Protein AF-0000000069419643 (afdb_homodimer)

Structure (mmCIF, N/CA/C/O backbone):
data_AF-0000000069419643-model_v1
#
loop_
_entity.id
_entity.type
_entity.pdbx_description
1 polymer 'Ribose-phosphate pyrophosphokinase 4 isoform X4'
#
loop_
_atom_site.group_PDB
_atom_site.id
_atom_site.type_symbol
_atom_site.label_atom_id
_atom_site.label_alt_id
_atom_site.label_comp_id
_atom_site.label_asym_id
_atom_site.label_entity_id
_atom_site.label_seq_id
_atom_site.pdbx_PDB_ins_code
_atom_site.Cartn_x
_atom_site.Cartn_y
_atom_site.Cartn_z
_atom_site.occupancy
_atom_site.B_iso_or_equiv
_atom_site.auth_seq_id
_atom_site.auth_comp_id
_atom_site.auth_asym_id
_atom_site.auth_atom_id
_atom_site.pdbx_PDB_model_num
ATOM 1 N N . MET A 1 1 ? -43.875 -31.609 22.688 1 23.45 1 MET A N 1
ATOM 2 C CA . MET A 1 1 ? -42.969 -30.453 22.672 1 23.45 1 MET A CA 1
ATOM 3 C C . MET A 1 1 ? -41.812 -30.688 21.703 1 23.45 1 MET A C 1
ATOM 5 O O . MET A 1 1 ? -40.875 -31.391 22.031 1 23.45 1 MET A O 1
ATOM 9 N N . ASN A 1 2 ? -42 -30.906 20.406 1 25.72 2 ASN A N 1
ATOM 10 C CA . ASN A 1 2 ? -41.219 -31.438 19.312 1 25.72 2 ASN A CA 1
ATOM 11 C C . ASN A 1 2 ? -40.062 -30.516 18.953 1 25.72 2 ASN A C 1
ATOM 13 O O . ASN A 1 2 ? -40.25 -29.359 18.609 1 25.72 2 ASN A O 1
ATOM 17 N N . ASP A 1 3 ? -38.812 -30.625 19.641 1 27.44 3 ASP A N 1
ATOM 18 C CA . ASP A 1 3 ? -37.531 -29.953 19.703 1 27.44 3 ASP A CA 1
ATOM 19 C C . ASP A 1 3 ? -36.906 -29.844 18.312 1 27.44 3 ASP A C 1
ATOM 21 O O . ASP A 1 3 ? -36.406 -30.844 17.781 1 27.44 3 ASP A O 1
ATOM 25 N N . ASN A 1 4 ? -37.594 -29.297 17.328 1 28.19 4 ASN A N 1
ATOM 26 C CA . ASN A 1 4 ? -37.094 -29.016 15.984 1 28.19 4 ASN A CA 1
ATOM 27 C C . ASN A 1 4 ? -35.719 -28.328 16.047 1 28.19 4 ASN A C 1
ATOM 29 O O . ASN A 1 4 ? -35.625 -27.156 16.438 1 28.19 4 ASN A O 1
ATOM 33 N N . SER A 1 5 ? -34.625 -29.016 16.406 1 30.36 5 SER A N 1
ATOM 34 C CA . SER A 1 5 ? -33.219 -28.719 16.453 1 30.36 5 SER A CA 1
ATOM 35 C C . SER A 1 5 ? -32.75 -28 15.18 1 30.36 5 SER A C 1
ATOM 37 O O . SER A 1 5 ? -32.844 -28.547 14.086 1 30.36 5 SER A O 1
ATOM 39 N N . GLN A 1 6 ? -33.125 -26.719 14.984 1 29.05 6 GLN A N 1
ATOM 40 C CA . GLN A 1 6 ? -32.656 -25.766 13.977 1 29.05 6 GLN A CA 1
ATOM 41 C C . GLN A 1 6 ? -31.172 -25.953 13.703 1 29.05 6 GLN A C 1
ATOM 43 O O . GLN A 1 6 ? -30.359 -25.797 14.609 1 29.05 6 GLN A O 1
ATOM 48 N N . ASN A 1 7 ? -30.766 -26.938 12.922 1 29.5 7 ASN A N 1
ATOM 49 C CA . ASN A 1 7 ? -29.453 -27.172 12.312 1 29.5 7 ASN A CA 1
ATOM 50 C C . ASN A 1 7 ? -28.797 -25.859 11.883 1 29.5 7 ASN A C 1
ATOM 52 O O . ASN A 1 7 ? -29.25 -25.219 10.922 1 29.5 7 ASN A O 1
ATOM 56 N N . ASP A 1 8 ? -28.406 -24.938 12.773 1 34.09 8 ASP A N 1
ATOM 57 C CA . ASP A 1 8 ? -27.578 -23.734 12.656 1 34.09 8 ASP A CA 1
ATOM 58 C C . ASP A 1 8 ? -26.5 -23.922 11.602 1 34.09 8 ASP A C 1
ATOM 60 O O . ASP A 1 8 ? -25.5 -24.609 11.836 1 34.09 8 ASP A O 1
ATOM 64 N N . SER A 1 9 ? -26.734 -24.141 10.344 1 34.78 9 SER A N 1
ATOM 65 C CA . SER A 1 9 ? -25.922 -24.328 9.148 1 34.78 9 SER A CA 1
ATOM 66 C C . SER A 1 9 ? -24.734 -23.375 9.133 1 34.78 9 SER A C 1
ATOM 68 O O . SER A 1 9 ? -24.906 -22.172 9.344 1 34.78 9 SER A O 1
ATOM 70 N N . GLN A 1 10 ? -23.594 -23.734 9.602 1 41.19 10 GLN A N 1
ATOM 71 C CA . GLN A 1 10 ? -22.234 -23.219 9.609 1 41.19 10 GLN A CA 1
ATOM 72 C C . GLN A 1 10 ? -21.875 -22.594 8.258 1 41.19 10 GLN A C 1
ATOM 74 O O . GLN A 1 10 ? -21.672 -23.312 7.273 1 41.19 10 GLN A O 1
ATOM 79 N N . GLY A 1 11 ? -22.484 -21.484 7.832 1 43.03 11 GLY A N 1
ATOM 80 C CA . GLY A 1 11 ? -22.359 -20.812 6.543 1 43.03 11 GLY A CA 1
ATOM 81 C C . GLY A 1 11 ? -20.984 -20.203 6.324 1 43.03 11 GLY A C 1
ATOM 82 O O . GLY A 1 11 ? -20.25 -19.953 7.281 1 43.03 11 GLY A O 1
ATOM 83 N N . THR A 1 12 ? -20.25 -20.688 5.348 1 44.03 12 THR A N 1
ATOM 84 C CA . THR A 1 12 ? -19.031 -20.078 4.816 1 44.03 12 THR A CA 1
ATOM 85 C C . THR A 1 12 ? -19.375 -18.875 3.953 1 44.03 12 THR A C 1
ATOM 87 O O . THR A 1 12 ? -20.281 -18.922 3.117 1 44.03 12 THR A O 1
ATOM 90 N N . SER A 1 13 ? -19.094 -17.656 4.387 1 41.81 13 SER A N 1
ATOM 91 C CA . SER A 1 13 ? -19.266 -16.453 3.574 1 41.81 13 SER A CA 1
ATOM 92 C C . SER A 1 13 ? -18 -16.141 2.77 1 41.81 13 SER A C 1
ATOM 94 O O . SER A 1 13 ? -16.891 -16.172 3.307 1 41.81 13 SER A O 1
ATOM 96 N N . LEU A 1 14 ? -18.125 -16.328 1.467 1 42.12 14 LEU A N 1
ATOM 97 C CA . LEU A 1 14 ? -17.062 -15.922 0.562 1 42.12 14 LEU A CA 1
ATOM 98 C C . LEU A 1 14 ? -17.219 -14.445 0.186 1 42.12 14 LEU A C 1
ATOM 100 O O . LEU A 1 14 ? -18.281 -14.016 -0.239 1 42.12 14 LEU A O 1
ATOM 104 N N . CYS A 1 15 ? -16.469 -13.586 0.865 1 45.09 15 CYS A N 1
ATOM 105 C CA . CYS A 1 15 ? -16.391 -12.188 0.454 1 45.09 15 CYS A CA 1
ATOM 106 C C . CYS A 1 15 ? -15.18 -11.961 -0.453 1 45.09 15 CYS A C 1
ATOM 108 O O . CYS A 1 15 ? -14.094 -12.469 -0.191 1 45.09 15 CYS A O 1
ATOM 110 N N . GLY A 1 16 ? -15.32 -11.852 -1.874 1 45.03 16 GLY A N 1
ATOM 111 C CA . GLY A 1 16 ? -14.109 -11.742 -2.67 1 45.03 16 GLY A CA 1
ATOM 112 C C . GLY A 1 16 ? -14.266 -10.844 -3.881 1 45.03 16 GLY A C 1
ATOM 113 O O . GLY A 1 16 ? -15.391 -10.492 -4.258 1 45.03 16 GLY A O 1
ATOM 114 N N . ILE A 1 17 ? -13.227 -10.133 -4.191 1 42.53 17 ILE A N 1
ATOM 115 C CA . ILE A 1 17 ? -13.109 -9.172 -5.281 1 42.53 17 ILE A CA 1
ATOM 116 C C . ILE A 1 17 ? -13.453 -9.852 -6.605 1 42.53 17 ILE A C 1
ATOM 118 O O . ILE A 1 17 ? -14.133 -9.266 -7.449 1 42.53 17 ILE A O 1
ATOM 122 N N . THR A 1 18 ? -12.477 -10.875 -7.039 1 43.09 18 THR A N 1
ATOM 123 C CA . THR A 1 18 ? -12.57 -11.031 -8.484 1 43.09 18 THR A CA 1
ATOM 124 C C . THR A 1 18 ? -13.719 -11.961 -8.852 1 43.09 18 THR A C 1
ATOM 126 O O . THR A 1 18 ? -13.859 -13.039 -8.273 1 43.09 18 THR A O 1
ATOM 129 N N . SER A 1 19 ? -14.68 -11.398 -9.328 1 41.44 19 SER A N 1
ATOM 130 C CA . SER A 1 19 ? -15.945 -11.922 -9.828 1 41.44 19 SER A CA 1
ATOM 131 C C . SER A 1 19 ? -15.75 -13.242 -10.57 1 41.44 19 SER A C 1
ATOM 133 O O . SER A 1 19 ? -16.578 -14.148 -10.461 1 41.44 19 SER A O 1
ATOM 135 N N . SER A 1 20 ? -14.68 -13.227 -11.195 1 44.88 20 SER A N 1
ATOM 136 C CA . SER A 1 20 ? -14.688 -14.312 -12.164 1 44.88 20 SER A CA 1
ATOM 137 C C . SER A 1 20 ? -14.508 -15.664 -11.484 1 44.88 20 SER A C 1
ATOM 139 O O . SER A 1 20 ? -15.195 -16.625 -11.812 1 44.88 20 SER A O 1
ATOM 141 N N . LEU A 1 21 ? -13.602 -15.641 -10.625 1 47.38 21 LEU A N 1
ATOM 142 C CA . LEU A 1 21 ? -13.344 -16.922 -9.969 1 47.38 21 LEU A CA 1
ATOM 143 C C . LEU A 1 21 ? -14.5 -17.297 -9.055 1 47.38 21 LEU A C 1
ATOM 145 O O . LEU A 1 21 ? -14.852 -18.484 -8.953 1 47.38 21 LEU A O 1
ATOM 149 N N . ALA A 1 22 ? -15.117 -16.297 -8.438 1 48.72 22 ALA A N 1
ATOM 150 C CA . ALA A 1 22 ? -16.172 -16.562 -7.457 1 48.72 22 ALA A CA 1
ATOM 151 C C . ALA A 1 22 ? -17.406 -17.141 -8.125 1 48.72 22 ALA A C 1
ATOM 153 O O . ALA A 1 22 ? -18.094 -18 -7.562 1 48.72 22 ALA A O 1
ATOM 154 N N . ALA A 1 23 ? -17.688 -16.688 -9.258 1 44.88 23 ALA A N 1
ATOM 155 C CA . ALA A 1 23 ? -18.938 -17.062 -9.922 1 44.88 23 ALA A CA 1
ATOM 156 C C . ALA A 1 23 ? -18.953 -18.547 -10.266 1 44.88 23 ALA A C 1
ATOM 158 O O . ALA A 1 23 ? -20 -19.188 -10.227 1 44.88 23 ALA A O 1
ATOM 159 N N . LYS A 1 24 ? -17.953 -19.125 -10.578 1 43.66 24 LYS A N 1
ATOM 160 C CA . LYS A 1 24 ? -17.953 -20.484 -11.078 1 43.66 24 LYS A CA 1
ATOM 161 C C . LYS A 1 24 ? -18.062 -21.5 -9.938 1 43.66 24 LYS A C 1
ATOM 163 O O . LYS A 1 24 ? -18.594 -22.594 -10.117 1 43.66 24 LYS A O 1
ATOM 168 N N . ARG A 1 25 ? -17.672 -21.141 -8.719 1 46.34 25 ARG A N 1
ATOM 169 C CA . ARG A 1 25 ? -17.219 -22.109 -7.727 1 46.34 25 ARG A CA 1
ATOM 170 C C . ARG A 1 25 ? -18.375 -22.641 -6.906 1 46.34 25 ARG A C 1
ATOM 172 O O . ARG A 1 25 ? -18.219 -23.562 -6.098 1 46.34 25 ARG A O 1
ATOM 179 N N . SER A 1 26 ? -19.578 -22.094 -6.977 1 44.44 26 SER A N 1
ATOM 180 C CA . SER A 1 26 ? -20.562 -22.5 -5.977 1 44.44 26 SER A CA 1
ATOM 181 C C . SER A 1 26 ? -20.938 -23.969 -6.137 1 44.44 26 SER A C 1
ATOM 183 O O . SER A 1 26 ? -21.469 -24.578 -5.215 1 44.44 26 SER A O 1
ATOM 185 N N . ARG A 1 27 ? -20.5 -24.562 -7.105 1 41.66 27 ARG A N 1
ATOM 186 C CA . ARG A 1 27 ? -21.172 -25.844 -7.293 1 41.66 27 ARG A CA 1
ATOM 187 C C . ARG A 1 27 ? -20.469 -26.938 -6.504 1 41.66 27 ARG A C 1
ATOM 189 O O . ARG A 1 27 ? -21.109 -27.891 -6.059 1 41.66 27 ARG A O 1
ATOM 196 N N . ARG A 1 28 ? -19.172 -26.969 -6.414 1 44.03 28 ARG A N 1
ATOM 197 C CA . ARG A 1 28 ? -18.531 -28.156 -5.871 1 44.03 28 ARG A CA 1
ATOM 198 C C . ARG A 1 28 ? -18.453 -28.094 -4.352 1 44.03 28 ARG A C 1
ATOM 200 O O . ARG A 1 28 ? -18.031 -29.062 -3.703 1 44.03 28 ARG A O 1
ATOM 207 N N . ILE A 1 29 ? -18.562 -26.938 -3.779 1 48.28 29 ILE A N 1
ATOM 208 C CA . ILE A 1 29 ? -18.438 -26.859 -2.326 1 48.28 29 ILE A CA 1
ATOM 209 C C . ILE A 1 29 ? -19.766 -27.281 -1.684 1 48.28 29 ILE A C 1
ATOM 211 O O . ILE A 1 29 ? -20.812 -26.688 -1.954 1 48.28 29 ILE A O 1
ATOM 215 N N . LYS A 1 30 ? -19.828 -28.594 -1.301 1 48.09 30 LYS A N 1
ATOM 216 C CA . LYS A 1 30 ? -21.031 -29.094 -0.642 1 48.09 30 LYS A CA 1
ATOM 217 C C . LYS A 1 30 ? -21.578 -28.078 0.352 1 48.09 30 LYS A C 1
ATOM 219 O O . LYS A 1 30 ? -22.703 -28.188 0.823 1 48.09 30 LYS A O 1
ATOM 224 N N . ARG A 1 31 ? -20.594 -27.391 0.965 1 49.78 31 ARG A N 1
ATOM 225 C CA . ARG A 1 31 ? -21.094 -26.422 1.939 1 49.78 31 ARG A CA 1
ATOM 226 C C . ARG A 1 31 ? -21.5 -25.109 1.261 1 49.78 31 ARG A C 1
ATOM 228 O O . ARG A 1 31 ? -20.938 -24.75 0.226 1 49.78 31 ARG A O 1
ATOM 235 N N . GLN A 1 32 ? -22.594 -24.703 1.688 1 47.84 32 GLN A N 1
ATOM 236 C CA . GLN A 1 32 ? -23.188 -23.516 1.094 1 47.84 32 GLN A CA 1
ATOM 237 C C . GLN A 1 32 ? -22.219 -22.328 1.178 1 47.84 32 GLN A C 1
ATOM 239 O O . GLN A 1 32 ? -21.859 -21.891 2.271 1 47.84 32 GLN A O 1
ATOM 244 N N . VAL A 1 33 ? -21.328 -22.359 0.209 1 52.75 33 VAL A N 1
ATOM 245 C CA . VAL A 1 33 ? -20.547 -21.141 0.077 1 52.75 33 VAL A CA 1
ATOM 246 C C . VAL A 1 33 ? -21.391 -20.031 -0.548 1 52.75 33 VAL A C 1
ATOM 248 O O . VAL A 1 33 ? -22 -20.234 -1.601 1 52.75 33 VAL A O 1
ATOM 251 N N . GLN A 1 34 ? -21.734 -19.109 0.396 1 52.03 34 GLN A N 1
ATOM 252 C CA . GLN A 1 34 ? -22.484 -17.984 -0.125 1 52.03 34 GLN A CA 1
ATOM 253 C C . GLN A 1 34 ? -21.562 -16.844 -0.534 1 52.03 34 GLN A C 1
ATOM 255 O O . GLN A 1 34 ? -20.781 -16.344 0.282 1 52.03 34 GLN A O 1
ATOM 260 N N . LEU A 1 35 ? -21.5 -16.656 -1.838 1 58.16 35 LEU A N 1
ATOM 261 C CA . LEU A 1 35 ? -20.812 -15.477 -2.326 1 58.16 35 LEU A CA 1
ATOM 262 C C . LEU A 1 35 ? -21.625 -14.219 -2.023 1 58.16 35 LEU A C 1
ATOM 264 O O . LEU A 1 35 ? -22.812 -14.148 -2.334 1 58.16 35 LEU A O 1
ATOM 268 N N . ARG A 1 36 ? -21.078 -13.438 -1.271 1 58.69 36 ARG A N 1
ATOM 269 C CA . ARG A 1 36 ? -21.781 -12.188 -0.979 1 58.69 36 ARG A CA 1
ATOM 270 C C . ARG A 1 36 ? -21 -10.992 -1.516 1 58.69 36 ARG A C 1
ATOM 272 O O . ARG A 1 36 ? -19.797 -10.867 -1.285 1 58.69 36 ARG A O 1
ATOM 279 N N . LYS A 1 37 ? -21.688 -10.414 -2.455 1 64.19 37 LYS A N 1
ATOM 280 C CA . LYS A 1 37 ? -21.141 -9.125 -2.871 1 64.19 37 LYS A CA 1
ATOM 281 C C . LYS A 1 37 ? -21.469 -8.039 -1.847 1 64.19 37 LYS A C 1
ATOM 283 O O . LYS A 1 37 ? -22.438 -7.305 -1.996 1 64.19 37 LYS A O 1
ATOM 288 N N . THR A 1 38 ? -20.641 -8.039 -0.834 1 78 38 THR A N 1
ATOM 289 C CA . THR A 1 38 ? -21.016 -7.195 0.292 1 78 38 THR A CA 1
ATOM 290 C C . THR A 1 38 ? -20.047 -6.027 0.434 1 78 38 THR A C 1
ATOM 292 O O . THR A 1 38 ? -20.297 -5.094 1.202 1 78 38 THR A O 1
ATOM 295 N N . ILE A 1 39 ? -19.016 -6.082 -0.43 1 86 39 ILE A N 1
ATOM 296 C CA . ILE A 1 39 ? -18.047 -5.02 -0.227 1 86 39 ILE A CA 1
ATOM 297 C C . ILE A 1 39 ? -18.188 -3.965 -1.319 1 86 39 ILE A C 1
ATOM 299 O O . ILE A 1 39 ? -18.188 -4.289 -2.51 1 86 39 ILE A O 1
ATOM 303 N N . ASN A 1 40 ? -18.422 -2.832 -0.979 1 89.25 40 ASN A N 1
ATOM 304 C CA . ASN A 1 40 ? -18.375 -1.688 -1.882 1 89.25 40 ASN A CA 1
ATOM 305 C C . ASN A 1 40 ? -17 -1.037 -1.902 1 89.25 40 ASN A C 1
ATOM 307 O O . ASN A 1 40 ? -16.562 -0.471 -0.9 1 89.25 40 ASN A O 1
ATOM 311 N N . TRP A 1 41 ? -16.391 -1.217 -3.09 1 89.06 41 TRP A N 1
ATOM 312 C CA . TRP A 1 41 ? -15.039 -0.695 -3.254 1 89.06 41 TRP A CA 1
ATOM 313 C C . TRP A 1 41 ? -15.062 0.712 -3.84 1 89.06 41 TRP A C 1
ATOM 315 O O . TRP A 1 41 ? -15.164 0.882 -5.059 1 89.06 41 TRP A O 1
ATOM 325 N N . GLY A 1 42 ? -15.188 1.71 -3.012 1 90.56 42 GLY A N 1
ATOM 326 C CA . GLY A 1 42 ? -15.156 3.082 -3.494 1 90.56 42 GLY A CA 1
ATOM 327 C C . GLY A 1 42 ? -13.859 3.797 -3.186 1 90.56 42 GLY A C 1
ATOM 328 O O . GLY A 1 42 ? -12.945 3.211 -2.604 1 90.56 42 GLY A O 1
ATOM 329 N N . SER A 1 43 ? -13.719 4.949 -3.734 1 91.56 43 SER A N 1
ATOM 330 C CA . SER A 1 43 ? -12.578 5.82 -3.469 1 91.56 43 SER A CA 1
ATOM 331 C C . SER A 1 43 ? -13.031 7.262 -3.234 1 91.56 43 SER A C 1
ATOM 333 O O . SER A 1 43 ? -14.023 7.707 -3.812 1 91.56 43 SER A O 1
ATOM 335 N N . PHE A 1 44 ? -12.32 7.918 -2.393 1 92.38 44 PHE A N 1
ATOM 336 C CA . PHE A 1 44 ? -12.531 9.352 -2.248 1 92.38 44 PHE A CA 1
ATOM 337 C C . PHE A 1 44 ? -11.914 10.109 -3.418 1 92.38 44 PHE A C 1
ATOM 339 O O . PHE A 1 44 ? -11.18 9.531 -4.223 1 92.38 44 PHE A O 1
ATOM 346 N N . ASP A 1 45 ? -12.195 11.375 -3.496 1 89.94 45 ASP A N 1
ATOM 347 C CA . ASP A 1 45 ? -11.688 12.195 -4.586 1 89.94 45 ASP A CA 1
ATOM 348 C C . ASP A 1 45 ? -10.164 12.289 -4.535 1 89.94 45 ASP A C 1
ATOM 350 O O . ASP A 1 45 ? -9.516 12.477 -5.566 1 89.94 45 ASP A O 1
ATOM 354 N N . ASP A 1 46 ? -9.633 12.117 -3.414 1 89.5 46 ASP A N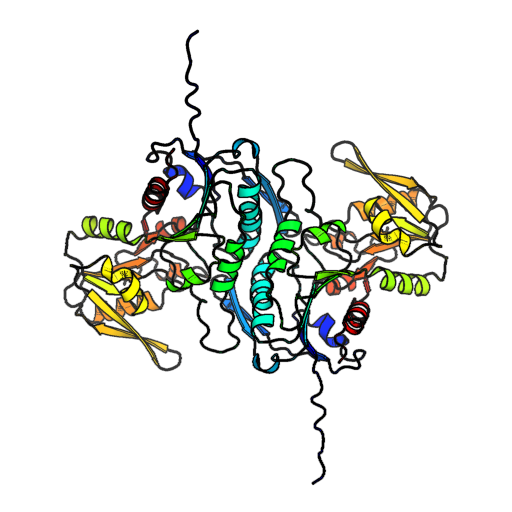 1
ATOM 355 C CA . ASP A 1 46 ? -8.188 12.219 -3.27 1 89.5 46 ASP A CA 1
ATOM 356 C C . ASP A 1 46 ? -7.5 10.914 -3.646 1 89.5 46 ASP A C 1
ATOM 358 O O . ASP A 1 46 ? -6.27 10.812 -3.59 1 89.5 46 ASP A O 1
ATOM 362 N N . GLY A 1 47 ? -8.281 9.906 -3.932 1 89.94 47 GLY A N 1
ATOM 363 C CA . GLY A 1 47 ? -7.719 8.656 -4.422 1 89.94 47 GLY A CA 1
ATOM 364 C C . GLY A 1 47 ? -7.629 7.582 -3.354 1 89.94 47 GLY A C 1
ATOM 365 O O . GLY A 1 47 ? -7.371 6.414 -3.658 1 89.94 47 GLY A O 1
ATOM 366 N N . PHE A 1 48 ? -7.82 7.906 -2.137 1 93.38 48 PHE A N 1
ATOM 367 C CA . PHE A 1 48 ? -7.75 6.926 -1.061 1 93.38 48 PHE A CA 1
ATOM 368 C C . PHE A 1 48 ? -9.047 6.133 -0.962 1 93.38 48 PHE A C 1
ATOM 370 O O . PHE A 1 48 ? -10.094 6.59 -1.424 1 93.38 48 PHE A O 1
ATOM 377 N N . PRO A 1 49 ? -9.039 5.004 -0.38 1 92.75 49 PRO A N 1
ATOM 378 C CA . PRO A 1 49 ? -10.188 4.094 -0.413 1 92.75 49 PRO A CA 1
ATOM 379 C C . PRO A 1 49 ? -11.344 4.574 0.459 1 92.75 49 PRO A C 1
ATOM 381 O O . PRO A 1 49 ? -11.117 5.125 1.54 1 92.75 49 PRO A O 1
ATOM 384 N N . ASN A 1 50 ? -12.492 4.496 -0.068 1 94.25 50 ASN A N 1
ATOM 385 C CA . ASN A 1 50 ? -13.773 4.605 0.623 1 94.25 50 ASN A CA 1
ATOM 386 C C . ASN A 1 50 ? -14.562 3.307 0.544 1 94.25 50 ASN A C 1
ATOM 388 O O . ASN A 1 50 ? -15.391 3.133 -0.353 1 94.25 50 ASN A O 1
ATOM 392 N N . ILE A 1 51 ? -14.32 2.463 1.565 1 93.25 51 ILE A N 1
ATOM 393 C CA . ILE A 1 51 ? -14.812 1.09 1.48 1 93.25 51 ILE A CA 1
ATOM 394 C C . ILE A 1 51 ? -15.93 0.877 2.492 1 93.25 51 ILE A C 1
ATOM 396 O O . ILE A 1 51 ? -15.883 1.409 3.604 1 93.25 51 ILE A O 1
ATOM 400 N N . PHE A 1 52 ? -16.938 0.147 2.068 1 92.75 52 PHE A N 1
ATOM 401 C CA . PHE A 1 52 ? -18.047 -0.215 2.953 1 92.75 52 PHE A CA 1
ATOM 402 C C . PHE A 1 52 ? -18.391 -1.69 2.803 1 92.75 52 PHE A C 1
ATOM 404 O O . PHE A 1 52 ? -18.516 -2.195 1.685 1 92.75 52 PHE A O 1
ATOM 411 N N . ILE A 1 53 ? -18.438 -2.355 3.883 1 89.5 53 ILE A N 1
ATOM 412 C CA . ILE A 1 53 ? -18.875 -3.748 3.896 1 89.5 53 ILE A CA 1
ATOM 413 C C . ILE A 1 53 ? -20.297 -3.838 4.426 1 89.5 53 ILE A C 1
ATOM 415 O O . ILE A 1 53 ? -20.562 -3.537 5.594 1 89.5 53 ILE A O 1
ATOM 419 N N . SER A 1 54 ? -21.125 -4.285 3.568 1 87.75 54 SER A N 1
ATOM 420 C CA . SER A 1 54 ? -22.516 -4.438 3.986 1 87.75 54 SER A CA 1
ATOM 421 C C . SER A 1 54 ? -22.703 -5.703 4.816 1 87.75 54 SER A C 1
ATOM 423 O O . SER A 1 54 ? -21.953 -6.668 4.672 1 87.75 54 SER A O 1
ATOM 425 N N . ASP A 1 55 ? -23.625 -5.762 5.715 1 82.31 55 ASP A N 1
ATOM 426 C CA . ASP A 1 55 ? -24.094 -6.922 6.473 1 82.31 55 ASP A CA 1
ATOM 427 C C . ASP A 1 55 ? -22.953 -7.566 7.246 1 82.31 55 ASP A C 1
ATOM 429 O O . ASP A 1 55 ? -22.781 -8.789 7.219 1 82.31 55 ASP A O 1
ATOM 433 N N . VAL A 1 56 ? -22.203 -6.77 7.902 1 86.69 56 VAL A N 1
ATOM 434 C CA . VAL A 1 56 ? -21.047 -7.262 8.633 1 86.69 56 VAL A CA 1
ATOM 435 C C . VAL A 1 56 ? -21.484 -8.164 9.781 1 86.69 56 VAL A C 1
ATOM 437 O O . VAL A 1 56 ? -20.75 -9.047 10.211 1 86.69 56 VAL A O 1
ATOM 440 N N . LYS A 1 57 ? -22.672 -8.008 10.281 1 86 57 LYS A N 1
ATOM 441 C CA . LYS A 1 57 ? -23.203 -8.82 11.375 1 86 57 LYS A CA 1
ATOM 442 C C . LYS A 1 57 ? -23.328 -10.281 10.961 1 86 57 LYS A C 1
ATOM 444 O O . LYS A 1 57 ? -23.25 -11.18 11.805 1 86 57 LYS A O 1
ATOM 449 N N . TYR A 1 58 ? -23.422 -10.492 9.703 1 84.19 58 TYR A N 1
ATOM 450 C CA . TYR A 1 58 ? -23.578 -11.844 9.195 1 84.19 58 TYR A CA 1
ATOM 451 C C . TYR A 1 58 ? -22.281 -12.625 9.281 1 84.19 58 TYR A C 1
ATOM 453 O O . TYR A 1 58 ? -22.266 -13.852 9.211 1 84.19 58 TYR A O 1
ATOM 461 N N . MET A 1 59 ? -21.219 -11.961 9.516 1 83.94 59 MET A N 1
ATOM 462 C CA . MET A 1 59 ? -19.906 -12.609 9.562 1 83.94 59 MET A CA 1
ATOM 463 C C . MET A 1 59 ? -19.656 -13.227 10.93 1 83.94 59 MET A C 1
ATOM 465 O O . MET A 1 59 ? -18.781 -14.094 11.078 1 83.94 59 MET A O 1
ATOM 469 N N . ALA A 1 60 ? -20.406 -12.766 11.883 1 88 60 ALA A N 1
ATOM 470 C CA . ALA A 1 60 ? -20.172 -13.242 13.242 1 88 60 ALA A CA 1
ATOM 471 C C . ALA A 1 60 ? -20.422 -14.742 13.352 1 88 60 ALA A C 1
ATOM 473 O O . ALA A 1 60 ? -21.453 -15.242 12.93 1 88 60 ALA A O 1
ATOM 474 N N . GLY A 1 61 ? -19.375 -15.414 13.836 1 87 61 GLY A N 1
ATOM 475 C CA . GLY A 1 61 ? -19.5 -16.844 14.062 1 87 61 GLY A CA 1
ATOM 476 C C . GLY A 1 61 ? -19.375 -17.672 12.797 1 87 61 GLY A C 1
ATOM 477 O O . GLY A 1 61 ? -19.609 -18.875 12.805 1 87 61 GLY A O 1
ATOM 478 N N . LYS A 1 62 ? -18.984 -17.031 11.727 1 84.44 62 LYS A N 1
ATOM 479 C CA . LYS A 1 62 ? -18.859 -17.75 10.461 1 84.44 62 LYS A CA 1
ATOM 480 C C . LYS A 1 62 ? -17.391 -17.891 10.047 1 84.44 62 LYS A C 1
ATOM 482 O O . LYS A 1 62 ? -16.531 -17.172 10.555 1 84.44 62 LYS A O 1
ATOM 487 N N . ASP A 1 63 ? -17.234 -18.906 9.203 1 84.31 63 ASP A N 1
ATOM 488 C CA . ASP A 1 63 ? -15.953 -18.969 8.508 1 84.31 63 ASP A CA 1
ATOM 489 C C . ASP A 1 63 ? -15.93 -18.031 7.305 1 84.31 63 ASP A C 1
ATOM 491 O O . ASP A 1 63 ? -16.766 -18.141 6.406 1 84.31 63 ASP A O 1
ATOM 495 N N . VAL A 1 64 ? -15.047 -17.109 7.305 1 87 64 VAL A N 1
ATOM 496 C CA . VAL A 1 64 ? -15 -16.078 6.273 1 87 64 VAL A CA 1
ATOM 497 C C . VAL A 1 64 ? -13.844 -16.359 5.32 1 87 64 VAL A C 1
ATOM 499 O O . VAL A 1 64 ? -12.719 -16.625 5.758 1 87 64 VAL A O 1
ATOM 502 N N . ILE A 1 65 ? -14.148 -16.359 4.031 1 86.81 65 ILE A N 1
ATOM 503 C CA . ILE A 1 65 ? -13.148 -16.516 2.98 1 86.81 65 ILE A CA 1
ATOM 504 C C . ILE A 1 65 ? -13.086 -15.242 2.131 1 86.81 65 ILE A C 1
ATOM 506 O O . ILE A 1 65 ? -14.125 -14.727 1.707 1 86.81 65 ILE A O 1
ATOM 510 N N . PHE A 1 66 ? -11.883 -14.734 1.99 1 88.88 66 PHE A N 1
ATOM 511 C CA . PHE A 1 66 ? -11.695 -13.562 1.143 1 88.88 66 PHE A CA 1
ATOM 512 C C . PHE A 1 66 ? -10.75 -13.883 -0.01 1 88.88 66 PHE A C 1
ATOM 514 O O . PHE A 1 66 ? -9.617 -14.312 0.211 1 88.88 66 PHE A O 1
ATOM 521 N N . LEU A 1 67 ? -11.258 -13.812 -1.218 1 88.56 67 LEU A N 1
ATOM 522 C CA . LEU A 1 67 ? -10.43 -13.93 -2.408 1 88.56 67 LEU A CA 1
ATOM 523 C C . LEU A 1 67 ? -9.875 -12.57 -2.826 1 88.56 67 LEU A C 1
ATOM 525 O O . LEU A 1 67 ? -10.625 -11.719 -3.318 1 88.56 67 LEU A O 1
ATOM 529 N N . GLY A 1 68 ? -8.57 -12.414 -2.582 1 89.75 68 GLY A N 1
ATOM 530 C CA . GLY A 1 68 ? -7.965 -11.125 -2.859 1 89.75 68 GLY A CA 1
ATOM 531 C C . GLY A 1 68 ? -7.074 -11.133 -4.086 1 89.75 68 GLY A C 1
ATOM 532 O O . GLY A 1 68 ? -6.816 -12.188 -4.664 1 89.75 68 GLY A O 1
ATOM 533 N N . SER A 1 69 ? -6.707 -9.922 -4.559 1 89.81 69 SER A N 1
ATOM 534 C CA . SER A 1 69 ? -5.781 -9.688 -5.66 1 89.81 69 SER A CA 1
ATOM 535 C C . SER A 1 69 ? -4.902 -8.469 -5.398 1 89.81 69 SER A C 1
ATOM 537 O O . SER A 1 69 ? -5.402 -7.352 -5.266 1 89.81 69 SER A O 1
ATOM 539 N N . PHE A 1 70 ? -3.623 -8.688 -5.285 1 91.44 70 PHE A N 1
ATOM 540 C CA . PHE A 1 70 ? -2.65 -7.621 -5.094 1 91.44 70 PHE A CA 1
ATOM 541 C C . PHE A 1 70 ? -1.897 -7.336 -6.387 1 91.44 70 PHE A C 1
ATOM 543 O O . PHE A 1 70 ? -0.67 -7.223 -6.383 1 91.44 70 PHE A O 1
ATOM 550 N N . HIS A 1 71 ? -2.574 -7.219 -7.457 1 84.44 71 HIS A N 1
ATOM 551 C CA . HIS A 1 71 ? -1.933 -7.172 -8.766 1 84.44 71 HIS A CA 1
ATOM 552 C C . HIS A 1 71 ? -1.34 -5.793 -9.039 1 84.44 71 HIS A C 1
ATOM 554 O O . HIS A 1 71 ? -0.6 -5.613 -10.008 1 84.44 71 HIS A O 1
ATOM 560 N N . SER A 1 72 ? -1.6 -4.785 -8.18 1 86.56 72 SER A N 1
ATOM 561 C CA . SER A 1 72 ? -0.968 -3.473 -8.242 1 86.56 72 SER A CA 1
ATOM 562 C C . SER A 1 72 ? -0.744 -2.898 -6.852 1 86.56 72 SER A C 1
ATOM 564 O O . SER A 1 72 ? -1.477 -3.225 -5.914 1 86.56 72 SER A O 1
ATOM 566 N N . PRO A 1 73 ? 0.23 -2.023 -6.738 1 89.06 73 PRO A N 1
ATOM 567 C CA . PRO A 1 73 ? 0.546 -1.497 -5.406 1 89.06 73 PRO A CA 1
ATOM 568 C C . PRO A 1 73 ? -0.61 -0.711 -4.793 1 89.06 73 PRO A C 1
ATOM 570 O O . PRO A 1 73 ? -0.818 -0.76 -3.578 1 89.06 73 PRO A O 1
ATOM 573 N N . GLU A 1 74 ? -1.352 0.004 -5.598 1 86.56 74 GLU A N 1
ATOM 574 C CA . GLU A 1 74 ? -2.422 0.863 -5.102 1 86.56 74 GLU A CA 1
ATOM 575 C C . GLU A 1 74 ? -3.527 0.042 -4.445 1 86.56 74 GLU A C 1
ATOM 577 O O . GLU A 1 74 ? -4.211 0.523 -3.539 1 86.56 74 GLU A O 1
ATOM 582 N N . ILE A 1 75 ? -3.604 -1.232 -4.863 1 89.38 75 ILE A N 1
ATOM 583 C CA . ILE A 1 75 ? -4.695 -2.082 -4.398 1 89.38 75 ILE A CA 1
ATOM 584 C C . ILE A 1 75 ? -4.34 -2.68 -3.039 1 89.38 75 ILE A C 1
ATOM 586 O O . ILE A 1 75 ? -5.227 -3.045 -2.264 1 89.38 75 ILE A O 1
ATOM 590 N N . ILE A 1 76 ? -3.104 -2.707 -2.777 1 93.5 76 ILE A N 1
ATOM 591 C CA . ILE A 1 76 ? -2.625 -3.385 -1.578 1 93.5 76 ILE A CA 1
ATOM 592 C C . ILE A 1 76 ? -3.176 -2.686 -0.336 1 93.5 76 ILE A C 1
ATOM 594 O O . ILE A 1 76 ? -3.74 -3.334 0.548 1 93.5 76 ILE A O 1
ATOM 598 N N . PHE A 1 77 ? -3.061 -1.359 -0.354 1 93.94 77 PHE A N 1
ATOM 599 C CA . PHE A 1 77 ? -3.551 -0.612 0.799 1 93.94 77 PHE A CA 1
ATOM 600 C C . PHE A 1 77 ? -5.055 -0.802 0.967 1 93.94 77 PHE A C 1
ATOM 602 O O . PHE A 1 77 ? -5.539 -1.001 2.084 1 93.94 77 PHE A O 1
ATOM 609 N N . GLU A 1 78 ? -5.703 -0.783 -0.122 1 93.62 78 GLU A N 1
ATOM 610 C CA . GLU A 1 78 ? -7.156 -0.924 -0.143 1 93.62 78 GLU A CA 1
ATOM 611 C C . GLU A 1 78 ? -7.586 -2.273 0.425 1 93.62 78 GLU A C 1
ATOM 613 O O . GLU A 1 78 ? -8.422 -2.332 1.333 1 93.62 78 GLU A O 1
ATOM 618 N N . GLN A 1 79 ? -7.035 -3.285 0.003 1 93.62 79 GLN A N 1
ATOM 619 C CA . GLN A 1 79 ? -7.477 -4.613 0.413 1 93.62 79 GLN A CA 1
ATOM 620 C C . GLN A 1 79 ? -6.977 -4.953 1.813 1 93.62 79 GLN A C 1
ATOM 622 O O . GLN A 1 79 ? -7.656 -5.648 2.572 1 93.62 79 GLN A O 1
ATOM 627 N N . LEU A 1 80 ? -5.805 -4.457 2.207 1 95.88 80 LEU A N 1
ATOM 628 C CA . LEU A 1 80 ? -5.336 -4.648 3.576 1 95.88 80 LEU A CA 1
ATOM 629 C C . LEU A 1 80 ? -6.316 -4.039 4.574 1 95.88 80 LEU A C 1
ATOM 631 O O . LEU A 1 80 ? -6.523 -4.586 5.66 1 95.88 80 LEU A O 1
ATOM 635 N N . SER A 1 81 ? -6.867 -2.898 4.172 1 95 81 SER A N 1
ATOM 636 C CA . SER A 1 81 ? -7.812 -2.221 5.051 1 95 81 SER A CA 1
ATOM 637 C C . SER A 1 81 ? -9.008 -3.115 5.375 1 95 81 SER A C 1
ATOM 639 O O . SER A 1 81 ? -9.516 -3.098 6.496 1 95 81 SER A O 1
ATOM 641 N N . VAL A 1 82 ? -9.383 -3.898 4.434 1 93.12 82 VAL A N 1
ATOM 642 C CA . VAL A 1 82 ? -10.516 -4.797 4.625 1 93.12 82 VAL A CA 1
ATOM 643 C C . VAL A 1 82 ? -10.062 -6.047 5.371 1 93.12 82 VAL A C 1
ATOM 645 O O . VAL A 1 82 ? -10.742 -6.512 6.289 1 93.12 82 VAL A O 1
ATOM 648 N N . LEU A 1 83 ? -8.914 -6.535 5.027 1 94.81 83 LEU A N 1
ATOM 649 C CA . LEU A 1 83 ? -8.375 -7.754 5.613 1 94.81 83 LEU A CA 1
ATOM 650 C C . LEU A 1 83 ? -8.211 -7.605 7.121 1 94.81 83 LEU A C 1
ATOM 652 O O . LEU A 1 83 ? -8.469 -8.547 7.875 1 94.81 83 LEU A O 1
ATOM 656 N N . TYR A 1 84 ? -7.797 -6.445 7.527 1 95.06 84 TYR A N 1
ATOM 657 C CA . TYR A 1 84 ? -7.547 -6.203 8.945 1 95.06 84 TYR A CA 1
ATOM 658 C C . TYR A 1 84 ? -8.852 -6.148 9.727 1 95.06 84 TYR A C 1
ATOM 660 O O . TYR A 1 84 ? -8.852 -6.262 10.953 1 95.06 84 TYR A O 1
ATOM 668 N N . MET A 1 85 ? -9.961 -6.008 9.047 1 92.69 85 MET A N 1
ATOM 669 C CA . MET A 1 85 ? -11.227 -5.77 9.742 1 92.69 85 MET A CA 1
ATOM 670 C C . MET A 1 85 ? -12.023 -7.062 9.891 1 92.69 85 MET A C 1
ATOM 672 O O . MET A 1 85 ? -12.805 -7.211 10.828 1 92.69 85 MET A O 1
ATOM 676 N N . PHE A 1 86 ? -11.812 -8.047 9.078 1 89.81 86 PHE A N 1
ATOM 677 C CA . PHE A 1 86 ? -12.648 -9.242 9.031 1 89.81 86 PHE A CA 1
ATOM 678 C C . PHE A 1 86 ? -12.625 -9.961 10.375 1 89.81 86 PHE A C 1
ATOM 680 O O . PHE A 1 86 ? -13.68 -10.25 10.945 1 89.81 86 PHE A O 1
ATOM 687 N N . PRO A 1 87 ? -11.484 -10.211 10.906 1 92.06 87 PRO A N 1
ATOM 688 C CA . PRO A 1 87 ? -11.477 -10.891 12.211 1 92.06 87 PRO A CA 1
ATOM 689 C C . PRO A 1 87 ? -12.172 -10.078 13.305 1 92.06 87 PRO A C 1
ATOM 691 O O . PRO A 1 87 ? -12.727 -10.656 14.242 1 92.06 87 PRO A O 1
ATOM 694 N N . ARG A 1 88 ? -12.18 -8.781 13.156 1 91.25 88 ARG A N 1
ATOM 695 C CA . ARG A 1 88 ? -12.75 -7.891 14.164 1 91.25 88 ARG A CA 1
ATOM 696 C C . ARG A 1 88 ? -14.273 -7.957 14.156 1 91.25 88 ARG A C 1
ATOM 698 O O . ARG A 1 88 ? -14.922 -7.547 15.117 1 91.25 88 ARG A O 1
ATOM 705 N N . TYR A 1 89 ? -14.852 -8.422 13.094 1 90.81 89 TYR A N 1
ATOM 706 C CA . TYR A 1 89 ? -16.297 -8.602 13.008 1 90.81 89 TYR A CA 1
ATOM 707 C C . TYR A 1 89 ? -16.719 -9.953 13.57 1 90.81 89 TYR A C 1
ATOM 709 O O . TYR A 1 89 ? -17.797 -10.461 13.242 1 90.81 89 TYR A O 1
ATOM 717 N N . ARG A 1 90 ? -15.828 -10.586 14.344 1 90.75 90 ARG A N 1
ATOM 718 C CA . ARG A 1 90 ? -16.062 -11.797 15.125 1 90.75 90 ARG A CA 1
ATOM 719 C C . ARG A 1 90 ? -16.203 -13.016 14.227 1 90.75 90 ARG A C 1
ATOM 721 O O . ARG A 1 90 ? -17.031 -13.891 14.484 1 90.75 90 ARG A O 1
ATOM 728 N N . ALA A 1 91 ? -15.492 -12.969 13.156 1 88.69 91 ALA A N 1
ATOM 729 C CA . ALA A 1 91 ? -15.414 -14.18 12.344 1 88.69 91 ALA A CA 1
ATOM 730 C C . ALA A 1 91 ? -14.859 -15.352 13.148 1 88.69 91 ALA A C 1
ATOM 732 O O . ALA A 1 91 ? -13.938 -15.18 13.953 1 88.69 91 ALA A O 1
ATOM 733 N N . ARG A 1 92 ? -15.43 -16.5 12.977 1 89.81 92 ARG A N 1
ATOM 734 C CA . ARG A 1 92 ? -14.938 -17.703 13.648 1 89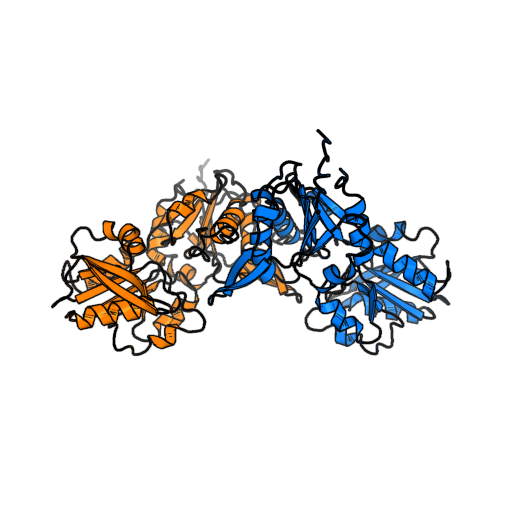.81 92 ARG A CA 1
ATOM 735 C C . ARG A 1 92 ? -13.547 -18.078 13.156 1 89.81 92 ARG A C 1
ATOM 737 O O . ARG A 1 92 ? -12.656 -18.375 13.953 1 89.81 92 ARG A O 1
ATOM 744 N N . SER A 1 93 ? -13.422 -18.078 11.898 1 89.44 93 SER A N 1
ATOM 745 C CA . SER A 1 93 ? -12.133 -18.281 11.242 1 89.44 93 SER A CA 1
ATOM 746 C C . SER A 1 93 ? -11.992 -17.406 10.008 1 89.44 93 SER A C 1
ATOM 748 O O . SER A 1 93 ? -12.984 -16.875 9.492 1 89.44 93 SER A O 1
ATOM 750 N N . PHE A 1 94 ? -10.766 -17.156 9.617 1 91.75 94 PHE A N 1
ATOM 751 C CA . PHE A 1 94 ? -10.531 -16.297 8.469 1 91.75 94 PHE A CA 1
ATOM 752 C C . PHE A 1 94 ? -9.547 -16.922 7.5 1 91.75 94 PHE A C 1
ATOM 754 O O . PHE A 1 94 ? -8.445 -17.328 7.895 1 91.75 94 PHE A O 1
ATOM 761 N N . HIS A 1 95 ? -9.977 -17.031 6.223 1 89.81 95 HIS A N 1
ATOM 762 C CA . HIS A 1 95 ? -9.172 -17.578 5.141 1 89.81 95 HIS A CA 1
ATOM 763 C C . HIS A 1 95 ? -8.969 -16.562 4.023 1 89.81 95 HIS A C 1
ATOM 765 O O . HIS A 1 95 ? -9.93 -16.141 3.377 1 89.81 95 HIS A O 1
ATOM 771 N N . PHE A 1 96 ? -7.75 -16.188 3.887 1 93.12 96 PHE A N 1
ATOM 772 C CA . PHE A 1 96 ? -7.391 -15.258 2.828 1 93.12 96 PHE A CA 1
ATOM 773 C C . PHE A 1 96 ? -6.758 -15.984 1.65 1 93.12 96 PHE A C 1
ATOM 775 O O . PHE A 1 96 ? -5.664 -16.547 1.772 1 93.12 96 PHE A O 1
ATOM 782 N N . LEU A 1 97 ? -7.449 -16.016 0.515 1 92.38 97 LEU A N 1
ATOM 783 C CA . LEU A 1 97 ? -6.938 -16.594 -0.719 1 92.38 97 LEU A CA 1
ATOM 784 C C . LEU A 1 97 ? -6.293 -15.531 -1.599 1 92.38 97 LEU A C 1
ATOM 786 O O . LEU A 1 97 ? -6.98 -14.648 -2.119 1 92.38 97 LEU A O 1
ATOM 790 N N . LEU A 1 98 ? -5.008 -15.594 -1.718 1 94.25 98 LEU A N 1
ATOM 791 C CA . LEU A 1 98 ? -4.227 -14.711 -2.58 1 94.25 98 LEU A CA 1
ATOM 792 C C . LEU A 1 98 ? -3.518 -15.508 -3.67 1 94.25 98 LEU A C 1
ATOM 794 O O . LEU A 1 98 ? -2.344 -15.859 -3.525 1 94.25 98 LEU A O 1
ATOM 798 N N . PRO A 1 99 ? -4.148 -15.719 -4.785 1 94.06 99 PRO A N 1
ATOM 799 C CA . PRO A 1 99 ? -3.584 -16.594 -5.812 1 94.06 99 PRO A CA 1
ATOM 800 C C . PRO A 1 99 ? -2.189 -16.156 -6.262 1 94.06 99 PRO A C 1
ATOM 802 O O . PRO A 1 99 ? -1.315 -17 -6.477 1 94.06 99 PRO A O 1
ATOM 805 N N . TYR A 1 100 ? -2 -14.906 -6.371 1 95.5 100 TYR A N 1
ATOM 806 C CA . TYR A 1 100 ? -0.726 -14.367 -6.832 1 95.5 100 TYR A CA 1
ATOM 807 C C . TYR A 1 100 ? -0.108 -13.453 -5.781 1 95.5 100 TYR A C 1
ATOM 809 O O . TYR A 1 100 ? -0.711 -12.453 -5.395 1 95.5 100 TYR A O 1
ATOM 817 N N . PHE A 1 101 ? 1.038 -13.82 -5.238 1 96.75 101 PHE A N 1
ATOM 818 C CA . PHE A 1 101 ? 1.842 -13.008 -4.332 1 96.75 101 PHE A CA 1
ATOM 819 C C . PHE A 1 101 ? 2.809 -12.125 -5.113 1 96.75 101 PHE A C 1
ATOM 821 O O . PHE A 1 101 ? 3.91 -12.555 -5.461 1 96.75 101 PHE A O 1
ATOM 828 N N . PRO A 1 102 ? 2.383 -10.844 -5.246 1 92.94 102 PRO A N 1
ATOM 829 C CA . PRO A 1 102 ? 3.256 -9.984 -6.051 1 92.94 102 PRO A CA 1
ATOM 830 C C . PRO A 1 102 ? 4.582 -9.68 -5.363 1 92.94 102 PRO A C 1
ATOM 832 O O . PRO A 1 102 ? 4.727 -9.906 -4.16 1 92.94 102 PRO A O 1
ATOM 835 N N . THR A 1 103 ? 5.629 -9.312 -6.004 1 91.19 103 THR A N 1
ATOM 836 C CA . THR A 1 103 ? 6.957 -8.922 -5.543 1 91.19 103 THR A CA 1
ATOM 837 C C . THR A 1 103 ? 7.727 -10.125 -5.02 1 91.19 103 THR A C 1
ATOM 839 O O . THR A 1 103 ? 8.742 -9.977 -4.332 1 91.19 103 THR A O 1
ATOM 842 N N . GLY A 1 104 ? 7.195 -11.289 -5.223 1 92.25 104 GLY A N 1
ATOM 843 C CA . GLY A 1 104 ? 7.883 -12.492 -4.797 1 92.25 104 GLY A CA 1
ATOM 844 C C . GLY A 1 104 ? 9.258 -12.648 -5.414 1 92.25 104 GLY A C 1
ATOM 845 O O . GLY A 1 104 ? 10.117 -13.344 -4.867 1 92.25 104 GLY A O 1
ATOM 846 N N . THR A 1 105 ? 9.445 -11.961 -6.496 1 90.44 105 THR A N 1
ATOM 847 C CA . THR A 1 105 ? 10.719 -12.039 -7.203 1 90.44 105 THR A CA 1
ATOM 848 C C . THR A 1 105 ? 11.773 -11.172 -6.523 1 90.44 105 THR A C 1
ATOM 850 O O . THR A 1 105 ? 12.969 -11.344 -6.754 1 90.44 105 THR A O 1
ATOM 853 N N . MET A 1 106 ? 11.328 -10.211 -5.727 1 92.56 106 MET A N 1
ATOM 854 C CA . MET A 1 106 ? 12.25 -9.367 -4.969 1 92.56 106 MET A CA 1
ATOM 855 C C . MET A 1 106 ? 12.367 -9.852 -3.527 1 92.56 106 MET A C 1
ATOM 857 O O . MET A 1 106 ? 11.992 -9.133 -2.598 1 92.56 106 MET A O 1
ATOM 861 N N . GLU A 1 107 ? 12.875 -11.047 -3.395 1 88.12 107 GLU A N 1
ATOM 862 C CA . GLU A 1 107 ? 12.875 -11.711 -2.094 1 88.12 107 GLU A CA 1
ATOM 863 C C . GLU A 1 107 ? 14.289 -11.812 -1.531 1 88.12 107 GLU A C 1
ATOM 865 O O . GLU A 1 107 ? 14.477 -12.086 -0.342 1 88.12 107 GLU A O 1
ATOM 870 N N . ARG A 1 108 ? 15.289 -11.586 -2.334 1 84.5 108 ARG A N 1
ATOM 871 C CA . ARG A 1 108 ? 16.656 -11.742 -1.853 1 84.5 108 ARG A CA 1
ATOM 872 C C . ARG A 1 108 ? 17.422 -10.43 -1.935 1 84.5 108 ARG A C 1
ATOM 874 O O . ARG A 1 108 ? 17.094 -9.562 -2.754 1 84.5 108 ARG A O 1
ATOM 881 N N . VAL A 1 109 ? 18.359 -10.359 -1.015 1 87.19 109 VAL A N 1
ATOM 882 C CA . VAL A 1 109 ? 19.297 -9.25 -0.993 1 87.19 109 VAL A CA 1
ATOM 883 C C . VAL A 1 109 ? 20.688 -9.742 -1.412 1 87.19 109 VAL A C 1
ATOM 885 O O . VAL A 1 109 ? 21.328 -10.484 -0.678 1 87.19 109 VAL A O 1
ATOM 888 N N . GLU A 1 110 ? 21.016 -9.422 -2.574 1 86.38 110 GLU A N 1
ATOM 889 C CA . GLU A 1 110 ? 22.344 -9.789 -3.051 1 86.38 110 GLU A CA 1
ATOM 890 C C . GLU A 1 110 ? 23.375 -8.727 -2.695 1 86.38 110 GLU A C 1
ATOM 892 O O . GLU A 1 110 ? 24.531 -9.047 -2.393 1 86.38 110 GLU A O 1
ATOM 897 N N . ASN A 1 111 ? 22.922 -7.512 -2.797 1 90.06 111 ASN A N 1
ATOM 898 C CA . ASN A 1 111 ? 23.719 -6.352 -2.4 1 90.06 111 ASN A CA 1
ATOM 899 C C . ASN A 1 111 ? 23.047 -5.582 -1.262 1 90.06 111 ASN A C 1
ATOM 901 O O . ASN A 1 111 ? 21.859 -5.254 -1.337 1 90.06 111 ASN A O 1
ATOM 905 N N . GLU A 1 112 ? 23.922 -5.395 -0.347 1 90.56 112 GLU A N 1
ATOM 906 C CA . GLU A 1 112 ? 23.375 -4.629 0.77 1 90.56 112 GLU A CA 1
ATOM 907 C C . GLU A 1 112 ? 22.797 -3.297 0.297 1 90.56 112 GLU A C 1
ATOM 909 O O . GLU A 1 112 ? 23.438 -2.576 -0.471 1 90.56 112 GLU A O 1
ATOM 914 N N . GLY A 1 113 ? 21.578 -3.031 0.693 1 91.69 113 GLY A N 1
ATOM 915 C CA . GLY A 1 113 ? 20.875 -1.836 0.244 1 91.69 113 GLY A CA 1
ATOM 916 C C . GLY A 1 113 ? 19.656 -2.141 -0.595 1 91.69 113 GLY A C 1
ATOM 917 O O . GLY A 1 113 ? 18.797 -1.279 -0.777 1 91.69 113 GLY A O 1
ATOM 918 N N . GLU A 1 114 ? 19.719 -3.348 -1.122 1 93.56 114 GLU A N 1
ATOM 919 C CA . GLU A 1 114 ? 18.516 -3.773 -1.835 1 93.56 114 GLU A CA 1
ATOM 920 C C . GLU A 1 114 ? 17.359 -3.977 -0.876 1 93.56 114 GLU A C 1
ATOM 922 O O . GLU A 1 114 ? 17.531 -4.473 0.237 1 93.56 114 GLU A O 1
ATOM 927 N N . ILE A 1 115 ? 16.203 -3.598 -1.285 1 94.25 115 ILE A N 1
ATOM 928 C CA . ILE A 1 115 ? 15.023 -3.697 -0.436 1 94.25 115 ILE A CA 1
ATOM 929 C C . ILE A 1 115 ? 14.18 -4.891 -0.87 1 94.25 115 ILE A C 1
ATOM 931 O O . ILE A 1 115 ? 13.625 -4.898 -1.971 1 94.25 115 ILE A O 1
ATOM 935 N N . PRO A 1 116 ? 14.109 -5.91 -0.069 1 95.31 116 PRO A N 1
ATOM 936 C CA . PRO A 1 116 ? 13.273 -7.066 -0.407 1 95.31 116 PRO A CA 1
ATOM 937 C C . PRO A 1 116 ? 11.789 -6.812 -0.163 1 95.31 116 PRO A C 1
ATOM 939 O O . PRO A 1 116 ? 11.273 -7.125 0.915 1 95.31 116 PRO A O 1
ATOM 942 N N . THR A 1 117 ? 11.07 -6.422 -1.132 1 96.06 117 THR A N 1
ATOM 943 C CA . THR A 1 117 ? 9.672 -6.02 -0.996 1 96.06 117 THR A CA 1
ATOM 944 C C . THR A 1 117 ? 8.789 -7.23 -0.719 1 96.06 117 THR A C 1
ATOM 946 O O . THR A 1 117 ? 7.656 -7.086 -0.248 1 96.06 117 THR A O 1
ATOM 949 N N . ALA A 1 118 ? 9.258 -8.453 -1.029 1 96.94 118 ALA A N 1
ATOM 950 C CA . ALA A 1 118 ? 8.531 -9.664 -0.634 1 96.94 118 ALA A CA 1
ATOM 951 C C . ALA A 1 118 ? 8.367 -9.727 0.881 1 96.94 118 ALA A C 1
ATOM 953 O O . ALA A 1 118 ? 7.293 -10.07 1.381 1 96.94 118 ALA A O 1
ATOM 954 N N . LYS A 1 119 ? 9.422 -9.414 1.591 1 96.5 119 LYS A N 1
ATOM 955 C CA . LYS A 1 119 ? 9.367 -9.391 3.051 1 96.5 119 LYS A CA 1
ATOM 956 C C . LYS A 1 119 ? 8.406 -8.32 3.549 1 96.5 119 LYS A C 1
ATOM 958 O O . LYS A 1 119 ? 7.66 -8.539 4.508 1 96.5 119 LYS A O 1
ATOM 963 N N . THR A 1 120 ? 8.438 -7.199 2.896 1 96.12 120 THR A N 1
ATOM 964 C CA . THR A 1 120 ? 7.52 -6.125 3.264 1 96.12 120 THR A CA 1
ATOM 965 C C . THR A 1 120 ? 6.07 -6.594 3.16 1 96.12 120 THR A C 1
ATOM 967 O O . THR A 1 120 ? 5.297 -6.445 4.105 1 96.12 120 THR A O 1
ATOM 970 N N . LEU A 1 121 ? 5.742 -7.105 2.021 1 97.19 121 LEU A N 1
ATOM 971 C CA . LEU A 1 121 ? 4.367 -7.531 1.796 1 97.19 121 LEU A CA 1
ATOM 972 C C . LEU A 1 121 ? 3.961 -8.609 2.795 1 97.19 121 LEU A C 1
ATOM 974 O O . LEU A 1 121 ? 2.859 -8.57 3.348 1 97.19 121 LEU A O 1
ATOM 978 N N . ALA A 1 122 ? 4.844 -9.586 3.01 1 97.44 122 ALA A N 1
ATOM 979 C CA . ALA A 1 122 ? 4.578 -10.633 3.994 1 97.44 122 ALA A CA 1
ATOM 980 C C . ALA A 1 122 ? 4.34 -10.031 5.379 1 97.44 122 ALA A C 1
ATOM 982 O O . ALA A 1 122 ? 3.439 -10.469 6.102 1 97.44 122 ALA A O 1
ATOM 983 N N . SER A 1 123 ? 5.105 -9.039 5.73 1 96.19 123 SER A N 1
ATOM 984 C CA . SER A 1 123 ? 4.969 -8.367 7.02 1 96.19 123 SER A CA 1
ATOM 985 C C . SER A 1 123 ? 3.617 -7.668 7.133 1 96.19 123 SER A C 1
ATOM 987 O O . SER A 1 123 ? 2.965 -7.734 8.18 1 96.19 123 SER A O 1
ATOM 989 N N . LEU A 1 124 ? 3.256 -7.066 6.098 1 96.75 124 LEU A N 1
ATOM 990 C CA . LEU A 1 124 ? 1.973 -6.375 6.082 1 96.75 124 LEU A CA 1
ATOM 991 C C . LEU A 1 124 ? 0.821 -7.355 6.266 1 96.75 124 LEU A C 1
ATOM 993 O O . LEU A 1 124 ? -0.106 -7.094 7.035 1 96.75 124 LEU A O 1
ATOM 997 N N . MET A 1 125 ? 0.883 -8.461 5.586 1 97.19 125 MET A N 1
ATOM 998 C CA . MET A 1 125 ? -0.171 -9.461 5.676 1 97.19 125 MET A CA 1
ATOM 999 C C . MET A 1 125 ? -0.17 -10.133 7.047 1 97.19 125 MET A C 1
ATOM 1001 O O . MET A 1 125 ? -1.211 -10.602 7.516 1 97.19 125 MET A O 1
ATOM 1005 N N . SER A 1 126 ? 0.939 -10.141 7.684 1 96.62 126 SER A N 1
ATOM 1006 C CA . SER A 1 126 ? 1.088 -10.789 8.984 1 96.62 126 SER A CA 1
ATOM 1007 C C . SER A 1 126 ? 0.369 -10 10.07 1 96.62 126 SER A C 1
ATOM 1009 O O . SER A 1 126 ? 0.203 -10.484 11.195 1 96.62 126 SER A O 1
ATOM 1011 N N . HIS A 1 127 ? -0.142 -8.867 9.742 1 94.88 127 HIS A N 1
ATOM 1012 C CA . HIS A 1 127 ? -0.8 -8.023 10.734 1 94.88 127 HIS A CA 1
ATOM 1013 C C . HIS A 1 127 ? -2.293 -8.328 10.812 1 94.88 127 HIS A C 1
ATOM 1015 O O . HIS A 1 127 ? -3.008 -7.738 11.625 1 94.88 127 HIS A O 1
ATOM 1021 N N . ILE A 1 128 ? -2.732 -9.203 10.023 1 96.06 128 ILE A N 1
ATOM 1022 C CA . ILE A 1 128 ? -4.121 -9.633 10.141 1 96.06 128 ILE A CA 1
ATOM 1023 C C . ILE A 1 128 ? -4.383 -10.172 11.547 1 96.06 128 ILE A C 1
ATOM 1025 O O . ILE A 1 128 ? -3.676 -11.062 12.016 1 96.06 128 ILE A O 1
ATOM 1029 N N . PRO A 1 129 ? -5.391 -9.648 12.219 1 94.94 129 PRO A N 1
ATOM 1030 C CA . PRO A 1 129 ? -5.641 -10.062 13.602 1 94.94 129 PRO A CA 1
ATOM 1031 C C . PRO A 1 129 ? -6.105 -11.508 13.711 1 94.94 129 PRO A C 1
ATOM 1033 O O . PRO A 1 129 ? -6.586 -12.078 12.727 1 94.94 129 PRO A O 1
ATOM 1036 N N . PHE A 1 130 ? -6.039 -12.023 14.891 1 95.31 130 PHE A N 1
ATOM 1037 C CA . PHE A 1 130 ? -6.512 -13.367 15.195 1 95.31 130 PHE A CA 1
ATOM 1038 C C . PHE A 1 130 ? -8.031 -13.422 15.195 1 95.31 130 PHE A C 1
ATOM 1040 O O . PHE A 1 130 ? -8.695 -12.445 15.555 1 95.31 130 PHE A O 1
ATOM 1047 N N . THR A 1 131 ? -8.492 -14.57 14.781 1 93.19 131 THR A N 1
ATOM 1048 C CA . THR A 1 131 ? -9.891 -14.898 15.016 1 93.19 131 THR A CA 1
ATOM 1049 C C . THR A 1 131 ? -10.039 -15.805 16.234 1 93.19 131 THR A C 1
ATOM 1051 O O . THR A 1 131 ? -9.047 -16.125 16.891 1 93.19 131 THR A O 1
ATOM 1054 N N . THR A 1 132 ? -11.289 -16.141 16.531 1 90.06 132 THR A N 1
ATOM 1055 C CA . THR A 1 132 ? -11.539 -17.031 17.656 1 90.06 132 THR A CA 1
ATOM 1056 C C . THR A 1 132 ? -10.844 -18.375 17.453 1 90.06 132 THR A C 1
ATOM 1058 O O . THR A 1 132 ? -10.414 -19 18.422 1 90.06 132 THR A O 1
ATOM 1061 N N . LYS A 1 133 ? -10.672 -18.781 16.25 1 91.06 133 LYS A N 1
ATOM 1062 C CA . LYS A 1 133 ? -10.047 -20.062 15.953 1 91.06 133 LYS A CA 1
ATOM 1063 C C . LYS A 1 133 ? -8.547 -19.906 15.719 1 91.06 133 LYS A C 1
ATOM 1065 O O . LYS A 1 133 ? -7.863 -20.875 15.375 1 91.06 133 LYS A O 1
ATOM 1070 N N . GLY A 1 134 ? -8.094 -18.672 15.828 1 93.38 134 GLY A N 1
ATOM 1071 C CA . GLY A 1 134 ? -6.652 -18.5 15.727 1 93.38 134 GLY A CA 1
ATOM 1072 C C . GLY A 1 134 ? -6.234 -17.672 14.523 1 93.38 134 GLY A C 1
ATOM 1073 O O . GLY A 1 134 ? -6.98 -16.797 14.07 1 93.38 134 GLY A O 1
ATOM 1074 N N . PRO A 1 135 ? -4.996 -17.953 14.031 1 95.25 135 PRO A N 1
ATOM 1075 C CA . PRO A 1 135 ? -4.434 -17.141 12.961 1 95.25 135 PRO A CA 1
ATOM 1076 C C . PRO A 1 135 ? -5.168 -17.312 11.633 1 95.25 135 PRO A C 1
ATOM 1078 O O . PRO A 1 135 ? -5.68 -18.406 11.352 1 95.25 135 PRO A O 1
ATOM 1081 N N . ALA A 1 136 ? -5.148 -16.266 10.875 1 94.5 136 ALA A N 1
ATOM 1082 C CA . ALA A 1 136 ? -5.652 -16.375 9.508 1 94.5 136 ALA A CA 1
ATOM 1083 C C . ALA A 1 136 ? -4.793 -17.312 8.672 1 94.5 136 ALA A C 1
ATOM 1085 O O . ALA A 1 136 ? -3.57 -17.344 8.82 1 94.5 136 ALA A O 1
ATOM 1086 N N . GLN A 1 137 ? -5.418 -18.047 7.902 1 93 137 GLN A N 1
ATOM 1087 C CA . GLN A 1 137 ? -4.727 -18.875 6.918 1 93 137 GLN A CA 1
ATOM 1088 C C . GLN A 1 137 ? -4.641 -18.172 5.566 1 93 137 GLN A C 1
ATOM 1090 O O . GLN A 1 137 ? -5.66 -17.734 5.027 1 93 137 GLN A O 1
ATOM 1095 N N . ILE A 1 138 ? -3.463 -18.047 5.047 1 95.31 138 ILE A N 1
ATOM 1096 C CA . ILE A 1 138 ? -3.25 -17.344 3.785 1 95.31 138 ILE A CA 1
ATOM 1097 C C . ILE A 1 138 ? -2.783 -18.328 2.721 1 95.31 138 ILE A C 1
ATOM 1099 O O . ILE A 1 138 ? -1.689 -18.891 2.822 1 95.31 138 ILE A O 1
ATOM 1103 N N . THR A 1 139 ? -3.582 -18.531 1.681 1 94.19 139 THR A N 1
ATOM 1104 C CA . THR A 1 139 ? -3.242 -19.469 0.615 1 94.19 139 THR A CA 1
ATOM 1105 C C . THR A 1 139 ? -2.648 -18.734 -0.583 1 94.19 139 THR A C 1
ATOM 1107 O O . THR A 1 139 ? -3.258 -17.797 -1.106 1 94.19 139 THR A O 1
ATOM 1110 N N . ILE A 1 140 ? -1.517 -19.141 -0.985 1 96.12 140 ILE A N 1
ATOM 1111 C CA . ILE A 1 140 ? -0.807 -18.562 -2.121 1 96.12 140 ILE A CA 1
ATOM 1112 C C . ILE A 1 140 ? -0.409 -19.672 -3.1 1 96.12 140 ILE A C 1
ATOM 1114 O O . ILE A 1 140 ? 0.02 -20.75 -2.686 1 96.12 140 ILE A O 1
ATOM 1118 N N . PHE A 1 141 ? -0.557 -19.391 -4.398 1 96.19 141 PHE A N 1
ATOM 1119 C CA . PHE A 1 141 ? -0.202 -20.391 -5.395 1 96.19 141 PHE A CA 1
ATOM 1120 C C . PHE A 1 141 ? 1.165 -20.094 -6 1 96.19 141 PHE A C 1
ATOM 1122 O O . PHE A 1 141 ? 1.435 -18.969 -6.414 1 96.19 141 PHE A O 1
ATOM 1129 N N . ASP A 1 142 ? 1.996 -21.094 -6.051 1 96.62 142 ASP A N 1
ATOM 1130 C CA . ASP A 1 142 ? 3.279 -21.109 -6.746 1 96.62 142 ASP A CA 1
ATOM 1131 C C . ASP A 1 142 ? 4.066 -19.828 -6.453 1 96.62 142 ASP A C 1
ATOM 1133 O O . ASP A 1 142 ? 4.496 -19.125 -7.379 1 96.62 142 ASP A O 1
ATOM 1137 N N . ILE A 1 143 ? 4.223 -19.594 -5.148 1 95.62 143 ILE A N 1
ATOM 1138 C CA . ILE A 1 143 ? 5.078 -18.484 -4.738 1 95.62 143 ILE A CA 1
ATOM 1139 C C . ILE A 1 143 ? 6.473 -18.656 -5.336 1 95.62 143 ILE A C 1
ATOM 1141 O O . ILE A 1 143 ? 6.957 -19.781 -5.477 1 95.62 143 ILE A O 1
ATOM 1145 N N . HIS A 1 144 ? 7.16 -17.641 -5.707 1 93.56 144 HIS A N 1
ATOM 1146 C CA . HIS A 1 144 ? 8.406 -17.672 -6.465 1 93.56 144 HIS A CA 1
ATOM 1147 C C . HIS A 1 144 ? 9.492 -18.438 -5.703 1 93.56 144 HIS A C 1
ATOM 1149 O O . HIS A 1 144 ? 10.281 -19.172 -6.301 1 93.56 144 HIS A O 1
ATOM 1155 N N . ALA A 1 145 ? 9.555 -18.219 -4.418 1 91.69 145 ALA A N 1
ATOM 1156 C CA . ALA A 1 145 ? 10.516 -18.906 -3.561 1 91.69 145 ALA A CA 1
ATOM 1157 C C . ALA A 1 145 ? 9.844 -19.422 -2.285 1 91.69 145 ALA A C 1
ATOM 1159 O O . ALA A 1 145 ? 9.266 -18.641 -1.525 1 91.69 145 ALA A O 1
ATOM 1160 N N . LEU A 1 146 ? 10.047 -20.703 -2.006 1 90.06 146 LEU A N 1
ATOM 1161 C CA . LEU A 1 146 ? 9.367 -21.344 -0.881 1 90.06 146 LEU A CA 1
ATOM 1162 C C . LEU A 1 146 ? 9.859 -20.766 0.443 1 90.06 146 LEU A C 1
ATOM 1164 O O . LEU A 1 146 ? 9.117 -20.75 1.431 1 90.06 146 LEU A O 1
ATOM 1168 N N . GLN A 1 147 ? 11.062 -20.266 0.47 1 92 147 GLN A N 1
ATOM 1169 C CA . GLN A 1 147 ? 11.648 -19.719 1.689 1 92 147 GLN A CA 1
ATOM 1170 C C . GLN A 1 147 ? 10.883 -18.484 2.174 1 92 147 GLN A C 1
ATOM 1172 O O . GLN A 1 147 ? 11 -18.094 3.334 1 92 147 GLN A O 1
ATOM 1177 N N . GLU A 1 148 ? 10.07 -17.938 1.277 1 94.56 148 GLU A N 1
ATOM 1178 C CA . GLU A 1 148 ? 9.289 -16.766 1.645 1 94.56 148 GLU A CA 1
ATOM 1179 C C . GLU A 1 148 ? 8.273 -17.094 2.734 1 94.56 148 GLU A C 1
ATOM 1181 O O . GLU A 1 148 ? 7.73 -16.188 3.375 1 94.56 148 GLU A O 1
ATOM 1186 N N . ARG A 1 149 ? 8.047 -18.406 2.92 1 94.06 149 ARG A N 1
ATOM 1187 C CA . ARG A 1 149 ? 7.168 -18.844 4 1 94.06 149 ARG A CA 1
ATOM 1188 C C . ARG A 1 149 ? 7.641 -18.297 5.344 1 94.06 149 ARG A C 1
ATOM 1190 O O . ARG A 1 149 ? 6.828 -18.016 6.23 1 94.06 149 ARG A O 1
ATOM 1197 N N . PHE A 1 150 ? 8.875 -18.047 5.523 1 94.31 150 PHE A N 1
ATOM 1198 C CA . PHE A 1 150 ? 9.461 -17.625 6.793 1 94.31 150 PHE A CA 1
ATOM 1199 C C . PHE A 1 150 ? 9.461 -16.109 6.914 1 94.31 150 PHE A C 1
ATOM 1201 O O . PHE A 1 150 ? 9.867 -15.555 7.945 1 94.31 150 PHE A O 1
ATOM 1208 N N . TYR A 1 151 ? 9.07 -15.453 5.812 1 95.38 151 TYR A N 1
ATOM 1209 C CA . TYR A 1 151 ? 8.953 -14 5.867 1 95.38 151 TYR A CA 1
ATOM 1210 C C . TYR A 1 151 ? 7.719 -13.578 6.652 1 95.38 151 TYR A C 1
ATOM 1212 O O . TYR A 1 151 ? 7.641 -12.453 7.145 1 95.38 151 TYR A O 1
ATOM 1220 N N . PHE A 1 152 ? 6.762 -14.492 6.703 1 96.62 152 PHE A N 1
ATOM 1221 C CA . PHE A 1 152 ? 5.543 -14.227 7.465 1 96.62 152 PHE A CA 1
ATOM 1222 C C . PHE A 1 152 ? 5.781 -14.422 8.953 1 96.62 152 PHE A C 1
ATOM 1224 O O . PHE A 1 152 ? 6.586 -15.266 9.359 1 96.62 152 PHE A O 1
ATOM 1231 N N . SER A 1 153 ? 5.113 -13.562 9.742 1 94.5 153 SER A N 1
ATOM 1232 C CA . SER A 1 153 ? 5.156 -13.797 11.18 1 94.5 153 SER A CA 1
ATOM 1233 C C . SER A 1 153 ? 4.223 -14.93 11.586 1 94.5 153 SER A C 1
ATOM 1235 O O . SER A 1 153 ? 3.42 -15.398 10.781 1 94.5 153 SER A O 1
ATOM 1237 N N . ASP A 1 154 ? 4.332 -15.359 12.812 1 92 154 ASP A N 1
ATOM 1238 C CA . ASP A 1 154 ? 3.545 -16.484 13.305 1 92 154 ASP A CA 1
ATOM 1239 C C . ASP A 1 154 ? 2.109 -16.062 13.602 1 92 154 ASP A C 1
ATOM 1241 O O . ASP A 1 154 ? 1.292 -16.875 14.031 1 92 154 ASP A O 1
ATOM 1245 N N . THR A 1 155 ? 1.784 -14.891 13.336 1 93.62 155 THR A N 1
ATOM 1246 C CA . THR A 1 155 ? 0.431 -14.398 13.555 1 93.62 155 THR A CA 1
ATOM 1247 C C . THR A 1 155 ? -0.5 -14.844 12.438 1 93.62 155 THR A C 1
ATOM 1249 O O . THR A 1 155 ? -1.723 -14.734 12.555 1 93.62 155 THR A O 1
ATOM 1252 N N . VAL A 1 156 ? 0.081 -15.359 11.359 1 96.19 156 VAL A N 1
ATOM 1253 C CA . VAL A 1 156 ? -0.675 -15.945 10.258 1 96.19 156 VAL A CA 1
ATOM 1254 C C . VAL A 1 156 ? -0.037 -17.266 9.836 1 96.19 156 VAL A C 1
ATOM 1256 O O . VAL A 1 156 ? 1.09 -17.578 10.242 1 96.19 156 VAL A O 1
ATOM 1259 N N . ILE A 1 157 ? -0.776 -18.016 9.086 1 94.44 157 ILE A N 1
ATOM 1260 C CA . ILE A 1 157 ? -0.261 -19.281 8.586 1 94.44 157 ILE A CA 1
ATOM 1261 C C . ILE A 1 157 ? -0.293 -19.297 7.059 1 94.44 157 ILE A C 1
ATOM 1263 O O . ILE A 1 157 ? -1.356 -19.453 6.457 1 94.44 157 ILE A O 1
ATOM 1267 N N . PRO A 1 158 ? 0.804 -19.125 6.473 1 95.56 158 PRO A N 1
ATOM 1268 C CA . PRO A 1 158 ? 0.833 -19.25 5.016 1 95.56 158 PRO A CA 1
ATOM 1269 C C . PRO A 1 158 ? 0.713 -20.688 4.535 1 95.56 158 PRO A C 1
ATOM 1271 O O . PRO A 1 158 ? 1.405 -21.578 5.051 1 95.56 158 PRO A O 1
ATOM 1274 N N . ARG A 1 159 ? -0.126 -20.922 3.621 1 93.69 159 ARG A N 1
ATOM 1275 C CA . ARG A 1 159 ? -0.292 -22.188 2.92 1 93.69 159 ARG A CA 1
ATOM 1276 C C . ARG A 1 159 ? 0.123 -22.062 1.458 1 93.69 159 ARG A C 1
ATOM 1278 O O . ARG A 1 159 ? -0.613 -21.516 0.643 1 93.69 159 ARG A O 1
ATOM 1285 N N . LEU A 1 160 ? 1.219 -22.641 1.229 1 95.06 160 LEU A N 1
ATOM 1286 C CA . LEU A 1 160 ? 1.755 -22.531 -0.124 1 95.06 160 LEU A CA 1
ATOM 1287 C C . LEU A 1 160 ? 1.324 -23.719 -0.975 1 95.06 160 LEU A C 1
ATOM 1289 O O . LEU A 1 160 ? 1.692 -24.859 -0.686 1 95.06 160 LEU A O 1
ATOM 1293 N N . GLU A 1 161 ? 0.531 -23.406 -2.031 1 93.88 161 GLU A N 1
ATOM 1294 C CA . GLU A 1 161 ? -0.032 -24.406 -2.924 1 93.88 161 GLU A CA 1
ATOM 1295 C C . GLU A 1 161 ? 0.552 -24.297 -4.328 1 93.88 161 GLU A C 1
ATOM 1297 O O . GLU A 1 161 ? 1.27 -23.344 -4.629 1 93.88 161 GLU A O 1
ATOM 1302 N N . SER A 1 162 ? 0.317 -25.312 -5.117 1 95.38 162 SER A N 1
ATOM 1303 C CA . SER A 1 162 ? 0.768 -25.281 -6.508 1 95.38 162 SER A CA 1
ATOM 1304 C C . SER A 1 162 ? -0.381 -25.578 -7.469 1 95.38 162 SER A C 1
ATOM 1306 O O . SER A 1 162 ? -1.228 -26.422 -7.191 1 95.38 162 SER A O 1
ATOM 1308 N N . ALA A 1 163 ? -0.356 -24.906 -8.578 1 94.94 163 ALA A N 1
ATOM 1309 C CA . ALA A 1 163 ? -1.361 -25.141 -9.609 1 94.94 163 ALA A CA 1
ATOM 1310 C C . ALA A 1 163 ? -0.883 -26.172 -10.625 1 94.94 163 ALA A C 1
ATOM 1312 O O . ALA A 1 163 ? -1.591 -26.469 -11.586 1 94.94 163 ALA A O 1
ATOM 1313 N N . ILE A 1 164 ? 0.237 -26.766 -10.422 1 95.25 164 ILE A N 1
ATOM 1314 C CA . ILE A 1 164 ? 0.861 -27.703 -11.359 1 95.25 164 ILE A CA 1
ATOM 1315 C C . ILE A 1 164 ? -0.065 -28.891 -11.594 1 95.25 164 ILE A C 1
ATOM 1317 O O . ILE A 1 164 ? -0.184 -29.375 -12.727 1 95.25 164 ILE A O 1
ATOM 1321 N N . PRO A 1 165 ? -0.759 -29.391 -10.594 1 92.62 165 PRO A N 1
ATOM 1322 C CA . PRO A 1 165 ? -1.671 -30.516 -10.844 1 92.62 165 PRO A CA 1
ATOM 1323 C C . PRO A 1 165 ? -2.709 -30.203 -11.922 1 92.62 165 PRO A C 1
ATOM 1325 O O . PRO A 1 165 ? -3.137 -31.094 -12.656 1 92.62 165 PRO A O 1
ATOM 1328 N N . LEU A 1 166 ? -3.115 -28.938 -12.055 1 91.56 166 LEU A N 1
ATOM 1329 C CA . LEU A 1 166 ? -4.074 -28.531 -13.07 1 91.56 166 LEU A CA 1
ATOM 1330 C C . LEU A 1 166 ? -3.496 -28.719 -14.469 1 91.56 166 LEU A C 1
ATOM 1332 O O . LEU A 1 166 ? -4.148 -29.281 -15.352 1 91.56 166 LEU A O 1
ATOM 1336 N N . VAL A 1 167 ? -2.246 -28.266 -14.633 1 92.75 167 VAL A N 1
ATOM 1337 C CA . VAL A 1 167 ? -1.646 -28.344 -15.961 1 92.75 167 VAL A CA 1
ATOM 1338 C C . VAL A 1 167 ? -1.285 -29.797 -16.266 1 92.75 167 VAL A C 1
ATOM 1340 O O . VAL A 1 167 ? -1.384 -30.234 -17.422 1 92.75 167 VAL A O 1
ATOM 1343 N N . LYS A 1 168 ? -0.899 -30.5 -15.328 1 92.88 168 LYS A N 1
ATOM 1344 C CA . LYS A 1 168 ? -0.582 -31.906 -15.531 1 92.88 168 LYS A CA 1
ATOM 1345 C C . LYS A 1 168 ? -1.769 -32.656 -16.125 1 92.88 168 LYS A C 1
ATOM 1347 O O . LYS A 1 168 ? -1.606 -33.438 -17.078 1 92.88 168 LYS A O 1
ATOM 1352 N N . LEU A 1 169 ? -2.924 -32.375 -15.57 1 91.25 169 LEU A N 1
ATOM 1353 C CA . LEU A 1 169 ? -4.141 -33 -16.094 1 91.25 169 LEU A CA 1
ATOM 1354 C C . LEU A 1 169 ? -4.379 -32.594 -17.547 1 91.25 169 LEU A C 1
ATOM 1356 O O . LEU A 1 169 ? -4.754 -33.406 -18.375 1 91.25 169 LEU A O 1
ATOM 1360 N N . GLU A 1 170 ? -4.164 -31.359 -17.797 1 92.81 170 GLU A N 1
ATOM 1361 C CA . GLU A 1 170 ? -4.348 -30.844 -19.141 1 92.81 170 GLU A CA 1
ATOM 1362 C C . GLU A 1 170 ? -3.355 -31.469 -20.109 1 92.81 170 GLU A C 1
ATOM 1364 O O . GLU A 1 170 ? -3.709 -31.766 -21.25 1 92.81 170 GLU A O 1
ATOM 1369 N N . LEU A 1 171 ? -2.137 -31.656 -19.75 1 93 171 LEU A N 1
ATOM 1370 C CA . LEU A 1 171 ? -1.098 -32.25 -20.578 1 93 171 LEU A CA 1
ATOM 1371 C C . LEU A 1 171 ? -1.426 -33.688 -20.922 1 93 171 LEU A C 1
ATOM 1373 O O . LEU A 1 171 ? -1.215 -34.125 -22.047 1 93 171 LEU A O 1
ATOM 1377 N N . GLU A 1 172 ? -1.934 -34.344 -19.969 1 91.38 172 GLU A N 1
ATOM 1378 C CA . GLU A 1 172 ? -2.338 -35.75 -20.203 1 91.38 172 GLU A CA 1
ATOM 1379 C C . GLU A 1 172 ? -3.482 -35.812 -21.203 1 91.38 172 GLU A C 1
ATOM 1381 O O . GLU A 1 172 ? -3.529 -36.75 -22.031 1 91.38 172 GLU A O 1
ATOM 1386 N N . ASN A 1 173 ? -4.316 -34.875 -21.125 1 91.12 173 ASN A N 1
ATOM 1387 C CA . ASN A 1 173 ? -5.453 -34.812 -22.031 1 91.12 173 ASN A CA 1
ATOM 1388 C C . ASN A 1 173 ? -5.02 -34.469 -23.453 1 91.12 173 ASN A C 1
ATOM 1390 O O . ASN A 1 173 ? -5.543 -35.031 -24.422 1 91.12 173 ASN A O 1
ATOM 1394 N N . VAL A 1 174 ? -4.09 -33.594 -23.578 1 91 174 VAL A N 1
ATOM 1395 C CA . VAL A 1 174 ? -3.707 -33.031 -24.875 1 91 174 VAL A CA 1
ATOM 1396 C C . VAL A 1 174 ? -2.672 -33.938 -25.531 1 91 174 VAL A C 1
ATOM 1398 O O . VAL A 1 174 ? -2.75 -34.219 -26.734 1 91 174 VAL A O 1
ATOM 1401 N N . PHE A 1 175 ? -1.684 -34.469 -24.797 1 90.81 175 PHE A N 1
ATOM 1402 C CA . PHE A 1 175 ? -0.548 -35.156 -25.375 1 90.81 175 PHE A CA 1
ATOM 1403 C C . PHE A 1 175 ? -0.627 -36.656 -25.078 1 90.81 175 PHE A C 1
ATOM 1405 O O . PHE A 1 175 ? 0.017 -37.469 -25.766 1 90.81 175 PHE A O 1
ATOM 1412 N N . GLY A 1 176 ? -1.408 -37.031 -24.141 1 87.38 176 GLY A N 1
ATOM 1413 C CA . GLY A 1 176 ? -1.392 -38.406 -23.672 1 87.38 176 GLY A CA 1
ATOM 1414 C C . GLY A 1 176 ? -0.361 -38.625 -22.578 1 87.38 176 GLY A C 1
ATOM 1415 O O . GLY A 1 176 ? 0.597 -37.875 -22.453 1 87.38 176 GLY A O 1
ATOM 1416 N N . SER A 1 177 ? -0.556 -39.656 -21.859 1 81.62 177 SER A N 1
ATOM 1417 C CA . SER A 1 177 ? 0.33 -40 -20.734 1 81.62 177 SER A CA 1
ATOM 1418 C C . SER A 1 177 ? 1.742 -40.281 -21.219 1 81.62 177 SER A C 1
ATOM 1420 O O . SER A 1 177 ? 1.927 -41.094 -22.141 1 81.62 177 SER A O 1
ATOM 1422 N N . ASN A 1 178 ? 2.703 -39.594 -20.828 1 77.69 178 ASN A N 1
ATOM 1423 C CA . ASN A 1 178 ? 4.125 -39.844 -21.031 1 77.69 178 ASN A CA 1
ATOM 1424 C C . ASN A 1 178 ? 4.547 -39.5 -22.453 1 77.69 178 ASN A C 1
ATOM 1426 O O . ASN A 1 178 ? 5.535 -40.031 -22.969 1 77.69 178 ASN A O 1
ATOM 1430 N N . ASN A 1 179 ? 3.779 -38.75 -23.188 1 89 179 ASN A N 1
ATOM 1431 C CA . ASN A 1 179 ? 4.113 -38.406 -24.578 1 89 179 ASN A CA 1
ATOM 1432 C C . ASN A 1 179 ? 4.609 -36.969 -24.688 1 89 179 ASN A C 1
ATOM 1434 O O . ASN A 1 179 ? 4.453 -36.312 -25.719 1 89 179 ASN A O 1
ATOM 1438 N N . TYR A 1 180 ? 5.004 -36.469 -23.562 1 93.38 180 TYR A N 1
ATOM 1439 C CA . TYR A 1 180 ? 5.586 -35.125 -23.562 1 93.38 180 TYR A CA 1
ATOM 1440 C C . TYR A 1 180 ? 6.816 -35.062 -22.656 1 93.38 180 TYR A C 1
ATOM 1442 O O . TYR A 1 180 ? 7.008 -35.938 -21.812 1 93.38 180 TYR A O 1
ATOM 1450 N N . THR A 1 181 ? 7.707 -34.156 -22.953 1 96.38 181 THR A N 1
ATOM 1451 C CA . THR A 1 181 ? 8.906 -33.875 -22.172 1 96.38 181 THR A CA 1
ATOM 1452 C C . THR A 1 181 ? 8.797 -32.531 -21.469 1 96.38 181 THR A C 1
ATOM 1454 O O . THR A 1 181 ? 8.336 -31.547 -22.062 1 96.38 181 THR A O 1
ATOM 1457 N N . VAL A 1 182 ? 9.148 -32.531 -20.172 1 96.94 182 VAL A N 1
ATOM 1458 C CA . VAL A 1 182 ? 9.039 -31.297 -19.406 1 96.94 182 VAL A CA 1
ATOM 1459 C C . VAL A 1 182 ? 10.391 -30.594 -19.359 1 96.94 182 VAL A C 1
ATOM 1461 O O . VAL A 1 182 ? 11.422 -31.219 -19.125 1 96.94 182 VAL A O 1
ATOM 1464 N N . ALA A 1 183 ? 10.352 -29.344 -19.688 1 97.62 183 ALA A N 1
ATOM 1465 C CA . ALA A 1 183 ? 11.562 -28.531 -19.609 1 97.62 183 ALA A CA 1
ATOM 1466 C C . ALA A 1 183 ? 11.422 -27.422 -18.562 1 97.62 183 ALA A C 1
ATOM 1468 O O . ALA A 1 183 ? 10.344 -26.844 -18.406 1 97.62 183 ALA A O 1
ATOM 1469 N N . PHE A 1 184 ? 12.484 -27.141 -17.859 1 96.56 184 PHE A N 1
ATOM 1470 C CA . PHE A 1 184 ? 12.562 -26.047 -16.891 1 96.56 184 PHE A CA 1
ATOM 1471 C C . PHE A 1 184 ? 13.547 -24.984 -17.344 1 96.56 184 PHE A C 1
ATOM 1473 O O . PHE A 1 184 ? 14.672 -25.312 -17.734 1 96.56 184 PHE A O 1
ATOM 1480 N N . PRO A 1 185 ? 13.078 -23.75 -17.328 1 94.31 185 PRO A N 1
ATOM 1481 C CA . PRO A 1 185 ? 13.938 -22.672 -17.844 1 94.31 185 PRO A CA 1
ATOM 1482 C C . PRO A 1 185 ? 15.148 -22.406 -16.969 1 94.31 185 PRO A C 1
ATOM 1484 O O . PRO A 1 185 ? 16.141 -21.828 -17.422 1 94.31 185 PRO A O 1
ATOM 1487 N N . ASP A 1 186 ? 15.055 -22.719 -15.633 1 89.25 186 ASP A N 1
ATOM 1488 C CA . ASP A 1 186 ? 16.172 -22.516 -14.711 1 89.25 186 ASP A CA 1
ATOM 1489 C C . ASP A 1 186 ? 16.109 -23.531 -13.562 1 89.25 186 ASP A C 1
ATOM 1491 O O . ASP A 1 186 ? 15.18 -24.328 -13.484 1 89.25 186 ASP A O 1
ATOM 1495 N N . ASP A 1 187 ? 17.109 -23.469 -12.75 1 88.88 187 ASP A N 1
ATOM 1496 C CA . ASP A 1 187 ? 17.219 -24.406 -11.641 1 88.88 187 ASP A CA 1
ATOM 1497 C C . ASP A 1 187 ? 16.109 -24.188 -10.617 1 88.88 187 ASP A C 1
ATOM 1499 O O . ASP A 1 187 ? 15.641 -25.141 -9.984 1 88.88 187 ASP A O 1
ATOM 1503 N N . GLY A 1 188 ? 15.711 -23 -10.461 1 88.81 188 GLY A N 1
ATOM 1504 C CA . GLY A 1 188 ? 14.648 -22.688 -9.516 1 88.81 188 GLY A CA 1
ATOM 1505 C C . GLY A 1 188 ? 13.336 -23.359 -9.852 1 88.81 188 GLY A C 1
ATOM 1506 O O . GLY A 1 188 ? 12.711 -23.984 -8.984 1 88.81 188 GLY A O 1
ATOM 1507 N N . ALA A 1 189 ? 13.016 -23.234 -11.047 1 92.94 189 ALA A N 1
ATOM 1508 C CA . ALA A 1 189 ? 11.789 -23.875 -11.516 1 92.94 189 ALA A CA 1
ATOM 1509 C C . ALA A 1 189 ? 11.875 -25.391 -11.375 1 92.94 189 ALA A C 1
ATOM 1511 O O . ALA A 1 189 ? 10.914 -26.031 -10.961 1 92.94 189 ALA A O 1
ATOM 1512 N N . CYS A 1 190 ? 13.008 -25.906 -11.75 1 93 190 CYS A N 1
ATOM 1513 C CA . CYS A 1 190 ? 13.203 -27.344 -11.633 1 93 190 CYS A CA 1
ATOM 1514 C C . CYS A 1 190 ? 13.023 -27.812 -10.195 1 93 190 CYS A C 1
ATOM 1516 O O . CYS A 1 190 ? 12.266 -28.75 -9.93 1 93 190 CYS A O 1
ATOM 1518 N N . LYS A 1 191 ? 13.648 -27.141 -9.289 1 90.12 191 LYS A N 1
ATOM 1519 C CA . LYS A 1 191 ? 13.586 -27.5 -7.875 1 90.12 191 LYS A CA 1
ATOM 1520 C C . LYS A 1 191 ? 12.156 -27.438 -7.352 1 90.12 191 LYS A C 1
ATOM 1522 O O . LYS A 1 191 ? 11.75 -28.25 -6.523 1 90.12 191 LYS A O 1
ATOM 1527 N N . ARG A 1 192 ? 11.414 -26.562 -7.867 1 91.81 192 ARG A N 1
ATOM 1528 C CA . ARG A 1 192 ? 10.07 -26.328 -7.363 1 91.81 192 ARG A CA 1
ATOM 1529 C C . ARG A 1 192 ? 9.078 -27.328 -7.949 1 91.81 192 ARG A C 1
ATOM 1531 O O . ARG A 1 192 ? 8.148 -27.766 -7.262 1 91.81 192 ARG A O 1
ATOM 1538 N N . PHE A 1 193 ? 9.266 -27.703 -9.203 1 95.5 193 PHE A N 1
ATOM 1539 C CA . PHE A 1 193 ? 8.141 -28.328 -9.883 1 95.5 193 PHE A CA 1
ATOM 1540 C C . PHE A 1 193 ? 8.484 -29.75 -10.328 1 95.5 193 PHE A C 1
ATOM 1542 O O . PHE A 1 193 ? 7.602 -30.531 -10.68 1 95.5 193 PHE A O 1
ATOM 1549 N N . GLN A 1 194 ? 9.758 -30.156 -10.328 1 93.75 194 GLN A N 1
ATOM 1550 C CA . GLN A 1 194 ? 10.172 -31.453 -10.852 1 93.75 194 GLN A CA 1
ATOM 1551 C C . GLN A 1 194 ? 9.445 -32.594 -10.141 1 93.75 194 GLN A C 1
ATOM 1553 O O . GLN A 1 194 ? 9.125 -33.625 -10.758 1 93.75 194 GLN A O 1
ATOM 1558 N N . ARG A 1 195 ? 9.156 -32.438 -8.875 1 93.81 195 ARG A N 1
ATOM 1559 C CA . ARG A 1 195 ? 8.531 -33.469 -8.062 1 93.81 195 ARG A CA 1
ATOM 1560 C C . ARG A 1 195 ? 7.156 -33.844 -8.617 1 93.81 195 ARG A C 1
ATOM 1562 O O . ARG A 1 195 ? 6.656 -34.938 -8.375 1 93.81 195 ARG A O 1
ATOM 1569 N N . TYR A 1 196 ? 6.508 -32.969 -9.336 1 93.88 196 TYR A N 1
ATOM 1570 C CA . TYR A 1 196 ? 5.172 -33.219 -9.875 1 93.88 196 TYR A CA 1
ATOM 1571 C C . TYR A 1 196 ? 5.234 -34.062 -11.133 1 93.88 196 TYR A C 1
ATOM 1573 O O . TYR A 1 196 ? 4.211 -34.562 -11.609 1 93.88 196 TYR A O 1
ATOM 1581 N N . PHE A 1 197 ? 6.457 -34.219 -11.648 1 92.94 197 PHE A N 1
ATOM 1582 C CA . PHE A 1 197 ? 6.648 -34.969 -12.883 1 92.94 197 PHE A CA 1
ATOM 1583 C C . PHE A 1 197 ? 7.691 -36.062 -12.695 1 92.94 197 PHE A C 1
ATOM 1585 O O . PHE A 1 197 ? 8.672 -36.125 -13.438 1 92.94 197 PHE A O 1
ATOM 1592 N N . PRO A 1 198 ? 7.496 -36.969 -11.875 1 89.06 198 PRO A N 1
ATOM 1593 C CA . PRO A 1 198 ? 8.516 -37.969 -11.555 1 89.06 198 PRO A CA 1
ATOM 1594 C C . PRO A 1 198 ? 8.82 -38.906 -12.727 1 89.06 198 PRO A C 1
ATOM 1596 O O . PRO A 1 198 ? 9.938 -39.406 -12.844 1 89.06 198 PRO A O 1
ATOM 1599 N N . ASN A 1 199 ? 7.887 -39.125 -13.641 1 87.25 199 ASN A N 1
ATOM 1600 C CA . ASN A 1 199 ? 8.055 -40.125 -14.703 1 87.25 199 ASN A CA 1
ATOM 1601 C C . ASN A 1 199 ? 8.289 -39.469 -16.062 1 87.25 199 ASN A C 1
ATOM 1603 O O . ASN A 1 199 ? 8.453 -40.125 -17.062 1 87.25 199 ASN A O 1
ATOM 1607 N N . ALA A 1 200 ? 8.289 -38.188 -16.062 1 87.56 200 ALA A N 1
ATOM 1608 C CA . ALA A 1 200 ? 8.461 -37.5 -17.344 1 87.56 200 ALA A CA 1
ATOM 1609 C C . ALA A 1 200 ? 9.938 -37.25 -17.625 1 87.56 200 ALA A C 1
ATOM 1611 O O . ALA A 1 200 ? 10.734 -37.031 -16.719 1 87.56 200 ALA A O 1
ATOM 1612 N N . ASP A 1 201 ? 10.242 -37.406 -18.922 1 92.38 201 ASP A N 1
ATOM 1613 C CA . ASP A 1 201 ? 11.562 -36.938 -19.344 1 92.38 201 ASP A CA 1
ATOM 1614 C C . ASP A 1 201 ? 11.703 -35.438 -19.078 1 92.38 201 ASP A C 1
ATOM 1616 O O . ASP A 1 201 ? 10.773 -34.656 -19.328 1 92.38 201 ASP A O 1
ATOM 1620 N N . THR A 1 202 ? 12.852 -35.094 -18.516 1 94.62 202 THR A N 1
ATOM 1621 C CA . THR A 1 202 ? 13.016 -33.688 -18.125 1 94.62 202 THR A CA 1
ATOM 1622 C C . THR A 1 202 ? 14.227 -33.094 -18.812 1 94.62 202 THR A C 1
ATOM 1624 O O . THR A 1 202 ? 15.211 -33.781 -19.078 1 94.62 202 THR A O 1
ATOM 1627 N N . ILE A 1 203 ? 14.07 -31.844 -19.172 1 96.62 203 ILE A N 1
ATOM 1628 C CA . ILE A 1 203 ? 15.148 -31.016 -19.703 1 96.62 203 ILE A CA 1
ATOM 1629 C C . ILE A 1 203 ? 15.375 -29.812 -18.781 1 96.62 203 ILE A C 1
ATOM 1631 O O . ILE A 1 203 ? 14.422 -29.141 -18.375 1 96.62 203 ILE A O 1
ATOM 1635 N N . ILE A 1 204 ? 16.594 -29.609 -18.422 1 95.56 204 ILE A N 1
ATOM 1636 C CA . ILE A 1 204 ? 16.938 -28.484 -17.562 1 95.56 204 ILE A CA 1
ATOM 1637 C C . ILE A 1 204 ? 17.766 -27.469 -18.344 1 95.56 204 ILE A C 1
ATOM 1639 O O . ILE A 1 204 ? 18.812 -27.812 -18.906 1 95.56 204 ILE A O 1
ATOM 1643 N N . CYS A 1 205 ? 17.219 -26.266 -18.406 1 94.69 205 CYS A N 1
ATOM 1644 C CA . CYS A 1 205 ? 17.953 -25.172 -19.047 1 94.69 205 CYS A CA 1
ATOM 1645 C C . CYS A 1 205 ? 18.594 -24.25 -18.016 1 94.69 205 CYS A C 1
ATOM 1647 O O . CYS A 1 205 ? 18.328 -24.375 -16.812 1 94.69 205 CYS A O 1
ATOM 1649 N N . ASN A 1 206 ? 19.531 -23.469 -18.406 1 88.81 206 ASN A N 1
ATOM 1650 C CA . ASN A 1 206 ? 20.156 -22.484 -17.531 1 88.81 206 ASN A CA 1
ATOM 1651 C C . ASN A 1 206 ? 20.453 -21.172 -18.266 1 88.81 206 ASN A C 1
ATOM 1653 O O . ASN A 1 206 ? 20.562 -21.156 -19.484 1 88.81 206 ASN A O 1
ATOM 1657 N N . LYS A 1 207 ? 20.266 -20.078 -17.391 1 78.12 207 LYS A N 1
ATOM 1658 C CA . LYS A 1 207 ? 20.531 -18.734 -17.922 1 78.12 207 LYS A CA 1
ATOM 1659 C C . LYS A 1 207 ? 21.938 -18.266 -17.562 1 78.12 207 LYS A C 1
ATOM 1661 O O . LYS A 1 207 ? 22.344 -18.344 -16.406 1 78.12 207 LYS A O 1
ATOM 1666 N N . THR A 1 208 ? 22.734 -18.109 -18.484 1 76 208 THR A N 1
ATOM 1667 C CA . THR A 1 208 ? 24.047 -17.531 -18.234 1 76 208 THR A CA 1
ATOM 1668 C C . THR A 1 208 ? 24.125 -16.109 -18.781 1 76 208 THR A C 1
ATOM 1670 O O . THR A 1 208 ? 23.359 -15.734 -19.672 1 76 208 THR A O 1
ATOM 1673 N N . ARG A 1 209 ? 24.797 -15.148 -18.016 1 63.88 209 ARG A N 1
ATOM 1674 C CA . ARG A 1 209 ? 24.953 -13.766 -18.453 1 63.88 209 ARG A CA 1
ATOM 1675 C C . ARG A 1 209 ? 26.266 -13.578 -19.188 1 63.88 209 ARG A C 1
ATOM 1677 O O . ARG A 1 209 ? 27.312 -14.016 -18.719 1 63.88 209 ARG A O 1
ATOM 1684 N N . ASN A 1 210 ? 26.125 -13.445 -20.344 1 67.12 210 ASN A N 1
ATOM 1685 C CA . ASN A 1 210 ? 27.281 -13 -21.125 1 67.12 210 ASN A CA 1
ATOM 1686 C C . ASN A 1 210 ? 27.219 -11.5 -21.406 1 67.12 210 ASN A C 1
ATOM 1688 O O . ASN A 1 210 ? 26.625 -11.086 -22.406 1 67.12 210 ASN A O 1
ATOM 1692 N N . GLY A 1 211 ? 27.797 -10.664 -20.672 1 59.22 211 GLY A N 1
ATOM 1693 C CA . GLY A 1 211 ? 27.641 -9.219 -20.719 1 59.22 211 GLY A CA 1
ATOM 1694 C C . GLY A 1 211 ? 26.234 -8.75 -20.375 1 59.22 211 GLY A C 1
ATOM 1695 O O . GLY A 1 211 ? 25.734 -9.062 -19.297 1 59.22 211 GLY A O 1
ATOM 1696 N N . SER A 1 212 ? 25.609 -7.969 -21.344 1 63.81 212 SER A N 1
ATOM 1697 C CA . SER A 1 212 ? 24.266 -7.43 -21.141 1 63.81 212 SER A CA 1
ATOM 1698 C C . SER A 1 212 ? 23.203 -8.391 -21.656 1 63.81 212 SER A C 1
ATOM 1700 O O . SER A 1 212 ? 22.016 -8.211 -21.375 1 63.81 212 SER A O 1
ATOM 1702 N N . LYS A 1 213 ? 23.938 -9.531 -22.375 1 63.09 213 LYS A N 1
ATOM 1703 C CA . LYS A 1 213 ? 22.984 -10.43 -23.016 1 63.09 213 LYS A CA 1
ATOM 1704 C C . LYS A 1 213 ? 22.719 -11.664 -22.156 1 63.09 213 LYS A C 1
ATOM 1706 O O . LYS A 1 213 ? 23.656 -12.25 -21.594 1 63.09 213 LYS A O 1
ATOM 1711 N N . ARG A 1 214 ? 21.562 -12.078 -21.969 1 66.06 214 ARG A N 1
ATOM 1712 C CA . ARG A 1 214 ? 21.156 -13.305 -21.297 1 66.06 214 ARG A CA 1
ATOM 1713 C C . ARG A 1 214 ? 21.031 -14.453 -22.297 1 66.06 214 ARG A C 1
ATOM 1715 O O . ARG A 1 214 ? 20.281 -14.367 -23.266 1 66.06 214 ARG A O 1
ATOM 1722 N N . ILE A 1 215 ? 22 -15.461 -22.094 1 77.81 215 ILE A N 1
ATOM 1723 C CA . ILE A 1 215 ? 21.984 -16.594 -23 1 77.81 215 ILE A CA 1
ATOM 1724 C C . ILE A 1 215 ? 21.438 -17.828 -22.281 1 77.81 215 ILE A C 1
ATOM 1726 O O . ILE A 1 215 ? 21.844 -18.125 -21.156 1 77.81 215 ILE A O 1
ATOM 1730 N N . VAL A 1 216 ? 20.406 -18.484 -22.922 1 84.06 216 VAL A N 1
ATOM 1731 C CA . VAL A 1 216 ? 19.828 -19.703 -22.375 1 84.06 216 VAL A CA 1
ATOM 1732 C C . VAL A 1 216 ? 20.516 -20.922 -23.031 1 84.06 216 VAL A C 1
ATOM 1734 O O . VAL A 1 216 ? 20.766 -20.922 -24.234 1 84.06 216 VAL A O 1
ATOM 1737 N N . GLN A 1 217 ? 21 -21.844 -22.172 1 89.94 217 GLN A N 1
ATOM 1738 C CA . GLN A 1 217 ? 21.609 -23.078 -22.656 1 89.94 217 GLN A CA 1
ATOM 1739 C C . GLN A 1 217 ? 20.938 -24.297 -22.031 1 89.94 217 GLN A C 1
ATOM 1741 O O . GLN A 1 217 ? 20.344 -24.203 -20.953 1 89.94 217 GLN A O 1
ATOM 1746 N N . ILE A 1 218 ? 21.047 -25.391 -22.797 1 93.5 218 ILE A N 1
ATOM 1747 C CA . ILE A 1 218 ? 20.547 -26.656 -22.234 1 93.5 218 ILE A CA 1
ATOM 1748 C C . ILE A 1 218 ? 21.609 -27.25 -21.312 1 93.5 218 ILE A C 1
ATOM 1750 O O . ILE A 1 218 ? 22.719 -27.562 -21.75 1 93.5 218 ILE A O 1
ATOM 1754 N N . LYS A 1 219 ? 21.312 -27.375 -20.094 1 92.44 219 LYS A N 1
ATOM 1755 C CA . LYS A 1 219 ? 22.219 -27.922 -19.094 1 92.44 219 LYS A CA 1
ATOM 1756 C C . LYS A 1 219 ? 22.141 -29.438 -19.031 1 92.44 219 LYS A C 1
ATOM 1758 O O . LYS A 1 219 ? 23.156 -30.109 -18.891 1 92.44 219 LYS A O 1
ATOM 1763 N N . ASP A 1 220 ? 20.938 -29.922 -19.141 1 93.75 220 ASP A N 1
ATOM 1764 C CA . ASP A 1 220 ? 20.703 -31.359 -19.016 1 93.75 220 ASP A CA 1
ATOM 1765 C C . ASP A 1 220 ? 19.453 -31.781 -19.797 1 93.75 220 ASP A C 1
ATOM 1767 O O . ASP A 1 220 ? 18.469 -31.031 -19.859 1 93.75 220 ASP A O 1
ATOM 1771 N N . GLY A 1 221 ? 19.516 -32.969 -20.438 1 94.5 221 GLY A N 1
ATOM 1772 C CA . GLY A 1 221 ? 18.391 -33.5 -21.188 1 94.5 221 GLY A CA 1
ATOM 1773 C C . GLY A 1 221 ? 18.547 -33.375 -22.688 1 94.5 221 GLY A C 1
ATOM 1774 O O . GLY A 1 221 ? 19.484 -32.719 -23.156 1 94.5 221 GLY A O 1
ATOM 1775 N N . ASN A 1 222 ? 17.719 -34.031 -23.484 1 94.88 222 ASN A N 1
ATOM 1776 C CA . ASN A 1 222 ? 17.75 -34.031 -24.938 1 94.88 222 ASN A CA 1
ATOM 1777 C C . ASN A 1 222 ? 16.375 -33.781 -25.531 1 94.88 222 ASN A C 1
ATOM 1779 O O . ASN A 1 222 ? 15.477 -34.625 -25.406 1 94.88 222 ASN A O 1
ATOM 1783 N N . PRO A 1 223 ? 16.203 -32.656 -26.219 1 96.5 223 PRO A N 1
ATOM 1784 C CA . PRO A 1 223 ? 14.898 -32.312 -26.766 1 96.5 223 PRO A CA 1
ATOM 1785 C C . PRO A 1 223 ? 14.633 -32.938 -28.125 1 96.5 223 PRO A C 1
ATOM 1787 O O . PRO A 1 223 ? 13.508 -32.875 -28.625 1 96.5 223 PRO A O 1
ATOM 1790 N N . LYS A 1 224 ? 15.625 -33.594 -28.719 1 96.94 224 LYS A N 1
ATOM 1791 C CA . LYS A 1 224 ? 15.508 -34.094 -30.094 1 96.94 224 LYS A CA 1
ATOM 1792 C C . LYS A 1 224 ? 14.336 -35.031 -30.25 1 96.94 224 LYS A C 1
ATOM 1794 O O . LYS A 1 224 ? 14.25 -36.031 -29.547 1 96.94 224 LYS A O 1
ATOM 1799 N N . GLY A 1 225 ? 13.469 -34.656 -31.156 1 96.19 225 GLY A N 1
ATOM 1800 C CA . GLY A 1 225 ? 12.352 -35.531 -31.5 1 96.19 225 GLY A CA 1
ATOM 1801 C C . GLY A 1 225 ? 11.242 -35.531 -30.469 1 96.19 225 GLY A C 1
ATOM 1802 O O . GLY A 1 225 ? 10.383 -36.406 -30.469 1 96.19 225 GLY A O 1
ATOM 1803 N N . LYS A 1 226 ? 11.195 -34.594 -29.609 1 95.44 226 LYS A N 1
ATOM 1804 C CA . LYS A 1 226 ? 10.25 -34.625 -28.5 1 95.44 226 LYS A CA 1
ATOM 1805 C C . LYS A 1 226 ? 9.312 -33.406 -28.547 1 95.44 226 LYS A C 1
ATOM 1807 O O . LYS A 1 226 ? 9.664 -32.375 -29.094 1 95.44 226 LYS A O 1
ATOM 1812 N N . SER A 1 227 ? 8.102 -33.625 -28.016 1 95.88 227 SER A N 1
ATOM 1813 C CA . SER A 1 227 ? 7.227 -32.531 -27.672 1 95.88 227 SER A CA 1
ATOM 1814 C C . SER A 1 227 ? 7.527 -31.984 -26.281 1 95.88 227 SER A C 1
ATOM 1816 O O . SER A 1 227 ? 7.352 -32.688 -25.281 1 95.88 227 SER A O 1
ATOM 1818 N N . VAL A 1 228 ? 7.945 -30.719 -26.203 1 97.38 228 VAL A N 1
ATOM 1819 C CA . VAL A 1 228 ? 8.484 -30.203 -24.953 1 97.38 228 VAL A CA 1
ATOM 1820 C C . VAL A 1 228 ? 7.531 -29.156 -24.391 1 97.38 228 VAL A C 1
ATOM 1822 O O . VAL A 1 228 ? 7.012 -28.312 -25.125 1 97.38 228 VAL A O 1
ATOM 1825 N N . ILE A 1 229 ? 7.293 -29.234 -23.125 1 97.44 229 ILE A N 1
ATOM 1826 C CA . ILE A 1 229 ? 6.516 -28.234 -22.391 1 97.44 229 ILE A CA 1
ATOM 1827 C C . ILE A 1 229 ? 7.406 -27.547 -21.359 1 97.44 229 ILE A C 1
ATOM 1829 O O . ILE A 1 229 ? 7.938 -28.188 -20.453 1 97.44 229 ILE A O 1
ATOM 1833 N N . ILE A 1 230 ? 7.539 -26.25 -21.5 1 97.69 230 ILE A N 1
ATOM 1834 C CA . ILE A 1 230 ? 8.312 -25.453 -20.547 1 97.69 230 ILE A CA 1
ATOM 1835 C C . ILE A 1 230 ? 7.422 -25.062 -19.375 1 97.69 230 ILE A C 1
ATOM 1837 O O . ILE A 1 230 ? 6.344 -24.484 -19.562 1 97.69 230 ILE A O 1
ATOM 1841 N N . ILE A 1 231 ? 7.883 -25.359 -18.156 1 97.56 231 ILE A N 1
ATOM 1842 C CA . ILE A 1 231 ? 7.09 -25.078 -16.969 1 97.56 231 ILE A CA 1
ATOM 1843 C C . ILE A 1 231 ? 7.801 -24.047 -16.109 1 97.56 231 ILE A C 1
ATOM 1845 O O . ILE A 1 231 ? 8.977 -24.203 -15.766 1 97.56 231 ILE A O 1
ATOM 1849 N N . ASP A 1 232 ? 7.105 -22.984 -15.734 1 96.38 232 ASP A N 1
ATOM 1850 C CA . ASP A 1 232 ? 7.625 -21.938 -14.852 1 96.38 232 ASP A CA 1
ATOM 1851 C C . ASP A 1 232 ? 6.523 -21.391 -13.953 1 96.38 232 ASP A C 1
ATOM 1853 O O . ASP A 1 232 ? 5.34 -21.656 -14.164 1 96.38 232 ASP A O 1
ATOM 1857 N N . ASP A 1 233 ? 6.887 -20.719 -12.859 1 96.06 233 ASP A N 1
ATOM 1858 C CA . ASP A 1 233 ? 5.898 -20.156 -11.953 1 96.06 233 ASP A CA 1
ATOM 1859 C C . ASP A 1 233 ? 5.316 -18.859 -12.516 1 96.06 233 ASP A C 1
ATOM 1861 O O . ASP A 1 233 ? 4.105 -18.625 -12.445 1 96.06 233 ASP A O 1
ATOM 1865 N N . LEU A 1 234 ? 6.176 -18 -12.992 1 95.75 234 LEU A N 1
ATOM 1866 C CA . LEU A 1 234 ? 5.656 -16.719 -13.484 1 95.75 234 LEU A CA 1
ATOM 1867 C C . LEU A 1 234 ? 6.43 -16.25 -14.711 1 95.75 234 LEU A C 1
ATOM 1869 O O . LEU A 1 234 ? 7.539 -16.719 -14.969 1 95.75 234 LEU A O 1
ATOM 1873 N N . VAL A 1 235 ? 5.777 -15.414 -15.531 1 95.88 235 VAL A N 1
ATOM 1874 C CA . VAL A 1 235 ? 6.398 -14.781 -16.688 1 95.88 235 VAL A CA 1
ATOM 1875 C C . VAL A 1 235 ? 6.266 -13.258 -16.578 1 95.88 235 VAL A C 1
ATOM 1877 O O . VAL A 1 235 ? 5.199 -12.75 -16.234 1 95.88 235 VAL A O 1
ATOM 1880 N N . LEU A 1 236 ? 7.301 -12.594 -16.703 1 94 236 LEU A N 1
ATOM 1881 C CA . LEU A 1 236 ? 7.273 -11.141 -16.812 1 94 236 LEU A CA 1
ATOM 1882 C C . LEU A 1 236 ? 7.246 -10.703 -18.266 1 94 236 LEU A C 1
ATOM 1884 O O . LEU A 1 236 ? 6.238 -10.883 -18.953 1 94 236 LEU A O 1
ATOM 1888 N N . THR A 1 237 ? 8.43 -10.406 -18.844 1 91.69 237 THR A N 1
ATOM 1889 C CA . THR A 1 237 ? 8.438 -10.008 -20.234 1 91.69 237 THR A CA 1
ATOM 1890 C C . THR A 1 237 ? 8.328 -11.219 -21.156 1 91.69 237 THR A C 1
ATOM 1892 O O . THR A 1 237 ? 7.887 -11.109 -22.297 1 91.69 237 THR A O 1
ATOM 1895 N N . GLY A 1 238 ? 8.789 -12.281 -20.672 1 91.75 238 GLY A N 1
ATOM 1896 C CA . GLY A 1 238 ? 8.727 -13.523 -21.438 1 91.75 238 GLY A CA 1
ATOM 1897 C C . GLY A 1 238 ? 9.992 -13.797 -22.234 1 91.75 238 GLY A C 1
ATOM 1898 O O . GLY A 1 238 ? 10.07 -14.789 -22.953 1 91.75 238 GLY A O 1
ATOM 1899 N N . GLY A 1 239 ? 10.93 -12.969 -22.047 1 88.56 239 GLY A N 1
ATOM 1900 C CA . GLY A 1 239 ? 12.18 -13.117 -22.781 1 88.56 239 GLY A CA 1
ATOM 1901 C C . GLY A 1 239 ? 12.852 -14.461 -22.531 1 88.56 239 GLY A C 1
ATOM 1902 O O . GLY A 1 239 ? 13.266 -15.125 -23.484 1 88.56 239 GLY A O 1
ATOM 1903 N N . THR A 1 240 ? 12.922 -14.891 -21.297 1 88.94 240 THR A N 1
ATOM 1904 C CA . THR A 1 240 ? 13.547 -16.156 -20.938 1 88.94 240 THR A CA 1
ATOM 1905 C C . THR A 1 240 ? 12.805 -17.328 -21.562 1 88.94 240 THR A C 1
ATOM 1907 O O . THR A 1 240 ? 13.422 -18.234 -22.125 1 88.94 240 THR A O 1
ATOM 1910 N N . LEU A 1 241 ? 11.531 -17.297 -21.562 1 93.19 241 LEU A N 1
ATOM 1911 C CA . LEU A 1 241 ? 10.727 -18.375 -22.109 1 93.19 241 LEU A CA 1
ATOM 1912 C C . LEU A 1 241 ? 10.906 -18.484 -23.625 1 93.19 241 LEU A C 1
ATOM 1914 O O . LEU A 1 241 ? 11.039 -19.578 -24.156 1 93.19 241 LEU A O 1
ATOM 1918 N N . LYS A 1 242 ? 10.922 -17.375 -24.25 1 93.06 242 LYS A N 1
ATOM 1919 C CA . LYS A 1 242 ? 11.109 -17.359 -25.703 1 93.06 242 LYS A CA 1
ATOM 1920 C C . LYS A 1 242 ? 12.484 -17.906 -26.078 1 93.06 242 LYS A C 1
ATOM 1922 O O . LYS A 1 242 ? 12.594 -18.719 -27 1 93.06 242 LYS A O 1
ATOM 1927 N N . GLU A 1 243 ? 13.438 -17.422 -25.391 1 91.81 243 GLU A N 1
ATOM 1928 C CA . GLU A 1 243 ? 14.789 -17.891 -25.656 1 91.81 243 GLU A CA 1
ATOM 1929 C C . GLU A 1 243 ? 14.906 -19.391 -25.406 1 91.81 243 GLU A C 1
ATOM 1931 O O . GLU A 1 243 ? 15.586 -20.109 -26.156 1 91.81 243 GLU A O 1
ATOM 1936 N N . CYS A 1 244 ? 14.344 -19.812 -24.359 1 94.5 244 CYS A N 1
ATOM 1937 C CA . CYS A 1 244 ? 14.344 -21.25 -24.047 1 94.5 244 CYS A CA 1
ATOM 1938 C C . CYS A 1 244 ? 13.656 -22.047 -25.141 1 94.5 244 CYS A C 1
ATOM 1940 O O . CYS A 1 244 ? 14.172 -23.078 -25.594 1 94.5 244 CYS A O 1
ATOM 1942 N N . GLY A 1 245 ? 12.508 -21.609 -25.625 1 95.19 245 GLY A N 1
ATOM 1943 C CA . GLY A 1 245 ? 11.805 -22.25 -26.719 1 95.19 245 GLY A CA 1
ATOM 1944 C C . GLY A 1 245 ? 12.625 -22.344 -27.984 1 95.19 245 GLY A C 1
ATOM 1945 O O . GLY A 1 245 ? 12.672 -23.406 -28.625 1 95.19 245 GLY A O 1
ATOM 1946 N N . ARG A 1 246 ? 13.281 -21.297 -28.281 1 93.56 246 ARG A N 1
ATOM 1947 C CA . ARG A 1 246 ? 14.094 -21.25 -29.5 1 93.56 246 ARG A CA 1
ATOM 1948 C C . ARG A 1 246 ? 15.227 -22.266 -29.422 1 93.56 246 ARG A C 1
ATOM 1950 O O . ARG A 1 246 ? 15.469 -23 -30.391 1 93.56 246 ARG A O 1
ATOM 1957 N N . ILE A 1 247 ? 15.883 -22.25 -28.344 1 94.62 247 ILE A N 1
ATOM 1958 C CA . ILE A 1 247 ? 17.031 -23.141 -28.188 1 94.62 247 ILE A CA 1
ATOM 1959 C C . ILE A 1 247 ? 16.578 -24.594 -28.266 1 94.62 247 ILE A C 1
ATOM 1961 O O . ILE A 1 247 ? 17.266 -25.438 -28.844 1 94.62 247 ILE A O 1
ATOM 1965 N N . LEU A 1 248 ? 15.461 -24.891 -27.719 1 97.12 248 LEU A N 1
ATOM 1966 C CA . LEU A 1 248 ? 14.93 -26.25 -27.734 1 97.12 248 LEU A CA 1
ATOM 1967 C C . LEU A 1 248 ? 14.562 -26.672 -29.156 1 97.12 248 LEU A C 1
ATOM 1969 O O . LEU A 1 248 ? 14.836 -27.812 -29.562 1 97.12 248 LEU A O 1
ATOM 1973 N N . LEU A 1 249 ? 13.992 -25.766 -29.891 1 96.31 249 LEU A N 1
ATOM 1974 C CA . LEU A 1 249 ? 13.68 -26.031 -31.297 1 96.31 249 LEU A CA 1
ATOM 1975 C C . LEU A 1 249 ? 14.953 -26.25 -32.094 1 96.31 249 LEU A C 1
ATOM 1977 O O . LEU A 1 249 ? 15.023 -27.188 -32.906 1 96.31 249 LEU A O 1
ATOM 1981 N N . GLN A 1 250 ? 15.891 -25.438 -31.844 1 95.44 250 GLN A N 1
ATOM 1982 C CA . GLN A 1 250 ? 17.172 -25.531 -32.531 1 95.44 250 GLN A CA 1
ATOM 1983 C C . GLN A 1 250 ? 17.844 -26.891 -32.281 1 95.44 250 GLN A C 1
ATOM 1985 O O . GLN A 1 250 ? 18.578 -27.375 -33.125 1 95.44 250 GLN A O 1
ATOM 1990 N N . HIS A 1 251 ? 17.562 -27.422 -31.203 1 96.75 251 HIS A N 1
ATOM 1991 C CA . HIS A 1 251 ? 18.172 -28.688 -30.828 1 96.75 251 HIS A CA 1
ATOM 1992 C C . HIS A 1 251 ? 17.281 -29.859 -31.188 1 96.75 251 HIS A C 1
ATOM 1994 O O . HIS A 1 251 ? 17.469 -30.969 -30.688 1 96.75 251 HIS A O 1
ATOM 2000 N N . GLY A 1 252 ? 16.172 -29.625 -31.859 1 96.94 252 GLY A N 1
ATOM 2001 C CA . GLY A 1 252 ? 15.461 -30.719 -32.5 1 96.94 252 GLY A CA 1
ATOM 2002 C C . GLY A 1 252 ? 14.117 -31.016 -31.875 1 96.94 252 GLY A C 1
ATOM 2003 O O . GLY A 1 252 ? 13.492 -32.031 -32.188 1 96.94 252 GLY A O 1
ATOM 2004 N N . ALA A 1 253 ? 13.609 -30.234 -30.984 1 97.38 253 ALA A N 1
ATOM 2005 C CA . ALA A 1 253 ? 12.266 -30.438 -30.453 1 97.38 253 ALA A CA 1
ATOM 2006 C C . ALA A 1 253 ? 11.219 -30.359 -31.562 1 97.38 253 ALA A C 1
ATOM 2008 O O . ALA A 1 253 ? 11.312 -29.516 -32.438 1 97.38 253 ALA A O 1
ATOM 2009 N N . ILE A 1 254 ? 10.242 -31.188 -31.531 1 95.69 254 ILE A N 1
ATOM 2010 C CA . ILE A 1 254 ? 9.203 -31.25 -32.531 1 95.69 254 ILE A CA 1
ATOM 2011 C C . ILE A 1 254 ? 8.203 -30.109 -32.312 1 95.69 254 ILE A C 1
ATOM 2013 O O . ILE A 1 254 ? 7.707 -29.516 -33.281 1 95.69 254 ILE A O 1
ATOM 2017 N N . SER A 1 255 ? 7.875 -29.969 -31.062 1 95.81 255 SER A N 1
ATOM 2018 C CA . SER A 1 255 ? 6.941 -28.906 -30.688 1 95.81 255 SER A CA 1
ATOM 2019 C C . SER A 1 255 ? 7.273 -28.344 -29.312 1 95.81 255 SER A C 1
ATOM 2021 O O . SER A 1 255 ? 7.867 -29.031 -28.469 1 95.81 255 SER A O 1
ATOM 2023 N N . ILE A 1 256 ? 6.891 -27.062 -29.172 1 97.31 256 ILE A N 1
ATOM 2024 C CA . ILE A 1 256 ? 7.141 -26.375 -27.906 1 97.31 256 ILE A CA 1
ATOM 2025 C C . ILE A 1 256 ? 5.832 -25.812 -27.359 1 97.31 256 ILE A C 1
ATOM 2027 O O . ILE A 1 256 ? 5.059 -25.203 -28.109 1 97.31 256 ILE A O 1
ATOM 2031 N N . SER A 1 257 ? 5.559 -26.094 -26.141 1 97.12 257 SER A N 1
ATOM 2032 C CA . SER A 1 257 ? 4.496 -25.453 -25.375 1 97.12 257 SER A CA 1
ATOM 2033 C C . SER A 1 257 ? 5.02 -24.906 -24.047 1 97.12 257 SER A C 1
ATOM 2035 O O . SER A 1 257 ? 6.156 -25.188 -23.656 1 97.12 257 SER A O 1
ATOM 2037 N N . ALA A 1 258 ? 4.207 -24.031 -23.453 1 97.62 258 ALA A N 1
ATOM 2038 C CA . ALA A 1 258 ? 4.641 -23.438 -22.188 1 97.62 258 ALA A CA 1
ATOM 2039 C C . ALA A 1 258 ? 3.486 -23.375 -21.188 1 97.62 258 ALA A C 1
ATOM 2041 O O . ALA A 1 258 ? 2.318 -23.375 -21.578 1 97.62 258 ALA A O 1
ATOM 2042 N N . TYR A 1 259 ? 3.893 -23.438 -19.938 1 97.75 259 TYR A N 1
ATOM 2043 C CA . TYR A 1 259 ? 2.973 -23.188 -18.828 1 97.75 259 TYR A CA 1
ATOM 2044 C C . TYR A 1 259 ? 3.596 -22.25 -17.797 1 97.75 259 TYR A C 1
ATOM 2046 O O . TYR A 1 259 ? 4.75 -22.438 -17.406 1 97.75 259 TYR A O 1
ATOM 2054 N N . VAL A 1 260 ? 2.791 -21.297 -17.422 1 98.06 260 VAL A N 1
ATOM 2055 C CA . VAL A 1 260 ? 3.139 -20.469 -16.281 1 98.06 260 VAL A CA 1
ATOM 2056 C C . VAL A 1 260 ? 1.913 -20.281 -15.383 1 98.06 260 VAL A C 1
ATOM 2058 O O . VAL A 1 260 ? 0.796 -20.125 -15.883 1 98.06 260 VAL A O 1
ATOM 2061 N N . THR A 1 261 ? 2.1 -20.297 -14.102 1 97.5 261 THR A N 1
ATOM 2062 C CA . THR A 1 261 ? 0.992 -20.062 -13.18 1 97.5 261 THR A CA 1
ATOM 2063 C C . THR A 1 261 ? 0.554 -18.609 -13.219 1 97.5 261 THR A C 1
ATOM 2065 O O . THR A 1 261 ? -0.643 -18.312 -13.273 1 97.5 261 THR A O 1
ATOM 2068 N N . HIS A 1 262 ? 1.499 -17.719 -13.234 1 97.19 262 HIS A N 1
ATOM 2069 C CA . HIS A 1 262 ? 1.19 -16.297 -13.164 1 97.19 262 HIS A CA 1
ATOM 2070 C C . HIS A 1 262 ? 1.655 -15.57 -14.414 1 97.19 262 HIS A C 1
ATOM 2072 O O . HIS A 1 262 ? 2.854 -15.344 -14.602 1 97.19 262 HIS A O 1
ATOM 2078 N N . ALA A 1 263 ? 0.736 -15.195 -15.234 1 97 263 ALA A N 1
ATOM 2079 C CA . ALA A 1 263 ? 1.024 -14.43 -16.453 1 97 263 ALA A CA 1
ATOM 2080 C C . ALA A 1 263 ? 1.004 -12.93 -16.172 1 97 263 ALA A C 1
ATOM 2082 O O . ALA A 1 263 ? 0.005 -12.258 -16.438 1 97 263 ALA A O 1
ATOM 2083 N N . VAL A 1 264 ? 2.107 -12.414 -15.734 1 95.31 264 VAL A N 1
ATOM 2084 C CA . VAL A 1 264 ? 2.18 -11.016 -15.336 1 95.31 264 VAL A CA 1
ATOM 2085 C C . VAL A 1 264 ? 2.248 -10.125 -16.578 1 95.31 264 VAL A C 1
ATOM 2087 O O . VAL A 1 264 ? 1.409 -9.242 -16.766 1 95.31 264 VAL A O 1
ATOM 2090 N N . PHE A 1 265 ? 3.195 -10.344 -17.5 1 96.06 265 PHE A N 1
ATOM 2091 C CA . PHE A 1 265 ? 3.359 -9.648 -18.781 1 96.06 265 PHE A CA 1
ATOM 2092 C C . PHE A 1 265 ? 3.191 -8.148 -18.609 1 96.06 265 PHE A C 1
ATOM 2094 O O . PHE A 1 265 ? 2.234 -7.559 -19.109 1 96.06 265 PHE A O 1
ATOM 2101 N N . PRO A 1 266 ? 4.18 -7.504 -17.984 1 94.44 266 PRO A N 1
ATOM 2102 C CA . PRO A 1 266 ? 4.09 -6.051 -17.828 1 94.44 266 PRO A CA 1
ATOM 2103 C C . PRO A 1 266 ? 4.113 -5.309 -19.172 1 94.44 266 PRO A C 1
ATOM 2105 O O . PRO A 1 266 ? 4.676 -5.812 -20.141 1 94.44 266 PRO A O 1
ATOM 2108 N N . LYS A 1 267 ? 3.439 -4.172 -19.281 1 94 267 LYS A N 1
ATOM 2109 C CA . LYS A 1 267 ? 3.461 -3.289 -20.453 1 94 267 LYS A CA 1
ATOM 2110 C C . LYS A 1 267 ? 3.029 -4.027 -21.703 1 94 267 LYS A C 1
ATOM 2112 O O . LYS A 1 267 ? 3.652 -3.887 -22.766 1 94 267 LYS A O 1
ATOM 2117 N N . ASP A 1 268 ? 2.186 -4.922 -21.578 1 94.06 268 ASP A N 1
ATOM 2118 C CA . ASP A 1 268 ? 1.563 -5.672 -22.656 1 94.06 268 ASP A CA 1
ATOM 2119 C C . ASP A 1 268 ? 2.59 -6.535 -23.391 1 94.06 268 ASP A C 1
ATOM 2121 O O . ASP A 1 268 ? 2.504 -6.715 -24.609 1 94.06 268 ASP A O 1
ATOM 2125 N N . SER A 1 269 ? 3.549 -6.98 -22.688 1 95.38 269 SER A N 1
ATOM 2126 C CA . SER A 1 269 ? 4.59 -7.797 -23.312 1 95.38 269 SER A CA 1
ATOM 2127 C C . SER A 1 269 ? 4.023 -9.109 -23.844 1 95.38 269 SER A C 1
ATOM 2129 O O . SER A 1 269 ? 4.672 -9.797 -24.641 1 95.38 269 SER A O 1
ATOM 2131 N N . TRP A 1 270 ? 2.799 -9.438 -23.391 1 95.5 270 TRP A N 1
ATOM 2132 C CA . TRP A 1 270 ? 2.146 -10.648 -23.875 1 95.5 270 TRP A CA 1
ATOM 2133 C C . TRP A 1 270 ? 1.913 -10.578 -25.391 1 95.5 270 TRP A C 1
ATOM 2135 O O . TRP A 1 270 ? 1.837 -11.617 -26.047 1 95.5 270 TRP A O 1
ATOM 2145 N N . LYS A 1 271 ? 1.826 -9.406 -25.938 1 95.12 271 LYS A N 1
ATOM 2146 C CA . LYS A 1 271 ? 1.574 -9.219 -27.359 1 95.12 271 LYS A CA 1
ATOM 2147 C C . LYS A 1 271 ? 2.699 -9.82 -28.203 1 95.12 271 LYS A C 1
ATOM 2149 O O . LYS A 1 271 ? 2.482 -10.211 -29.344 1 95.12 271 LYS A O 1
ATOM 2154 N N . ASN A 1 272 ? 3.846 -9.922 -27.609 1 92.38 272 ASN A N 1
ATOM 2155 C CA . ASN A 1 272 ? 4.984 -10.508 -28.312 1 92.38 272 ASN A CA 1
ATOM 2156 C C . ASN A 1 272 ? 4.801 -12.008 -28.516 1 92.38 272 ASN A C 1
ATOM 2158 O O . ASN A 1 272 ? 5.531 -12.633 -29.281 1 92.38 272 ASN A O 1
ATOM 2162 N N . PHE A 1 273 ? 3.859 -12.578 -27.875 1 94.81 273 PHE A N 1
ATOM 2163 C CA . PHE A 1 273 ? 3.637 -14.016 -27.953 1 94.81 273 PHE A CA 1
ATOM 2164 C C . PHE A 1 273 ? 2.465 -14.344 -28.859 1 94.81 273 PHE A C 1
ATOM 2166 O O . PHE A 1 273 ? 2.24 -15.508 -29.203 1 94.81 273 PHE A O 1
ATOM 2173 N N . VAL A 1 274 ? 1.802 -13.258 -29.188 1 91 274 VAL A N 1
ATOM 2174 C CA . VAL A 1 274 ? 0.632 -13.492 -30.031 1 91 274 VAL A CA 1
ATOM 2175 C C . VAL A 1 274 ? 1.077 -13.953 -31.422 1 91 274 VAL A C 1
ATOM 2177 O O . VAL A 1 274 ? 1.985 -13.367 -32 1 91 274 VAL A O 1
ATOM 2180 N N . ASP A 1 275 ? 0.386 -15.031 -31.891 1 82.19 275 ASP A N 1
ATOM 2181 C CA . ASP A 1 275 ? 0.685 -15.664 -33.156 1 82.19 275 ASP A CA 1
ATOM 2182 C C . ASP A 1 275 ? 2.158 -16.062 -33.25 1 82.19 275 ASP A C 1
ATOM 2184 O O . ASP A 1 275 ? 2.809 -15.828 -34.281 1 82.19 275 ASP A O 1
ATOM 2188 N N . SER A 1 276 ? 2.643 -16.344 -32.062 1 77.19 276 SER A N 1
ATOM 2189 C CA . SER A 1 276 ? 4.035 -16.766 -31.953 1 77.19 276 SER A CA 1
ATOM 2190 C C . SER A 1 276 ? 4.293 -18.047 -32.75 1 77.19 276 SER A C 1
ATOM 2192 O O . SER A 1 276 ? 3.414 -18.906 -32.844 1 77.19 276 SER A O 1
ATOM 2194 N N . ASP A 1 277 ? 5.484 -18.062 -33.312 1 84.12 277 ASP A N 1
ATOM 2195 C CA . ASP A 1 277 ? 5.918 -19.234 -34.062 1 84.12 277 ASP A CA 1
ATOM 2196 C C . ASP A 1 277 ? 6.672 -20.219 -33.188 1 84.12 277 ASP A C 1
ATOM 2198 O O . ASP A 1 277 ? 7.008 -21.328 -33.625 1 84.12 277 ASP A O 1
ATOM 2202 N N . ILE A 1 278 ? 6.715 -19.859 -31.984 1 92.81 278 ILE A N 1
ATOM 2203 C CA . ILE A 1 278 ? 7.551 -20.703 -31.125 1 92.81 278 ILE A CA 1
ATOM 2204 C C . ILE A 1 278 ? 6.668 -21.641 -30.312 1 92.81 278 ILE A C 1
ATOM 2206 O O . ILE A 1 278 ? 6.941 -22.844 -30.219 1 92.81 278 ILE A O 1
ATOM 2210 N N . PHE A 1 279 ? 5.605 -21.109 -29.812 1 96.88 279 PHE A N 1
ATOM 2211 C CA . PHE A 1 279 ? 4.801 -21.891 -28.875 1 96.88 279 PHE A CA 1
ATOM 2212 C C . PHE A 1 279 ? 3.498 -22.344 -29.516 1 96.88 279 PHE A C 1
ATOM 2214 O O . PHE A 1 279 ? 2.711 -21.516 -29.984 1 96.88 279 PHE A O 1
ATOM 2221 N N . ASP A 1 280 ? 3.281 -23.656 -29.453 1 95.44 280 ASP A N 1
ATOM 2222 C CA . ASP A 1 280 ? 2.016 -24.203 -29.922 1 95.44 280 ASP A CA 1
ATOM 2223 C C . ASP A 1 280 ? 0.886 -23.906 -28.938 1 95.44 280 ASP A C 1
ATOM 2225 O O . ASP A 1 280 ? -0.237 -23.609 -29.359 1 95.44 280 ASP A O 1
ATOM 2229 N N . ASN A 1 281 ? 1.162 -24.078 -27.688 1 95.5 281 ASN A N 1
ATOM 2230 C CA . ASN A 1 281 ? 0.258 -23.797 -26.578 1 95.5 281 ASN A CA 1
ATOM 2231 C C . ASN A 1 281 ? 0.968 -23.031 -25.453 1 95.5 281 ASN A C 1
ATOM 2233 O O . ASN A 1 281 ? 2.145 -23.281 -25.188 1 95.5 281 ASN A O 1
ATOM 2237 N N . PHE A 1 282 ? 0.209 -22.109 -24.922 1 97.44 282 PHE A N 1
ATOM 2238 C CA . PHE A 1 282 ? 0.693 -21.375 -23.75 1 97.44 282 PHE A CA 1
ATOM 2239 C C . PHE A 1 282 ? -0.37 -21.344 -22.656 1 97.44 282 PHE A C 1
ATOM 2241 O O . PHE A 1 282 ? -1.261 -20.484 -22.688 1 97.44 282 PHE A O 1
ATOM 2248 N N . TRP A 1 283 ? -0.221 -22.266 -21.719 1 97.69 283 TRP A N 1
ATOM 2249 C CA . TRP A 1 283 ? -1.211 -22.359 -20.656 1 97.69 283 TRP A CA 1
ATOM 2250 C C . TRP A 1 283 ? -0.904 -21.359 -19.531 1 97.69 283 TRP A C 1
ATOM 2252 O O . TRP A 1 283 ? 0.252 -21.219 -19.125 1 97.69 283 TRP A O 1
ATOM 2262 N N . ILE A 1 284 ? -1.918 -20.656 -19.062 1 97.69 284 ILE A N 1
ATOM 2263 C CA . ILE A 1 284 ? -1.831 -19.719 -17.953 1 97.69 284 ILE A CA 1
ATOM 2264 C C . ILE A 1 284 ? -3.014 -19.922 -17.016 1 97.69 284 ILE A C 1
ATOM 2266 O O . ILE A 1 284 ? -3.982 -20.594 -17.359 1 97.69 284 ILE A O 1
ATOM 2270 N N . THR A 1 285 ? -2.9 -19.375 -15.82 1 96.31 285 THR A N 1
ATOM 2271 C CA . THR A 1 285 ? -4.031 -19.438 -14.898 1 96.31 285 THR A CA 1
ATOM 2272 C C . THR A 1 285 ? -4.672 -18.062 -14.719 1 96.31 285 THR A C 1
ATOM 2274 O O . THR A 1 285 ? -4.18 -17.078 -15.258 1 96.31 285 THR A O 1
ATOM 2277 N N . ASP A 1 286 ? -5.773 -18.094 -14.008 1 93.88 286 ASP A N 1
ATOM 2278 C CA . ASP A 1 286 ? -6.449 -16.828 -13.727 1 93.88 286 ASP A CA 1
ATOM 2279 C C . ASP A 1 286 ? -6.035 -16.266 -12.375 1 93.88 286 ASP A C 1
ATOM 2281 O O . ASP A 1 286 ? -6.848 -15.672 -11.664 1 93.88 286 ASP A O 1
ATOM 2285 N N . SER A 1 287 ? -4.824 -16.5 -12.008 1 94.12 287 SER A N 1
ATOM 2286 C CA . SER A 1 287 ? -4.297 -15.969 -10.758 1 94.12 287 SER A CA 1
ATOM 2287 C C . SER A 1 287 ? -4.23 -14.445 -10.789 1 94.12 287 SER A C 1
ATOM 2289 O O . SER A 1 287 ? -4.227 -13.797 -9.742 1 94.12 287 SER A O 1
ATOM 2291 N N . ILE A 1 288 ? -4.121 -13.953 -11.977 1 93 288 ILE A N 1
ATOM 2292 C CA . ILE A 1 288 ? -4.121 -12.508 -12.195 1 93 288 ILE A CA 1
ATOM 2293 C C . ILE A 1 288 ? -5.316 -12.125 -13.062 1 93 288 ILE A C 1
ATOM 2295 O O . ILE A 1 288 ? -5.609 -12.789 -14.062 1 93 288 ILE A O 1
ATOM 2299 N N . PRO A 1 289 ? -5.953 -11.008 -12.773 1 87.31 289 PRO A N 1
ATOM 2300 C CA . PRO A 1 289 ? -7.238 -10.68 -13.398 1 87.31 289 PRO A CA 1
ATOM 2301 C C . PRO A 1 289 ? -7.137 -10.555 -14.922 1 87.31 289 PRO A C 1
ATOM 2303 O O . PRO A 1 289 ? -8.055 -10.961 -15.641 1 87.31 289 PRO A O 1
ATOM 2306 N N . HIS A 1 290 ? -6.078 -10.07 -15.477 1 91.19 290 HIS A N 1
ATOM 2307 C CA . HIS A 1 290 ? -6.02 -9.789 -16.906 1 91.19 290 HIS A CA 1
ATOM 2308 C C . HIS A 1 290 ? -5.758 -11.062 -17.703 1 91.19 290 HIS A C 1
ATOM 2310 O O . HIS A 1 290 ? -5.77 -11.047 -18.938 1 91.19 290 HIS A O 1
ATOM 2316 N N . ALA A 1 291 ? -5.57 -12.164 -17.031 1 92.69 291 ALA A N 1
ATOM 2317 C CA . ALA A 1 291 ? -5.281 -13.43 -17.703 1 92.69 291 ALA A CA 1
ATOM 2318 C C . ALA A 1 291 ? -6.426 -13.836 -18.625 1 92.69 291 ALA A C 1
ATOM 2320 O O . ALA A 1 291 ? -6.195 -14.438 -19.688 1 92.69 291 ALA A O 1
ATOM 2321 N N . LEU A 1 292 ? -7.59 -13.484 -18.234 1 90.69 292 LEU A N 1
ATOM 2322 C CA . LEU A 1 292 ? -8.758 -13.812 -19.031 1 90.69 292 LEU A CA 1
ATOM 2323 C C . LEU A 1 292 ? -8.695 -13.148 -20.406 1 90.69 292 LEU A C 1
ATOM 2325 O O . LEU A 1 292 ? -9.062 -13.758 -21.422 1 90.69 292 LEU A O 1
ATOM 2329 N N . GLN A 1 293 ? -8.273 -11.977 -20.375 1 93.12 293 GLN A N 1
ATOM 2330 C CA . GLN A 1 293 ? -8.133 -11.25 -21.641 1 93.12 293 GLN A CA 1
ATOM 2331 C C . GLN A 1 293 ? -7.039 -11.852 -22.5 1 93.12 293 GLN A C 1
ATOM 2333 O O . GLN A 1 293 ? -7.191 -11.961 -23.719 1 93.12 293 GLN A O 1
ATOM 2338 N N . LEU A 1 294 ? -5.992 -12.273 -21.891 1 95.19 294 LEU A N 1
ATOM 2339 C CA . LEU A 1 294 ? -4.887 -12.883 -22.625 1 95.19 294 LEU A CA 1
ATOM 2340 C C . LEU A 1 294 ? -5.336 -14.164 -23.328 1 95.19 294 LEU A C 1
ATOM 2342 O O . LEU A 1 294 ? -4.938 -14.43 -24.453 1 95.19 294 LEU A O 1
ATOM 2346 N N . ALA A 1 295 ? -6.152 -14.875 -22.688 1 94.69 295 ALA A N 1
ATOM 2347 C CA . ALA A 1 295 ? -6.57 -16.188 -23.156 1 94.69 295 ALA A CA 1
ATOM 2348 C C . ALA A 1 295 ? -7.426 -16.094 -24.406 1 94.69 295 ALA A C 1
ATOM 2350 O O . ALA A 1 295 ? -7.727 -17.094 -25.062 1 94.69 295 ALA A O 1
ATOM 2351 N N . GLN A 1 296 ? -7.77 -14.898 -24.766 1 94.81 296 GLN A N 1
ATOM 2352 C CA . GLN A 1 296 ? -8.531 -14.68 -26 1 94.81 296 GLN A CA 1
ATOM 2353 C C . GLN A 1 296 ? -7.617 -14.688 -27.219 1 94.81 296 GLN A C 1
ATOM 2355 O O . GLN A 1 296 ? -8.094 -14.742 -28.359 1 94.81 296 GLN A O 1
ATOM 2360 N N . HIS A 1 297 ? -6.371 -14.711 -26.984 1 95.62 297 HIS A N 1
ATOM 2361 C CA . HIS A 1 297 ? -5.387 -14.664 -28.062 1 95.62 297 HIS A CA 1
ATOM 2362 C C . HIS A 1 297 ? -4.547 -15.938 -28.078 1 95.62 297 HIS A C 1
ATOM 2364 O O . HIS A 1 297 ? -3.961 -16.328 -27.062 1 95.62 297 HIS A O 1
ATOM 2370 N N . LYS A 1 298 ? -4.539 -16.531 -29.25 1 94.44 298 LYS A N 1
ATOM 2371 C CA . LYS A 1 298 ? -3.6 -17.641 -29.391 1 94.44 298 LYS A CA 1
ATOM 2372 C C . LYS A 1 298 ? -2.16 -17.172 -29.203 1 94.44 298 LYS A C 1
ATOM 2374 O O . LYS A 1 298 ? -1.793 -16.078 -29.641 1 94.44 298 LYS A O 1
ATOM 2379 N N . PRO A 1 299 ? -1.36 -17.953 -28.547 1 96.44 299 PRO A N 1
ATOM 2380 C CA . PRO A 1 299 ? -1.498 -19.359 -28.156 1 96.44 299 PRO A CA 1
ATOM 2381 C C . PRO A 1 299 ? -1.972 -19.531 -26.719 1 96.44 299 PRO A C 1
ATOM 2383 O O . PRO A 1 299 ? -1.987 -20.656 -26.203 1 96.44 299 PRO A O 1
ATOM 2386 N N . PHE A 1 300 ? -2.41 -18.516 -26.078 1 97.38 300 PHE A N 1
ATOM 2387 C CA . PHE A 1 300 ? -2.732 -18.562 -24.672 1 97.38 300 PHE A CA 1
ATOM 2388 C C . PHE A 1 300 ? -3.984 -19.391 -24.422 1 97.38 300 PHE A C 1
ATOM 2390 O O . PHE A 1 300 ? -4.953 -19.312 -25.188 1 97.38 300 PHE A O 1
ATOM 2397 N N . LYS A 1 301 ? -3.896 -20.25 -23.438 1 96.12 301 LYS A N 1
ATOM 2398 C CA . LYS A 1 301 ? -5.012 -21.062 -22.953 1 96.12 301 LYS A CA 1
ATOM 2399 C C . LYS A 1 301 ? -5.16 -20.938 -21.438 1 96.12 301 LYS A C 1
ATOM 2401 O O . LYS A 1 301 ? -4.164 -20.953 -20.703 1 96.12 301 LYS A O 1
ATOM 2406 N N . LEU A 1 302 ? -6.395 -20.828 -21.031 1 96 302 LEU A N 1
ATOM 2407 C CA . LEU A 1 302 ? -6.648 -20.531 -19.625 1 96 302 LEU A CA 1
ATOM 2408 C C . LEU A 1 302 ? -6.977 -21.812 -18.859 1 96 302 LEU A C 1
ATOM 2410 O O . LEU A 1 302 ? -7.797 -22.609 -19.312 1 96 302 LEU A O 1
ATOM 2414 N N . LEU A 1 303 ? -6.277 -22 -17.781 1 94.44 303 LEU A N 1
ATOM 2415 C CA . LEU A 1 303 ? -6.621 -23 -16.766 1 94.44 303 LEU A CA 1
ATOM 2416 C C . LEU A 1 303 ? -7.09 -22.328 -15.477 1 94.44 303 LEU A C 1
ATOM 2418 O O . LEU A 1 303 ? -6.289 -21.719 -14.766 1 94.44 303 LEU A O 1
ATOM 2422 N N . SER A 1 304 ? -8.32 -22.453 -15.18 1 91.19 304 SER A N 1
ATOM 2423 C CA . SER A 1 304 ? -8.891 -21.766 -14.023 1 91.19 304 SER A CA 1
ATOM 2424 C C . SER A 1 304 ? -8.391 -22.375 -12.719 1 91.19 304 SER A C 1
ATOM 2426 O O . SER A 1 304 ? -8.312 -23.594 -12.586 1 91.19 304 SER A O 1
ATOM 2428 N N . LEU A 1 305 ? -8.133 -21.547 -11.75 1 91.38 305 LEU A N 1
ATOM 2429 C CA . LEU A 1 305 ? -7.695 -22 -10.43 1 91.38 305 LEU A CA 1
ATOM 2430 C C . LEU A 1 305 ? -8.891 -22.391 -9.57 1 91.38 305 LEU A C 1
ATOM 2432 O O . LEU A 1 305 ? -8.727 -22.828 -8.43 1 91.38 305 LEU A O 1
ATOM 2436 N N . CYS A 1 306 ? -10 -22.297 -10.07 1 82.81 306 CYS A N 1
ATOM 2437 C CA . CYS A 1 306 ? -11.227 -22.516 -9.312 1 82.81 306 CYS A CA 1
ATOM 2438 C C . CYS A 1 306 ? -11.219 -23.875 -8.625 1 82.81 306 CYS A C 1
ATOM 2440 O O . CYS A 1 306 ? -11.461 -23.969 -7.418 1 82.81 306 CYS A O 1
ATOM 2442 N N . ASP A 1 307 ? -10.883 -24.859 -9.398 1 78.19 307 ASP A N 1
ATOM 2443 C CA . ASP A 1 307 ? -10.898 -26.203 -8.852 1 78.19 307 ASP A CA 1
ATOM 2444 C C . ASP A 1 307 ? -9.828 -26.375 -7.773 1 78.19 307 ASP A C 1
ATOM 2446 O O . ASP A 1 307 ? -10.078 -27 -6.742 1 78.19 307 ASP A O 1
ATOM 2450 N N . ALA A 1 308 ? -8.688 -25.875 -8.078 1 84.12 308 ALA A N 1
ATOM 2451 C CA . ALA A 1 308 ? -7.605 -25.953 -7.109 1 84.12 308 ALA A CA 1
ATOM 2452 C C . ALA A 1 308 ? -7.973 -25.234 -5.816 1 84.12 308 ALA A C 1
ATOM 2454 O O . ALA A 1 308 ? -7.688 -25.719 -4.719 1 84.12 308 ALA A O 1
ATOM 2455 N N . ILE A 1 309 ? -8.586 -24.078 -5.898 1 84.62 309 ILE A N 1
ATOM 2456 C CA . ILE A 1 309 ? -9.008 -23.297 -4.75 1 84.62 309 ILE A CA 1
ATOM 2457 C C . ILE A 1 309 ? -10.094 -24.047 -3.977 1 84.62 309 ILE A C 1
ATOM 2459 O O . ILE A 1 309 ? -10.062 -24.094 -2.746 1 84.62 309 ILE A O 1
ATOM 2463 N N . ALA A 1 310 ? -11.008 -24.609 -4.66 1 77 310 ALA A N 1
ATOM 2464 C CA . ALA A 1 310 ? -12.07 -25.391 -4.035 1 77 310 ALA A CA 1
ATOM 2465 C C . ALA A 1 310 ? -11.5 -26.547 -3.209 1 77 310 ALA A C 1
ATOM 2467 O O . ALA A 1 310 ? -11.938 -26.797 -2.086 1 77 310 ALA A O 1
ATOM 2468 N N . ASP A 1 311 ? -10.555 -27.188 -3.754 1 75.75 311 ASP A N 1
ATOM 2469 C CA . ASP A 1 311 ? -9.906 -28.297 -3.059 1 75.75 311 ASP A CA 1
ATOM 2470 C C . ASP A 1 311 ? -9.234 -27.812 -1.771 1 75.75 311 ASP A C 1
ATOM 2472 O O . ASP A 1 311 ? -9.273 -28.516 -0.751 1 75.75 311 ASP A O 1
ATOM 2476 N N . CYS A 1 312 ? -8.609 -26.688 -1.852 1 77.12 312 CYS A N 1
ATOM 2477 C CA . CYS A 1 312 ? -7.953 -26.109 -0.683 1 77.12 312 CYS A CA 1
ATOM 2478 C C . CYS A 1 312 ? -8.961 -25.797 0.415 1 77.12 312 CYS A C 1
ATOM 2480 O O . CYS A 1 312 ? -8.68 -26 1.599 1 77.12 312 CYS A O 1
ATOM 2482 N N . LEU A 1 313 ? -10.055 -25.312 0.031 1 73.81 313 LEU A N 1
ATOM 2483 C CA . LEU A 1 313 ? -11.078 -24.891 0.982 1 73.81 313 LEU A CA 1
ATOM 2484 C C . LEU A 1 313 ? -11.711 -26.109 1.663 1 73.81 313 LEU A C 1
ATOM 2486 O O . LEU A 1 313 ? -12.109 -26.031 2.826 1 73.81 313 LEU A O 1
ATOM 2490 N N . LEU A 1 314 ? -11.828 -27.219 0.909 1 63.5 314 LEU A N 1
ATOM 2491 C CA . LEU A 1 314 ? -12.383 -28.453 1.462 1 63.5 314 LEU A CA 1
ATOM 2492 C C . LEU A 1 314 ? -11.469 -29.031 2.535 1 63.5 314 LEU A C 1
ATOM 2494 O O . LEU A 1 314 ? -11.93 -29.703 3.459 1 63.5 314 LEU A O 1
ATOM 2498 N N . GLY A 1 315 ? -10.203 -28.75 2.416 1 56.69 315 GLY A N 1
ATOM 2499 C CA . GLY A 1 315 ? -9.219 -29.234 3.375 1 56.69 315 GLY A CA 1
ATOM 2500 C C . GLY A 1 315 ? -9.203 -28.438 4.664 1 56.69 315 GLY A C 1
ATOM 2501 O O . GLY A 1 315 ? -8.609 -28.859 5.656 1 56.69 315 GLY A O 1
ATOM 2502 N N . TYR A 1 316 ? -9.633 -27.25 4.586 1 57.72 316 TYR A N 1
ATOM 2503 C CA . TYR A 1 316 ? -9.695 -26.453 5.812 1 57.72 316 TYR A CA 1
ATOM 2504 C C . TYR A 1 316 ? -10.648 -27.094 6.82 1 57.72 316 TYR A C 1
ATOM 2506 O O . TYR A 1 316 ? -11.602 -27.781 6.438 1 57.72 316 TYR A O 1
ATOM 2514 N N . ASP A 1 317 ? -10.016 -27.453 8.031 1 49.5 317 ASP A N 1
ATOM 2515 C CA . ASP A 1 317 ? -10.969 -27.859 9.062 1 49.5 317 ASP A CA 1
ATOM 2516 C C . ASP A 1 317 ? -12.164 -26.922 9.102 1 49.5 317 ASP A C 1
ATOM 2518 O O . ASP A 1 317 ? -12.492 -26.359 10.156 1 49.5 317 ASP A O 1
ATOM 2522 N N . LEU A 1 318 ? -12.398 -26.328 8.109 1 48.78 318 LEU A N 1
ATOM 2523 C CA . LEU A 1 318 ? -13.672 -25.609 8.062 1 48.78 318 LEU A CA 1
ATOM 2524 C C . LEU A 1 318 ? -14.836 -26.547 8.367 1 48.78 318 LEU A C 1
ATOM 2526 O O . LEU A 1 318 ? -16 -26.141 8.305 1 48.78 318 LEU A O 1
ATOM 2530 N N . LEU A 1 319 ? -14.414 -27.828 8.562 1 37.62 319 LEU A N 1
ATOM 2531 C CA . LEU A 1 319 ? -15.414 -28.844 8.852 1 37.62 319 LEU A CA 1
ATOM 2532 C C . LEU A 1 319 ? -15.945 -28.703 10.273 1 37.62 319 LEU A C 1
ATOM 2534 O O . LEU A 1 319 ? -15.18 -28.406 11.195 1 37.62 319 LEU A O 1
ATOM 2538 N N . PRO A 1 320 ? -17.297 -28.641 10.398 1 36.16 320 PRO A N 1
ATOM 2539 C CA . PRO A 1 320 ? -17.891 -28.703 11.742 1 36.16 320 PRO A CA 1
ATOM 2540 C C . PRO A 1 320 ? -17.266 -29.781 12.617 1 36.16 320 PRO A C 1
ATOM 2542 O O . PRO A 1 320 ? -16.781 -30.797 12.102 1 36.16 320 PRO A O 1
ATOM 2545 N N . MET B 1 1 ? 52.312 10.352 23.969 1 23.41 1 MET B N 1
ATOM 2546 C CA . MET B 1 1 ? 51.125 9.484 23.891 1 23.41 1 MET B CA 1
ATOM 2547 C C . MET B 1 1 ? 49.844 10.297 23.672 1 23.41 1 MET B C 1
ATOM 2549 O O . MET B 1 1 ? 49.25 10.75 24.625 1 23.41 1 MET B O 1
ATOM 2553 N N . ASN B 1 2 ? 49.781 11.25 22.781 1 25.61 2 ASN B N 1
ATOM 2554 C CA . ASN B 1 2 ? 48.906 12.352 22.438 1 25.61 2 ASN B CA 1
ATOM 2555 C C . ASN B 1 2 ? 47.5 11.852 22.047 1 25.61 2 ASN B C 1
ATOM 2557 O O . ASN B 1 2 ? 47.375 11.055 21.109 1 25.61 2 ASN B O 1
ATOM 2561 N N . ASP B 1 3 ? 46.531 11.672 23.047 1 27.08 3 ASP B N 1
ATOM 2562 C CA . ASP B 1 3 ? 45.188 11.18 23.172 1 27.08 3 ASP B CA 1
ATOM 2563 C C . ASP B 1 3 ? 44.25 11.898 22.203 1 27.08 3 ASP B C 1
ATOM 2565 O O . ASP B 1 3 ? 43.875 13.047 22.422 1 27.08 3 ASP B O 1
ATOM 2569 N N . ASN B 1 4 ? 44.594 11.969 20.891 1 28.06 4 ASN B N 1
ATOM 2570 C CA . ASN B 1 4 ? 43.719 12.508 19.859 1 28.06 4 ASN B CA 1
ATOM 2571 C C . ASN B 1 4 ? 42.312 11.969 19.969 1 28.06 4 ASN B C 1
ATOM 2573 O O . ASN B 1 4 ? 42.062 10.789 19.703 1 28.06 4 ASN B O 1
ATOM 2577 N N . SER B 1 5 ? 41.5 12.422 20.953 1 30.19 5 SER B N 1
ATOM 2578 C CA . SER B 1 5 ? 40.094 12.211 21.25 1 30.19 5 SER B CA 1
ATOM 2579 C C . SER B 1 5 ? 39.25 12.344 19.984 1 30.19 5 SER B C 1
ATOM 2581 O O . SER B 1 5 ? 39.188 13.43 19.391 1 30.19 5 SER B O 1
ATOM 2583 N N . GLN B 1 6 ? 39.375 11.406 19.016 1 29.06 6 GLN B N 1
ATOM 2584 C CA . GLN B 1 6 ? 38.531 11.25 17.844 1 29.06 6 GLN B CA 1
ATOM 2585 C C . GLN B 1 6 ? 37.062 11.539 18.188 1 29.06 6 GLN B C 1
ATOM 2587 O O . GLN B 1 6 ? 36.469 10.836 19 1 29.06 6 GLN B O 1
ATOM 2592 N N . ASN B 1 7 ? 36.688 12.789 18.406 1 29.53 7 ASN B N 1
ATOM 2593 C CA . ASN B 1 7 ? 35.312 13.305 18.5 1 29.53 7 ASN B CA 1
ATOM 2594 C C . ASN B 1 7 ? 34.375 12.617 17.516 1 29.53 7 ASN B C 1
ATOM 2596 O O . ASN B 1 7 ? 34.469 12.836 16.312 1 29.53 7 ASN B O 1
ATOM 2600 N N . ASP B 1 8 ? 34.125 11.297 17.609 1 33.66 8 ASP B N 1
ATOM 2601 C CA . ASP B 1 8 ? 33.125 10.445 16.953 1 33.66 8 ASP B CA 1
ATOM 2602 C C . ASP B 1 8 ? 31.828 11.203 16.688 1 33.66 8 ASP B C 1
ATOM 2604 O O . ASP B 1 8 ? 31.047 11.438 17.609 1 33.66 8 ASP B O 1
ATOM 2608 N N . SER B 1 9 ? 31.766 12.266 15.938 1 34.66 9 SER B N 1
ATOM 2609 C CA . SER B 1 9 ? 30.688 13.148 15.516 1 34.66 9 SER B CA 1
ATOM 2610 C C . SER B 1 9 ? 29.422 12.352 15.18 1 34.66 9 SER B C 1
ATOM 2612 O O . SER B 1 9 ? 29.484 11.406 14.391 1 34.66 9 SER B O 1
ATOM 2614 N N . GLN B 1 10 ? 28.562 12.094 16.078 1 40.75 10 GLN B N 1
ATOM 2615 C CA . GLN B 1 10 ? 27.203 11.57 16.109 1 40.75 10 GLN B CA 1
ATOM 2616 C C . GLN B 1 10 ? 26.375 12.109 14.953 1 40.75 10 GLN B C 1
ATOM 2618 O O . GLN B 1 10 ? 26 13.281 14.945 1 40.75 10 GLN B O 1
ATOM 2623 N N . GLY B 1 11 ? 26.656 11.773 13.68 1 42.78 11 GLY B N 1
ATOM 2624 C CA . GLY B 1 11 ? 26.047 12.273 12.461 1 42.78 11 GLY B CA 1
ATOM 2625 C C . GLY B 1 11 ? 24.609 11.836 12.297 1 42.78 11 GLY B C 1
ATOM 2626 O O . GLY B 1 11 ? 24.172 10.875 12.922 1 42.78 11 GLY B O 1
ATOM 2627 N N . THR B 1 12 ? 23.688 12.781 12.266 1 44.16 12 THR B N 1
ATOM 2628 C CA . THR B 1 12 ? 22.312 12.594 11.859 1 44.16 12 THR B CA 1
ATOM 2629 C C . THR B 1 12 ? 22.188 12.461 10.344 1 44.16 12 THR B C 1
ATOM 2631 O O . THR B 1 12 ? 22.797 13.234 9.602 1 44.16 12 THR B O 1
ATOM 2634 N N . SER B 1 13 ? 21.891 11.289 9.789 1 41.34 13 SER B N 1
ATOM 2635 C CA . SER B 1 13 ? 21.641 11.109 8.359 1 41.34 13 SER B CA 1
ATOM 2636 C C . SER B 1 13 ? 20.156 11.32 8.031 1 41.34 13 SER B C 1
ATOM 2638 O O . SER B 1 13 ? 19.281 10.781 8.719 1 41.34 13 SER B O 1
ATOM 2640 N N . LEU B 1 14 ? 19.922 12.414 7.34 1 41 14 LEU B N 1
ATOM 2641 C CA . LEU B 1 14 ? 18.578 12.648 6.809 1 41 14 LEU B CA 1
ATOM 2642 C C . LEU B 1 14 ? 18.391 11.969 5.457 1 41 14 LEU B C 1
ATOM 2644 O O . LEU B 1 14 ? 19.219 12.148 4.551 1 41 14 LEU B O 1
ATOM 2648 N N . CYS B 1 15 ? 17.797 10.789 5.465 1 44.88 15 CYS B N 1
ATOM 2649 C CA . CYS B 1 15 ? 17.406 10.148 4.215 1 44.88 15 CYS B CA 1
ATOM 2650 C C . CYS B 1 15 ? 15.969 10.5 3.854 1 44.88 15 CYS B C 1
ATOM 2652 O O . CYS B 1 15 ? 15.086 10.508 4.719 1 44.88 15 CYS B O 1
ATOM 2654 N N . GLY B 1 16 ? 15.648 11.477 2.865 1 44.62 16 GLY B N 1
ATOM 2655 C CA . GLY B 1 16 ? 14.258 11.836 2.674 1 44.62 16 GLY B CA 1
ATOM 2656 C C . GLY B 1 16 ? 13.898 12.094 1.223 1 44.62 16 GLY B C 1
ATOM 2657 O O . GLY B 1 16 ? 14.781 12.281 0.384 1 44.62 16 GLY B O 1
ATOM 2658 N N . ILE B 1 17 ? 12.734 11.648 0.853 1 42.66 17 ILE B N 1
ATOM 2659 C CA . ILE B 1 17 ? 12.133 11.758 -0.469 1 42.66 17 ILE B CA 1
ATOM 2660 C C . ILE B 1 17 ? 12.102 13.227 -0.901 1 42.66 17 ILE B C 1
ATOM 2662 O O . ILE B 1 17 ? 12.398 13.547 -2.055 1 42.66 17 ILE B O 1
ATOM 2666 N N . THR B 1 18 ? 11.172 14.078 -0.13 1 43.5 18 THR B N 1
ATOM 2667 C CA . THR B 1 18 ? 10.812 15.234 -0.943 1 43.5 18 THR B CA 1
ATOM 2668 C C . THR B 1 18 ? 11.891 16.312 -0.861 1 43.5 18 THR B C 1
ATOM 2670 O O . THR B 1 18 ? 12.344 16.656 0.231 1 43.5 18 THR B O 1
ATOM 2673 N N . SER B 1 19 ? 12.539 16.438 -1.854 1 41.69 19 SER B N 1
ATOM 2674 C CA . SER B 1 19 ? 13.656 17.312 -2.18 1 41.69 19 SER B CA 1
ATOM 2675 C C . SER B 1 19 ? 13.438 18.719 -1.617 1 41.69 19 SER B C 1
ATOM 2677 O O . SER B 1 19 ? 14.375 19.359 -1.146 1 41.69 19 SER B O 1
ATOM 2679 N N . SER B 1 20 ? 12.234 19.031 -1.66 1 45.03 20 SER B N 1
ATOM 2680 C CA . SER B 1 20 ? 12.102 20.469 -1.474 1 45.03 20 SER B CA 1
ATOM 2681 C C . SER B 1 20 ? 12.336 20.859 -0.018 1 45.03 20 SER B C 1
ATOM 2683 O O . SER B 1 20 ? 13.031 21.844 0.262 1 45.03 20 SER B O 1
ATOM 2685 N N . LEU B 1 21 ? 11.734 20.109 0.792 1 47.41 21 LEU B N 1
ATOM 2686 C CA . LEU B 1 21 ? 11.875 20.469 2.201 1 47.41 21 LEU B CA 1
ATOM 2687 C C . LEU B 1 21 ? 13.297 20.203 2.688 1 47.41 21 LEU B C 1
ATOM 2689 O O . LEU B 1 21 ? 13.828 20.969 3.5 1 47.41 21 LEU B O 1
ATOM 2693 N N . ALA B 1 22 ? 13.914 19.156 2.148 1 48.72 22 ALA B N 1
ATOM 2694 C CA . ALA B 1 22 ? 15.242 18.766 2.611 1 48.72 22 ALA B CA 1
ATOM 2695 C C . ALA B 1 22 ? 16.297 19.797 2.236 1 48.72 22 ALA B C 1
ATOM 2697 O O . ALA B 1 22 ? 17.234 20.047 3 1 48.72 22 ALA B O 1
ATOM 2698 N N . ALA B 1 23 ? 16.125 20.359 1.146 1 44.94 23 ALA B N 1
ATOM 2699 C CA . ALA B 1 23 ? 17.156 21.25 0.63 1 44.94 23 ALA B CA 1
ATOM 2700 C C . ALA B 1 23 ? 17.281 22.5 1.499 1 44.94 23 ALA B C 1
ATOM 2702 O O . ALA B 1 23 ? 18.375 23.047 1.663 1 44.94 23 ALA B O 1
ATOM 2703 N N . LYS B 1 24 ? 16.328 23 2.043 1 43.56 24 LYS B N 1
ATOM 2704 C CA . LYS B 1 24 ? 16.375 24.281 2.732 1 43.56 24 LYS B CA 1
ATOM 2705 C C . LYS B 1 24 ? 17 24.141 4.117 1 43.56 24 LYS B C 1
ATOM 2707 O O . LYS B 1 24 ? 17.625 25.078 4.621 1 43.56 24 LYS B O 1
ATOM 2712 N N . ARG B 1 25 ? 16.938 22.984 4.754 1 46.16 25 ARG B N 1
ATOM 2713 C CA . ARG B 1 25 ? 16.969 22.875 6.207 1 46.16 25 ARG B CA 1
ATOM 2714 C C . ARG B 1 25 ? 18.406 22.75 6.715 1 46.16 25 ARG B C 1
ATOM 2716 O O . ARG B 1 25 ? 18.641 22.719 7.926 1 46.16 25 ARG B O 1
ATOM 2723 N N . SER B 1 26 ? 19.422 22.594 5.891 1 44.34 26 SER B N 1
ATOM 2724 C CA . SER B 1 26 ? 20.719 22.25 6.48 1 44.34 26 SER B CA 1
ATOM 2725 C C . SER B 1 26 ? 21.234 23.391 7.352 1 44.34 26 SER B C 1
ATOM 2727 O O . SER B 1 26 ? 22.141 23.188 8.172 1 44.34 26 SER B O 1
ATOM 2729 N N . ARG B 1 27 ? 20.625 24.453 7.355 1 41.22 27 ARG B N 1
ATOM 2730 C CA . ARG B 1 27 ? 21.375 25.531 7.973 1 41.22 27 ARG B CA 1
ATOM 2731 C C . ARG B 1 27 ? 21.125 25.594 9.477 1 41.22 27 ARG B C 1
ATOM 2733 O O . ARG B 1 27 ? 22.016 25.984 10.242 1 41.22 27 ARG B O 1
ATOM 2740 N N . ARG B 1 28 ? 19.938 25.391 9.961 1 43.62 28 ARG B N 1
ATOM 2741 C CA . ARG B 1 28 ? 19.688 25.703 11.359 1 43.62 28 ARG B CA 1
ATOM 2742 C C . ARG B 1 28 ? 20.078 24.547 12.266 1 43.62 28 ARG B C 1
ATOM 2744 O O . ARG B 1 28 ? 20.031 24.656 13.492 1 43.62 28 ARG B O 1
ATOM 2751 N N . ILE B 1 29 ? 20.188 23.375 11.758 1 47.91 29 ILE B N 1
ATOM 2752 C CA . ILE B 1 29 ? 20.516 22.234 12.617 1 47.91 29 ILE B CA 1
ATOM 2753 C C . ILE B 1 29 ? 22.016 22.234 12.914 1 47.91 29 ILE B C 1
ATOM 2755 O O . ILE B 1 29 ? 22.828 22.172 11.992 1 47.91 29 ILE B O 1
ATOM 2759 N N . LYS B 1 30 ? 22.391 22.859 14.094 1 47.47 30 LYS B N 1
ATOM 2760 C CA . LYS B 1 30 ? 23.797 22.891 14.477 1 47.47 30 LYS B CA 1
ATOM 2761 C C . LYS B 1 30 ? 24.469 21.547 14.195 1 47.47 30 LYS B C 1
ATOM 2763 O O . LYS B 1 30 ? 25.703 21.422 14.258 1 47.4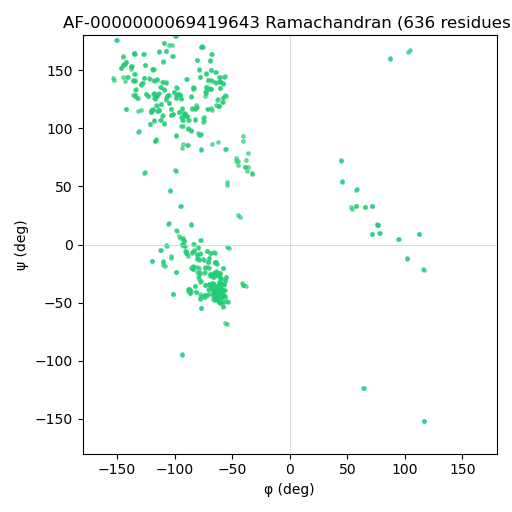7 30 LYS B O 1
ATOM 2768 N N . ARG B 1 31 ? 23.625 20.516 14.352 1 49.53 31 ARG B N 1
ATOM 2769 C CA . ARG B 1 31 ? 24.25 19.219 14.109 1 49.53 31 ARG B CA 1
ATOM 2770 C C . ARG B 1 31 ? 24.25 18.891 12.617 1 49.53 31 ARG B C 1
ATOM 2772 O O . ARG B 1 31 ? 23.375 19.344 11.875 1 49.53 31 ARG B O 1
ATOM 2779 N N . GLN B 1 32 ? 25.375 18.438 12.258 1 47.31 32 GLN B N 1
ATOM 2780 C CA . GLN B 1 32 ? 25.578 18.141 10.836 1 47.31 32 GLN B CA 1
ATOM 2781 C C . GLN B 1 32 ? 24.516 17.172 10.32 1 47.31 32 GLN B C 1
ATOM 2783 O O . GLN B 1 32 ? 24.438 16.031 10.766 1 47.31 32 GLN B O 1
ATOM 2788 N N . VAL B 1 33 ? 23.391 17.781 10.008 1 52.84 33 VAL B N 1
ATOM 2789 C CA . VAL B 1 33 ? 22.422 16.969 9.281 1 52.84 33 VAL B CA 1
ATOM 2790 C C . VAL B 1 33 ? 22.875 16.812 7.828 1 52.84 33 VAL B C 1
ATOM 2792 O O . VAL B 1 33 ? 23.156 17.797 7.145 1 52.84 33 VAL B O 1
ATOM 2795 N N . GLN B 1 34 ? 23.359 15.562 7.625 1 51.59 34 GLN B N 1
ATOM 2796 C CA . GLN B 1 34 ? 23.75 15.289 6.242 1 51.59 34 GLN B CA 1
ATOM 2797 C C . GLN B 1 34 ? 22.578 14.703 5.449 1 51.59 34 GLN B C 1
ATOM 2799 O O . GLN B 1 34 ? 22.016 13.672 5.832 1 51.59 34 GLN B O 1
ATOM 2804 N N . LEU B 1 35 ? 22.109 15.516 4.527 1 57.75 35 LEU B N 1
ATOM 2805 C CA . LEU B 1 35 ? 21.141 14.984 3.568 1 57.75 35 LEU B CA 1
ATOM 2806 C C . LEU B 1 35 ? 21.828 14.031 2.584 1 57.75 35 LEU B C 1
ATOM 2808 O O . LEU B 1 35 ? 22.844 14.383 1.98 1 57.75 35 LEU B O 1
ATOM 2812 N N . ARG B 1 36 ? 21.438 12.898 2.643 1 58.53 36 ARG B N 1
ATOM 2813 C CA . ARG B 1 36 ? 22.016 11.945 1.693 1 58.53 36 ARG B CA 1
ATOM 2814 C C . ARG B 1 36 ? 20.953 11.438 0.724 1 58.53 36 ARG B C 1
ATOM 2816 O O . ARG B 1 36 ? 19.875 11.016 1.143 1 58.53 36 ARG B O 1
ATOM 2823 N N . LYS B 1 37 ? 21.25 11.836 -0.474 1 63.75 37 LYS B N 1
ATOM 2824 C CA . LYS B 1 37 ? 20.422 11.203 -1.512 1 63.75 37 LYS B CA 1
ATOM 2825 C C . LYS B 1 37 ? 20.891 9.773 -1.782 1 63.75 37 LYS B C 1
ATOM 2827 O O . LYS B 1 37 ? 21.672 9.539 -2.699 1 63.75 37 LYS B O 1
ATOM 2832 N N . THR B 1 38 ? 20.438 8.914 -0.912 1 77.88 38 THR B N 1
ATOM 2833 C CA . THR B 1 38 ? 21.016 7.582 -0.963 1 77.88 38 THR B CA 1
ATOM 2834 C C . THR B 1 38 ? 19.984 6.562 -1.438 1 77.88 38 THR B C 1
ATOM 2836 O O . THR B 1 38 ? 20.328 5.418 -1.741 1 77.88 38 THR B O 1
ATOM 2839 N N . ILE B 1 39 ? 18.781 7.086 -1.604 1 85.94 39 ILE B N 1
ATOM 2840 C CA . ILE B 1 39 ? 17.766 6.094 -1.961 1 85.94 39 ILE B CA 1
ATOM 2841 C C . ILE B 1 39 ? 17.422 6.215 -3.445 1 85.94 39 ILE B C 1
ATOM 2843 O O . ILE B 1 39 ? 17.094 7.301 -3.926 1 85.94 39 ILE B O 1
ATOM 2847 N N . ASN B 1 40 ? 17.578 5.242 -4.137 1 89.19 40 ASN B N 1
ATOM 2848 C CA . ASN B 1 40 ? 17.109 5.137 -5.508 1 89.19 40 ASN B CA 1
ATOM 2849 C C . ASN B 1 40 ? 15.711 4.527 -5.57 1 89.19 40 ASN B C 1
ATOM 2851 O O . ASN B 1 40 ? 15.523 3.352 -5.242 1 89.19 40 ASN B O 1
ATOM 2855 N N . TRP B 1 41 ? 14.789 5.422 -5.988 1 89.19 41 TRP B N 1
ATOM 2856 C CA . TRP B 1 41 ? 13.391 5.008 -6.047 1 89.19 41 TRP B CA 1
ATOM 2857 C C . TRP B 1 41 ? 13.031 4.496 -7.438 1 89.19 41 TRP B C 1
ATOM 2859 O O . TRP B 1 41 ? 12.633 5.273 -8.305 1 89.19 41 TRP B O 1
ATOM 2869 N N . GLY B 1 42 ? 13.312 3.264 -7.723 1 90.62 42 GLY B N 1
ATOM 2870 C CA . GLY B 1 42 ? 12.945 2.697 -9.016 1 90.62 42 GLY B CA 1
ATOM 2871 C C . GLY B 1 42 ? 11.719 1.813 -8.953 1 90.62 42 GLY B C 1
ATOM 2872 O O . GLY B 1 42 ? 11.117 1.649 -7.887 1 90.62 42 GLY B O 1
ATOM 2873 N N . SER B 1 43 ? 11.25 1.424 -10.086 1 91.75 43 SER B N 1
ATOM 2874 C CA . SER B 1 43 ? 10.141 0.49 -10.219 1 91.75 43 SER B CA 1
ATOM 2875 C C . SER B 1 43 ? 10.438 -0.578 -11.266 1 91.75 43 SER B C 1
ATOM 2877 O O . SER B 1 43 ? 11.133 -0.316 -12.25 1 91.75 43 SER B O 1
ATOM 2879 N N . PHE B 1 44 ? 9.93 -1.731 -11.016 1 92.44 44 PHE B N 1
ATOM 2880 C CA . PHE B 1 44 ? 9.961 -2.766 -12.047 1 92.44 44 PHE B CA 1
ATOM 2881 C C . PHE B 1 44 ? 8.922 -2.498 -13.125 1 92.44 44 PHE B C 1
ATOM 2883 O O . PHE B 1 44 ? 8.062 -1.624 -12.961 1 92.44 44 PHE B O 1
ATOM 2890 N N . ASP B 1 45 ? 8.992 -3.227 -14.188 1 90.19 45 ASP B N 1
ATOM 2891 C CA . ASP B 1 45 ? 8.062 -3.049 -15.297 1 90.19 45 ASP B CA 1
ATOM 2892 C C . ASP B 1 45 ? 6.629 -3.357 -14.867 1 90.19 45 ASP B C 1
ATOM 2894 O O . ASP B 1 45 ? 5.676 -2.814 -15.43 1 90.19 45 ASP B O 1
ATOM 2898 N N . ASP B 1 46 ? 6.496 -4.141 -13.898 1 89.75 46 ASP B N 1
ATOM 2899 C CA . ASP B 1 46 ? 5.16 -4.523 -13.445 1 89.75 46 ASP B CA 1
ATOM 2900 C C . ASP B 1 46 ? 4.578 -3.471 -12.508 1 89.75 46 ASP B C 1
ATOM 2902 O O . ASP B 1 46 ? 3.453 -3.615 -12.023 1 89.75 46 ASP B O 1
ATOM 2906 N N . GLY B 1 47 ? 5.363 -2.492 -12.18 1 90.19 47 GLY B N 1
ATOM 2907 C CA . GLY B 1 47 ? 4.859 -1.378 -11.391 1 90.19 47 GLY B CA 1
ATOM 2908 C C . GLY B 1 47 ? 5.254 -1.455 -9.93 1 90.19 47 GLY B C 1
ATOM 2909 O O . GLY B 1 47 ? 5.078 -0.49 -9.18 1 90.19 47 GLY B O 1
ATOM 2910 N N . PHE B 1 48 ? 5.754 -2.541 -9.477 1 93.56 48 PHE B N 1
ATOM 2911 C CA . PHE B 1 48 ? 6.152 -2.684 -8.078 1 93.56 48 PHE B CA 1
ATOM 2912 C C . PHE B 1 48 ? 7.52 -2.049 -7.84 1 93.56 48 PHE B C 1
ATOM 2914 O O . PHE B 1 48 ? 8.297 -1.866 -8.781 1 93.56 48 PHE B O 1
ATOM 2921 N N . PRO B 1 49 ? 7.848 -1.72 -6.652 1 92.88 49 PRO B N 1
ATOM 2922 C CA . PRO B 1 49 ? 9.047 -0.93 -6.355 1 92.88 49 PRO B CA 1
ATOM 2923 C C . PRO B 1 49 ? 10.336 -1.726 -6.535 1 92.88 49 PRO B C 1
ATOM 2925 O O . PRO B 1 49 ? 10.383 -2.916 -6.219 1 92.88 49 PRO B O 1
ATOM 2928 N N . ASN B 1 50 ? 11.266 -1.13 -7.141 1 94.25 50 ASN B N 1
ATOM 2929 C CA . ASN B 1 50 ? 12.664 -1.531 -7.195 1 94.25 50 ASN B CA 1
ATOM 2930 C C . ASN B 1 50 ? 13.57 -0.498 -6.535 1 94.25 50 ASN B C 1
ATOM 2932 O O . ASN B 1 50 ? 14.102 0.39 -7.203 1 94.25 50 ASN B O 1
ATOM 2936 N N . ILE B 1 51 ? 13.773 -0.71 -5.219 1 93.38 51 ILE B N 1
ATOM 2937 C CA . ILE B 1 51 ? 14.398 0.334 -4.41 1 93.38 51 ILE B CA 1
ATOM 2938 C C . ILE B 1 51 ? 15.797 -0.106 -3.986 1 93.38 51 ILE B C 1
ATOM 2940 O O . ILE B 1 51 ? 16.016 -1.28 -3.682 1 93.38 51 ILE B O 1
ATOM 2944 N N . PHE B 1 52 ? 16.719 0.822 -4.016 1 92.75 52 PHE B N 1
ATOM 2945 C CA . PHE B 1 52 ? 18.078 0.573 -3.551 1 92.75 52 PHE B CA 1
ATOM 2946 C C . PHE B 1 52 ? 18.562 1.716 -2.67 1 92.75 52 PHE B C 1
ATOM 2948 O O . PHE B 1 52 ? 18.406 2.889 -3.018 1 92.75 52 PHE B O 1
ATOM 2955 N N . ILE B 1 53 ? 19.031 1.375 -1.545 1 89.56 53 ILE B N 1
ATOM 2956 C CA . ILE B 1 53 ? 19.641 2.354 -0.651 1 89.56 53 ILE B CA 1
ATOM 2957 C C . ILE B 1 53 ? 21.156 2.225 -0.7 1 89.56 53 ILE B C 1
ATOM 2959 O O . ILE B 1 53 ? 21.719 1.207 -0.282 1 89.56 53 ILE B O 1
ATOM 2963 N N . SER B 1 54 ? 21.719 3.264 -1.146 1 87.94 54 SER B N 1
ATOM 2964 C CA . SER B 1 54 ? 23.188 3.246 -1.206 1 87.94 54 SER B CA 1
ATOM 2965 C C . SER B 1 54 ? 23.797 3.508 0.166 1 87.94 54 SER B C 1
ATOM 2967 O O . SER B 1 54 ? 23.188 4.164 1.01 1 87.94 54 SER B O 1
ATOM 2969 N N . ASP B 1 55 ? 24.938 3.014 0.49 1 82.31 55 ASP B N 1
ATOM 2970 C CA . ASP B 1 55 ? 25.766 3.293 1.658 1 82.31 55 ASP B CA 1
ATOM 2971 C C . ASP B 1 55 ? 25 2.998 2.951 1 82.31 55 ASP B C 1
ATOM 2973 O O . ASP B 1 55 ? 25.016 3.811 3.879 1 82.31 55 ASP B O 1
ATOM 2977 N N . VAL B 1 56 ? 24.406 1.891 3 1 86.81 56 VAL B N 1
ATOM 2978 C CA . VAL B 1 56 ? 23.609 1.525 4.156 1 86.81 56 VAL B CA 1
ATOM 2979 C C . VAL B 1 56 ? 24.5 1.348 5.383 1 86.81 56 VAL B C 1
ATOM 2981 O O . VAL B 1 56 ? 24.047 1.516 6.516 1 86.81 56 VAL B O 1
ATOM 2984 N N . LYS B 1 57 ? 25.75 1.051 5.219 1 85.94 57 LYS B N 1
ATOM 2985 C CA . LYS B 1 57 ? 26.688 0.867 6.316 1 85.94 57 LYS B CA 1
ATOM 2986 C C . LYS B 1 57 ? 26.891 2.162 7.102 1 85.94 57 LYS B C 1
ATOM 2988 O O . LYS B 1 57 ? 27.203 2.133 8.297 1 85.94 57 LYS B O 1
ATOM 2993 N N . TYR B 1 58 ? 26.609 3.24 6.457 1 84.12 58 TYR B N 1
ATOM 2994 C CA . TYR B 1 58 ? 26.797 4.543 7.09 1 84.12 58 TYR B CA 1
ATOM 2995 C C . TYR B 1 58 ? 25.688 4.812 8.109 1 84.12 58 TYR B C 1
ATOM 2997 O O . TYR B 1 58 ? 25.844 5.684 8.969 1 84.12 58 TYR B O 1
ATOM 3005 N N . MET B 1 59 ? 24.672 4.039 8.094 1 83.94 59 MET B N 1
ATOM 3006 C CA . MET B 1 59 ? 23.547 4.258 8.992 1 83.94 59 MET B CA 1
ATOM 3007 C C . MET B 1 59 ? 23.812 3.631 10.359 1 83.94 59 MET B C 1
ATOM 3009 O O . MET B 1 59 ? 23.156 3.98 11.344 1 83.94 59 MET B O 1
ATOM 3013 N N . ALA B 1 60 ? 24.75 2.738 10.367 1 88 60 ALA B N 1
ATOM 3014 C CA . ALA B 1 60 ? 25.016 2.023 11.617 1 88 60 ALA B CA 1
ATOM 3015 C C . ALA B 1 60 ? 25.484 2.982 12.711 1 88 60 ALA B C 1
ATOM 3017 O O . ALA B 1 60 ? 26.406 3.771 12.5 1 88 60 ALA B O 1
ATOM 3018 N N . GLY B 1 61 ? 24.75 2.914 13.805 1 87 61 GLY B N 1
ATOM 3019 C CA . GLY B 1 61 ? 25.125 3.715 14.961 1 87 61 GLY B CA 1
ATOM 3020 C C . GLY B 1 61 ? 24.734 5.172 14.828 1 87 61 GLY B C 1
ATOM 3021 O O . GLY B 1 61 ? 25.125 6.004 15.648 1 87 61 GLY B O 1
ATOM 3022 N N . LYS B 1 62 ? 23.953 5.5 13.828 1 84.5 62 LYS B N 1
ATOM 3023 C CA . LYS B 1 62 ? 23.547 6.887 13.625 1 84.5 62 LYS B CA 1
ATOM 3024 C C . LYS B 1 62 ? 22.062 7.074 13.93 1 84.5 62 LYS B C 1
ATOM 3026 O O . LYS B 1 62 ? 21.312 6.102 13.977 1 84.5 62 LYS B O 1
ATOM 3031 N N . ASP B 1 63 ? 21.797 8.344 14.227 1 84.31 63 ASP B N 1
ATOM 3032 C CA . ASP B 1 63 ? 20.391 8.719 14.242 1 84.31 63 ASP B CA 1
ATOM 3033 C C . ASP B 1 63 ? 19.859 8.977 12.836 1 84.31 63 ASP B C 1
ATOM 3035 O O . ASP B 1 63 ? 20.391 9.836 12.117 1 84.31 63 ASP B O 1
ATOM 3039 N N . VAL B 1 64 ? 18.906 8.234 12.414 1 87.06 64 VAL B N 1
ATOM 3040 C CA . VAL B 1 64 ? 18.406 8.297 11.047 1 87.06 64 VAL B CA 1
ATOM 3041 C C . VAL B 1 64 ? 17.062 9.008 11.016 1 87.06 64 VAL B C 1
ATOM 3043 O O . VAL B 1 64 ? 16.172 8.711 11.82 1 87.06 64 VAL B O 1
ATOM 3046 N N . ILE B 1 65 ? 16.969 10 10.148 1 86.94 65 ILE B N 1
ATOM 3047 C CA . ILE B 1 65 ? 15.727 10.734 9.93 1 86.94 65 ILE B CA 1
ATOM 3048 C C . ILE B 1 65 ? 15.234 10.5 8.5 1 86.94 65 ILE B C 1
ATOM 3050 O O . ILE B 1 65 ? 16.016 10.617 7.551 1 86.94 65 ILE B O 1
ATOM 3054 N N . PHE B 1 66 ? 13.992 10.094 8.406 1 88.94 66 PHE B N 1
ATOM 3055 C CA . PHE B 1 66 ? 13.391 9.906 7.09 1 88.94 66 PHE B CA 1
ATOM 3056 C C . PHE B 1 66 ? 12.195 10.836 6.91 1 88.94 66 PHE B C 1
ATOM 3058 O O . PHE B 1 66 ? 11.25 10.797 7.699 1 88.94 66 PHE B O 1
ATOM 3065 N N . LEU B 1 67 ? 12.305 11.75 5.961 1 88.62 67 LEU B N 1
ATOM 3066 C CA . LEU B 1 67 ? 11.172 12.586 5.574 1 88.62 67 LEU B CA 1
ATOM 3067 C C . LEU B 1 67 ? 10.336 11.914 4.488 1 88.62 67 LEU B C 1
ATOM 3069 O O . LEU B 1 67 ? 10.773 11.82 3.34 1 88.62 67 LEU B O 1
ATOM 3073 N N . GLY B 1 68 ? 9.156 11.445 4.926 1 89.75 68 GLY B N 1
ATOM 3074 C CA . GLY B 1 68 ? 8.32 10.703 3.994 1 89.75 68 GLY B CA 1
ATOM 3075 C C . GLY B 1 68 ? 7.105 11.484 3.531 1 89.75 68 GLY B C 1
ATOM 3076 O O . GLY B 1 68 ? 6.832 12.578 4.031 1 89.75 68 GLY B O 1
ATOM 3077 N N . SER B 1 69 ? 6.453 10.961 2.455 1 89.62 69 SER B N 1
ATOM 3078 C CA . SER B 1 69 ? 5.207 11.484 1.904 1 89.62 69 SER B CA 1
ATOM 3079 C C . SER B 1 69 ? 4.289 10.352 1.446 1 89.62 69 SER B C 1
ATOM 3081 O O . SER B 1 69 ? 4.656 9.57 0.567 1 89.62 69 SER B O 1
ATOM 3083 N N . PHE B 1 70 ? 3.145 10.242 2.066 1 91.38 70 PHE B N 1
ATOM 3084 C CA . PHE B 1 70 ? 2.141 9.25 1.699 1 91.38 70 PHE B CA 1
ATOM 3085 C C . PHE B 1 70 ? 0.994 9.898 0.934 1 91.38 70 PHE B C 1
ATOM 3087 O O . PHE B 1 70 ? -0.177 9.641 1.218 1 91.38 70 PHE B O 1
ATOM 3094 N N . HIS B 1 71 ? 1.281 10.719 -0 1 84.19 71 HIS B N 1
ATOM 3095 C CA . HIS B 1 71 ? 0.263 11.555 -0.627 1 84.19 71 HIS B CA 1
ATOM 3096 C C . HIS B 1 71 ? -0.563 10.758 -1.63 1 84.19 71 HIS B C 1
ATOM 3098 O O . HIS B 1 71 ? -1.582 11.242 -2.127 1 84.19 71 HIS B O 1
ATOM 3104 N N . SER B 1 72 ? -0.183 9.492 -1.928 1 86.38 72 SER B N 1
ATOM 3105 C CA . SER B 1 72 ? -0.975 8.578 -2.742 1 86.38 72 SER B CA 1
ATOM 3106 C C . SER B 1 72 ? -0.841 7.141 -2.248 1 86.38 72 SER B C 1
ATOM 3108 O O . SER B 1 72 ? 0.179 6.773 -1.662 1 86.38 72 SER B O 1
ATOM 3110 N N . PRO B 1 73 ? -1.85 6.34 -2.527 1 88.88 73 PRO B N 1
ATOM 3111 C CA . PRO B 1 73 ? -1.814 4.969 -2.012 1 88.88 73 PRO B CA 1
ATOM 3112 C C . PRO B 1 73 ? -0.649 4.16 -2.572 1 88.88 73 PRO B C 1
ATOM 3114 O O . PRO B 1 73 ? -0.08 3.32 -1.869 1 88.88 73 PRO B O 1
ATOM 3117 N N . GLU B 1 74 ? -0.294 4.383 -3.814 1 86.56 74 GLU B N 1
ATOM 3118 C CA . GLU B 1 74 ? 0.747 3.6 -4.473 1 86.56 74 GLU B CA 1
ATOM 3119 C C . GLU B 1 74 ? 2.102 3.811 -3.807 1 86.56 74 GLU B C 1
ATOM 3121 O O . GLU B 1 74 ? 2.953 2.92 -3.822 1 86.56 74 GLU B O 1
ATOM 3126 N N . ILE B 1 75 ? 2.225 4.973 -3.146 1 89.31 75 ILE B N 1
ATOM 3127 C CA . ILE B 1 75 ? 3.512 5.348 -2.57 1 89.31 75 ILE B CA 1
ATOM 3128 C C . ILE B 1 75 ? 3.674 4.695 -1.199 1 89.31 75 ILE B C 1
ATOM 3130 O O . ILE B 1 75 ? 4.797 4.484 -0.733 1 89.31 75 ILE B O 1
ATOM 3134 N N . ILE B 1 76 ? 2.592 4.34 -0.651 1 93.56 76 ILE B N 1
ATOM 3135 C CA . ILE B 1 76 ? 2.598 3.844 0.721 1 93.56 76 ILE B CA 1
ATOM 3136 C C . ILE B 1 76 ? 3.396 2.545 0.796 1 93.56 76 ILE B C 1
ATOM 3138 O O . ILE B 1 76 ? 4.289 2.408 1.636 1 93.56 76 ILE B O 1
ATOM 3142 N N . PHE B 1 77 ? 3.098 1.666 -0.145 1 93.81 77 PHE B N 1
ATOM 3143 C CA . PHE B 1 77 ? 3.807 0.391 -0.14 1 93.81 77 PHE B CA 1
ATOM 3144 C C . PHE B 1 77 ? 5.301 0.601 -0.354 1 93.81 77 PHE B C 1
ATOM 3146 O O . PHE B 1 77 ? 6.125 -0.018 0.323 1 93.81 77 PHE B O 1
ATOM 3153 N N . GLU B 1 78 ? 5.578 1.478 -1.229 1 93.69 78 GLU B N 1
ATOM 3154 C CA . GLU B 1 78 ? 6.961 1.788 -1.581 1 93.69 78 GLU B CA 1
ATOM 3155 C C . GLU B 1 78 ? 7.73 2.33 -0.379 1 93.69 78 GLU B C 1
ATOM 3157 O O . GLU B 1 78 ? 8.797 1.817 -0.035 1 93.69 78 GLU B O 1
ATOM 3162 N N . GLN B 1 79 ? 7.227 3.242 0.272 1 93.69 79 GLN B N 1
ATOM 3163 C CA . GLN B 1 79 ? 7.953 3.889 1.359 1 93.69 79 GLN B CA 1
ATOM 3164 C C . GLN B 1 79 ? 7.957 3.018 2.613 1 93.69 79 GLN B C 1
ATOM 3166 O O . GLN B 1 79 ? 8.922 3.02 3.375 1 93.69 79 GLN B O 1
ATOM 3171 N N . LEU B 1 80 ? 6.902 2.227 2.842 1 95.88 80 LEU B N 1
ATOM 3172 C CA . LEU B 1 80 ? 6.906 1.287 3.957 1 95.88 80 LEU B CA 1
ATOM 3173 C C . LEU B 1 80 ? 8.047 0.283 3.818 1 95.88 80 LEU B C 1
ATOM 3175 O O . LEU B 1 80 ? 8.648 -0.119 4.816 1 95.88 80 LEU B O 1
ATOM 3179 N N . SER B 1 81 ? 8.281 -0.101 2.574 1 95.06 81 SER B N 1
ATOM 3180 C CA . SER B 1 81 ? 9.352 -1.065 2.324 1 95.06 81 SER B CA 1
ATOM 3181 C C . SER B 1 81 ? 10.695 -0.539 2.811 1 95.06 81 SER B C 1
ATOM 3183 O O . SER B 1 81 ? 11.516 -1.302 3.32 1 95.06 81 SER B O 1
ATOM 3185 N N . VAL B 1 82 ? 10.875 0.733 2.699 1 93.12 82 VAL B N 1
ATOM 3186 C CA . VAL B 1 82 ? 12.125 1.352 3.125 1 93.12 82 VAL B CA 1
ATOM 3187 C C . VAL B 1 82 ? 12.102 1.574 4.637 1 93.12 82 VAL B C 1
ATOM 3189 O O . VAL B 1 82 ? 13.086 1.303 5.324 1 93.12 82 VAL B O 1
ATOM 3192 N N . LEU B 1 83 ? 10.977 1.992 5.133 1 94.88 83 LEU B N 1
ATOM 3193 C CA . LEU B 1 83 ? 10.82 2.301 6.551 1 94.88 83 LEU B CA 1
ATOM 3194 C C . LEU B 1 83 ? 11.102 1.072 7.41 1 94.88 83 LEU B C 1
ATOM 3196 O O . LEU B 1 83 ? 11.719 1.183 8.477 1 94.88 83 LEU B O 1
ATOM 3200 N N . TYR B 1 84 ? 10.68 -0.065 6.926 1 95 84 TYR B N 1
ATOM 3201 C CA . TYR B 1 84 ? 10.844 -1.299 7.688 1 95 84 TYR B CA 1
ATOM 3202 C C . TYR B 1 84 ? 12.305 -1.725 7.727 1 95 84 TYR B C 1
ATOM 3204 O O . TYR B 1 84 ? 12.695 -2.545 8.562 1 95 84 TYR B O 1
ATOM 3212 N N . MET B 1 85 ? 13.125 -1.164 6.879 1 92.69 85 MET B N 1
ATOM 3213 C CA . MET B 1 85 ? 14.492 -1.655 6.738 1 92.69 85 MET B CA 1
ATOM 3214 C C . MET B 1 85 ? 15.461 -0.791 7.535 1 92.69 85 MET B C 1
ATOM 3216 O O . MET B 1 85 ? 16.516 -1.27 7.969 1 92.69 85 MET B O 1
ATOM 3220 N N . PHE B 1 86 ? 15.156 0.439 7.832 1 89.81 86 PHE B N 1
ATOM 3221 C CA . PHE B 1 86 ? 16.094 1.382 8.43 1 89.81 86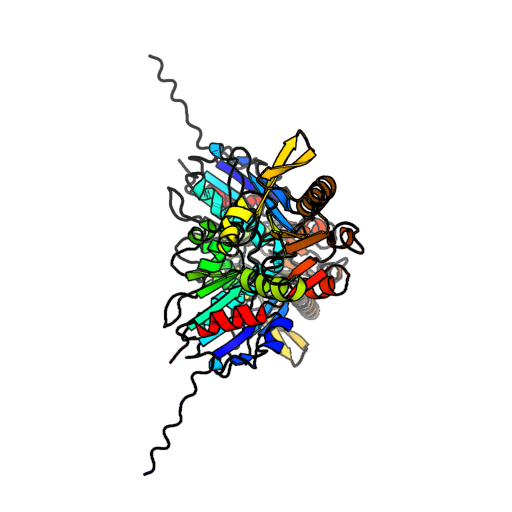 PHE B CA 1
ATOM 3222 C C . PHE B 1 86 ? 16.594 0.872 9.781 1 89.81 86 PHE B C 1
ATOM 3224 O O . PHE B 1 86 ? 17.797 0.794 10.016 1 89.81 86 PHE B O 1
ATOM 3231 N N . PRO B 1 87 ? 15.719 0.484 10.633 1 92.12 87 PRO B N 1
ATOM 3232 C CA . PRO B 1 87 ? 16.203 -0.023 11.914 1 92.12 87 PRO B CA 1
ATOM 3233 C C . PRO B 1 87 ? 17.078 -1.264 11.773 1 92.12 87 PRO B C 1
ATOM 3235 O O . PRO B 1 87 ? 17.969 -1.494 12.594 1 92.12 87 PRO B O 1
ATOM 3238 N N . ARG B 1 88 ? 16.859 -2.025 10.727 1 91.31 88 ARG B N 1
ATOM 3239 C CA . ARG B 1 88 ? 17.578 -3.273 10.516 1 91.31 88 ARG B CA 1
ATOM 3240 C C . ARG B 1 88 ? 19.016 -3.008 10.094 1 91.31 88 ARG B C 1
ATOM 3242 O O . ARG B 1 88 ? 19.875 -3.895 10.18 1 91.31 88 ARG B O 1
ATOM 3249 N N . TYR B 1 89 ? 19.297 -1.835 9.602 1 90.81 89 TYR B N 1
ATOM 3250 C CA . TYR B 1 89 ? 20.672 -1.456 9.242 1 90.81 89 TYR B CA 1
ATOM 3251 C C . TYR B 1 89 ? 21.422 -0.902 10.445 1 90.81 89 TYR B C 1
ATOM 3253 O O . TYR B 1 89 ? 22.391 -0.168 10.289 1 90.81 89 TYR B O 1
ATOM 3261 N N . ARG B 1 90 ? 20.906 -1.171 11.656 1 90.81 90 ARG B N 1
ATOM 3262 C CA . ARG B 1 90 ? 21.531 -0.913 12.945 1 90.81 90 ARG B CA 1
ATOM 3263 C C . ARG B 1 90 ? 21.562 0.58 13.258 1 90.81 90 ARG B C 1
ATOM 3265 O O . ARG B 1 90 ? 22.547 1.094 13.797 1 90.81 90 ARG B O 1
ATOM 3272 N N . ALA B 1 91 ? 20.547 1.238 12.789 1 88.81 91 ALA B N 1
ATOM 3273 C CA . ALA B 1 91 ? 20.391 2.629 13.203 1 88.81 91 ALA B CA 1
ATOM 3274 C C . ALA B 1 91 ? 20.281 2.734 14.727 1 88.81 91 ALA B C 1
ATOM 3276 O O . ALA B 1 91 ? 19.641 1.898 15.367 1 88.81 91 ALA B O 1
ATOM 3277 N N . ARG B 1 92 ? 20.922 3.713 15.289 1 89.81 92 ARG B N 1
ATOM 3278 C CA . ARG B 1 92 ? 20.828 3.947 16.734 1 89.81 92 ARG B CA 1
ATOM 3279 C C . ARG B 1 92 ? 19.422 4.371 17.125 1 89.81 92 ARG B C 1
ATOM 3281 O O . ARG B 1 92 ? 18.859 3.854 18.109 1 89.81 92 ARG B O 1
ATOM 3288 N N . SER B 1 93 ? 18.922 5.262 16.406 1 89.56 93 SER B N 1
ATOM 3289 C CA . SER B 1 93 ? 17.547 5.707 16.562 1 89.56 93 SER B CA 1
ATOM 3290 C C . SER B 1 93 ? 16.906 6 15.195 1 89.56 93 SER B C 1
ATOM 3292 O O . SER B 1 93 ? 17.609 6.164 14.203 1 89.56 93 SER B O 1
ATOM 3294 N N . PHE B 1 94 ? 15.594 5.957 15.156 1 91.75 94 PHE B N 1
ATOM 3295 C CA . PHE B 1 94 ? 14.906 6.188 13.891 1 91.75 94 PHE B CA 1
ATOM 3296 C C . PHE B 1 94 ? 13.766 7.184 14.07 1 91.75 94 PHE B C 1
ATOM 3298 O O . PHE B 1 94 ? 12.914 7.008 14.945 1 91.75 94 PHE B O 1
ATOM 3305 N N . HIS B 1 95 ? 13.797 8.242 13.242 1 89.81 95 HIS B N 1
ATOM 3306 C CA . HIS B 1 95 ? 12.789 9.297 13.242 1 89.81 95 HIS B CA 1
ATOM 3307 C C . HIS B 1 95 ? 12.109 9.406 11.875 1 89.81 95 HIS B C 1
ATOM 3309 O O . HIS B 1 95 ? 12.758 9.734 10.883 1 89.81 95 HIS B O 1
ATOM 3315 N N . PHE B 1 96 ? 10.867 9.086 11.883 1 93.12 96 PHE B N 1
ATOM 3316 C CA . PHE B 1 96 ? 10.07 9.195 10.656 1 93.12 96 PHE B CA 1
ATOM 3317 C C . PHE B 1 96 ? 9.219 10.453 10.672 1 93.12 96 PHE B C 1
ATOM 3319 O O . PHE B 1 96 ? 8.305 10.578 11.492 1 93.12 96 PHE B O 1
ATOM 3326 N N . LEU B 1 97 ? 9.531 11.406 9.797 1 92.38 97 LEU B N 1
ATOM 3327 C CA . LEU B 1 97 ? 8.758 12.625 9.633 1 92.38 97 LEU B CA 1
ATOM 3328 C C . LEU B 1 97 ? 7.73 12.469 8.516 1 92.38 97 LEU B C 1
ATOM 3330 O O . LEU B 1 97 ? 8.094 12.359 7.34 1 92.38 97 LEU B O 1
ATOM 3334 N N . LEU B 1 98 ? 6.488 12.414 8.875 1 94.31 98 LEU B N 1
ATOM 3335 C CA . LEU B 1 98 ? 5.367 12.352 7.945 1 94.31 98 LEU B CA 1
ATOM 3336 C C . LEU B 1 98 ? 4.477 13.586 8.086 1 94.31 98 LEU B C 1
ATOM 3338 O O . LEU B 1 98 ? 3.461 13.547 8.781 1 94.31 98 LEU B O 1
ATOM 3342 N N . PRO B 1 99 ? 4.758 14.633 7.367 1 94.06 99 PRO B N 1
ATOM 3343 C CA . PRO B 1 99 ? 4.035 15.891 7.559 1 94.06 99 PRO B CA 1
ATOM 3344 C C . PRO B 1 99 ? 2.525 15.734 7.391 1 94.06 99 PRO B C 1
ATOM 3346 O O . PRO B 1 99 ? 1.753 16.328 8.148 1 94.06 99 PRO B O 1
ATOM 3349 N N . TYR B 1 100 ? 2.141 14.961 6.453 1 95.38 100 TYR B N 1
ATOM 3350 C CA . TYR B 1 100 ? 0.725 14.758 6.168 1 95.38 100 TYR B CA 1
ATOM 3351 C C . TYR B 1 100 ? 0.339 13.297 6.32 1 95.38 100 TYR B C 1
ATOM 3353 O O . TYR B 1 100 ? 0.896 12.422 5.645 1 95.38 100 TYR B O 1
ATOM 3361 N N . PHE B 1 101 ? -0.529 12.984 7.27 1 96.62 101 PHE B N 1
ATOM 3362 C CA . PHE B 1 101 ? -1.117 11.664 7.469 1 96.62 101 PHE B CA 1
ATOM 3363 C C . PHE B 1 101 ? -2.389 11.5 6.645 1 96.62 101 PHE B C 1
ATOM 3365 O O . PHE B 1 101 ? -3.477 11.875 7.09 1 96.62 101 PHE B O 1
ATOM 3372 N N . PRO B 1 102 ? -2.199 10.812 5.492 1 92.81 102 PRO B N 1
ATOM 3373 C CA . PRO B 1 102 ? -3.385 10.711 4.637 1 92.81 102 PRO B CA 1
ATOM 3374 C C . PRO B 1 102 ? -4.465 9.812 5.234 1 92.81 102 PRO B C 1
ATOM 3376 O O . PRO B 1 102 ? -4.199 9.07 6.188 1 92.81 102 PRO B O 1
ATOM 3379 N N . THR B 1 103 ? -5.699 9.883 4.887 1 91 103 THR B N 1
ATOM 3380 C CA . THR B 1 103 ? -6.863 9.094 5.285 1 91 103 THR B CA 1
ATOM 3381 C C . THR B 1 103 ? -7.262 9.406 6.723 1 91 103 THR B C 1
ATOM 3383 O O . THR B 1 103 ? -8.031 8.672 7.336 1 91 103 THR B O 1
ATOM 3386 N N . GLY B 1 104 ? -6.66 10.406 7.289 1 92.25 104 GLY B N 1
ATOM 3387 C CA . GLY B 1 104 ? -7.008 10.805 8.641 1 92.25 104 GLY B CA 1
ATOM 3388 C C . GLY B 1 104 ? -8.469 11.172 8.797 1 92.25 104 GLY B C 1
ATOM 3389 O O . GLY B 1 104 ? -9.016 11.117 9.906 1 92.25 104 GLY B O 1
ATOM 3390 N N . THR B 1 105 ? -9.078 11.477 7.699 1 90.38 105 THR B N 1
ATOM 3391 C CA . THR B 1 105 ? -10.477 11.883 7.723 1 90.38 105 THR B CA 1
ATOM 3392 C C . THR B 1 105 ? -11.391 10.656 7.82 1 90.38 105 THR B C 1
ATOM 3394 O O . THR B 1 105 ? -12.562 10.781 8.172 1 90.38 105 THR B O 1
ATOM 3397 N N . MET B 1 106 ? -10.867 9.5 7.469 1 92.5 106 MET B N 1
ATOM 3398 C CA . MET B 1 106 ? -11.625 8.258 7.598 1 92.5 106 MET B CA 1
ATOM 3399 C C . MET B 1 106 ? -11.227 7.504 8.859 1 92.5 106 MET B C 1
ATOM 3401 O O . MET B 1 106 ? -10.688 6.398 8.789 1 92.5 106 MET B O 1
ATOM 3405 N N . GLU B 1 107 ? -11.5 8.125 9.969 1 87.88 107 GLU B N 1
ATOM 3406 C CA . GLU B 1 107 ? -11.016 7.617 11.25 1 87.88 107 GLU B CA 1
ATOM 3407 C C . GLU B 1 107 ? -12.156 7.074 12.094 1 87.88 107 GLU B C 1
ATOM 3409 O O . GLU B 1 107 ? -11.93 6.359 13.078 1 87.88 107 GLU B O 1
ATOM 3414 N N . ARG B 1 108 ? -13.367 7.379 11.75 1 84.19 108 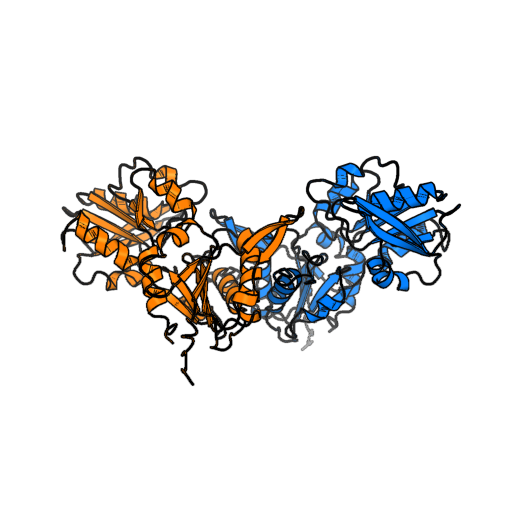ARG B N 1
ATOM 3415 C CA . ARG B 1 108 ? -14.492 6.945 12.57 1 84.19 108 ARG B CA 1
ATOM 3416 C C . ARG B 1 108 ? -15.414 6.016 11.797 1 84.19 108 ARG B C 1
ATOM 3418 O O . ARG B 1 108 ? -15.484 6.086 10.562 1 84.19 108 ARG B O 1
ATOM 3425 N N . VAL B 1 109 ? -16.031 5.172 12.586 1 87.06 109 VAL B N 1
ATOM 3426 C CA . VAL B 1 109 ? -17.062 4.285 12.078 1 87.06 109 VAL B CA 1
ATOM 3427 C C . VAL B 1 109 ? -18.422 4.723 12.602 1 87.06 109 VAL B C 1
ATOM 3429 O O . VAL B 1 109 ? -18.703 4.598 13.797 1 87.06 109 VAL B O 1
ATOM 3432 N N . GLU B 1 110 ? -19.141 5.32 11.766 1 86.25 110 GLU B N 1
ATOM 3433 C CA . GLU B 1 110 ? -20.5 5.727 12.156 1 86.25 110 GLU B CA 1
ATOM 3434 C C . GLU B 1 110 ? -21.5 4.609 11.906 1 86.25 110 GLU B C 1
ATOM 3436 O O . GLU B 1 110 ? -22.453 4.434 12.672 1 86.25 110 GLU B O 1
ATOM 3441 N N . ASN B 1 111 ? -21.266 3.947 10.805 1 90.12 111 ASN B N 1
ATOM 3442 C CA . ASN B 1 111 ? -22.047 2.773 10.438 1 90.12 111 ASN B CA 1
ATOM 3443 C C . ASN B 1 111 ? -21.188 1.52 10.367 1 90.12 111 ASN B C 1
ATOM 3445 O O . ASN B 1 111 ? -20.141 1.522 9.727 1 90.12 111 ASN B O 1
ATOM 3449 N N . GLU B 1 112 ? -21.75 0.599 11.055 1 90.56 112 GLU B N 1
ATOM 3450 C CA . GLU B 1 112 ? -21.016 -0.653 11.008 1 90.56 112 GLU B CA 1
ATOM 3451 C C . GLU B 1 112 ? -20.797 -1.116 9.57 1 90.56 112 GLU B C 1
ATOM 3453 O O . GLU B 1 112 ? -21.734 -1.126 8.773 1 90.56 112 GLU B O 1
ATOM 3458 N N . GLY B 1 113 ? -19.562 -1.41 9.242 1 91.75 113 GLY B N 1
ATOM 3459 C CA . GLY B 1 113 ? -19.203 -1.783 7.887 1 91.75 113 GLY B CA 1
ATOM 3460 C C . GLY B 1 113 ? -18.25 -0.797 7.227 1 91.75 113 GLY B C 1
ATOM 3461 O O . GLY B 1 113 ? -17.609 -1.119 6.223 1 91.75 113 GLY B O 1
ATOM 3462 N N . GLU B 1 114 ? -18.312 0.392 7.805 1 93.56 114 GLU B N 1
ATOM 3463 C CA . GLU B 1 114 ? -17.344 1.365 7.316 1 93.56 114 GLU B CA 1
ATOM 3464 C C . GLU B 1 114 ? -15.922 0.96 7.691 1 93.56 114 GLU B C 1
ATOM 3466 O O . GLU B 1 114 ? -15.688 0.453 8.789 1 93.56 114 GLU B O 1
ATOM 3471 N N . ILE B 1 115 ? -15.016 1.167 6.816 1 94.31 115 ILE B N 1
ATOM 3472 C CA . ILE B 1 115 ? -13.633 0.777 7.047 1 94.31 115 ILE B CA 1
ATOM 3473 C C . ILE B 1 115 ? -12.797 2.008 7.398 1 94.31 115 ILE B C 1
ATOM 3475 O O . ILE B 1 115 ? -12.609 2.898 6.566 1 94.31 115 ILE B O 1
ATOM 3479 N N . PRO B 1 116 ? -12.344 2.107 8.609 1 95.38 116 PRO B N 1
ATOM 3480 C CA . PRO B 1 116 ? -11.5 3.24 8.992 1 95.38 116 PRO B CA 1
ATOM 3481 C C . PRO B 1 116 ? -10.062 3.1 8.508 1 95.38 116 PRO B C 1
ATOM 3483 O O . PRO B 1 116 ? -9.211 2.584 9.227 1 95.38 116 PRO B O 1
ATOM 3486 N N . THR B 1 117 ? -9.742 3.639 7.402 1 96 117 THR B N 1
ATOM 3487 C CA . THR B 1 117 ? -8.438 3.465 6.762 1 96 117 THR B CA 1
ATOM 3488 C C . THR B 1 117 ? -7.352 4.191 7.547 1 96 117 THR B C 1
ATOM 3490 O O . THR B 1 117 ? -6.164 3.906 7.383 1 96 117 THR B O 1
ATOM 3493 N N . ALA B 1 118 ? -7.719 5.176 8.398 1 96.88 118 ALA B N 1
ATOM 3494 C CA . ALA B 1 118 ? -6.75 5.789 9.305 1 96.88 118 ALA B CA 1
ATOM 3495 C C . ALA B 1 118 ? -6.125 4.75 10.227 1 96.88 118 ALA B C 1
ATOM 3497 O O . ALA B 1 118 ? -4.914 4.758 10.453 1 96.88 118 ALA B O 1
ATOM 3498 N N . LYS B 1 119 ? -6.945 3.877 10.742 1 96.5 119 LYS B N 1
ATOM 3499 C CA . LYS B 1 119 ? -6.453 2.805 11.602 1 96.5 119 LYS B CA 1
ATOM 3500 C C . LYS B 1 119 ? -5.543 1.854 10.82 1 96.5 119 LYS B C 1
ATOM 3502 O O . LYS B 1 119 ? -4.523 1.4 11.344 1 96.5 119 LYS B O 1
ATOM 3507 N N . THR B 1 120 ? -5.934 1.573 9.617 1 96.12 120 THR B N 1
ATOM 3508 C CA . THR B 1 120 ? -5.105 0.717 8.773 1 96.12 120 THR B CA 1
ATOM 3509 C C . THR B 1 120 ? -3.707 1.307 8.609 1 96.12 120 THR B C 1
ATOM 3511 O O . THR B 1 120 ? -2.707 0.623 8.844 1 96.12 120 THR B O 1
ATOM 3514 N N . LEU B 1 121 ? -3.674 2.535 8.195 1 97.19 121 LEU B N 1
ATOM 3515 C CA . LEU B 1 121 ? -2.389 3.18 7.953 1 97.19 121 LEU B CA 1
ATOM 3516 C C . LEU B 1 121 ? -1.553 3.221 9.227 1 97.19 121 LEU B C 1
ATOM 3518 O O . LEU B 1 121 ? -0.353 2.939 9.203 1 97.19 121 LEU B O 1
ATOM 3522 N N . ALA B 1 122 ? -2.18 3.58 10.344 1 97.44 122 ALA B N 1
ATOM 3523 C CA . ALA B 1 122 ? -1.483 3.592 11.633 1 97.44 122 ALA B CA 1
ATOM 3524 C C . ALA B 1 122 ? -0.923 2.211 11.961 1 97.44 122 ALA B C 1
ATOM 3526 O O . ALA B 1 122 ? 0.204 2.094 12.445 1 97.44 122 ALA B O 1
ATOM 3527 N N . SER B 1 123 ? -1.679 1.187 11.672 1 96.25 123 SER B N 1
ATOM 3528 C CA . SER B 1 123 ? -1.25 -0.187 11.922 1 96.25 123 SER B CA 1
ATOM 3529 C C . SER B 1 123 ? -0.04 -0.55 11.062 1 96.25 123 SER B C 1
ATOM 3531 O O . SER B 1 123 ? 0.901 -1.182 11.547 1 96.25 123 SER B O 1
ATOM 3533 N N . LEU B 1 124 ? -0.095 -0.146 9.883 1 96.75 124 LEU B N 1
ATOM 3534 C CA . LEU B 1 124 ? 1.014 -0.42 8.977 1 96.75 124 LEU B CA 1
ATOM 3535 C C . LEU B 1 124 ? 2.291 0.257 9.453 1 96.75 124 LEU B C 1
ATOM 3537 O O . LEU B 1 124 ? 3.363 -0.355 9.453 1 96.75 124 LEU B O 1
ATOM 3541 N N . MET B 1 125 ? 2.184 1.487 9.867 1 97.19 125 MET B N 1
ATOM 3542 C CA . MET B 1 125 ? 3.342 2.238 10.344 1 97.19 125 MET B CA 1
ATOM 3543 C C . MET B 1 125 ? 3.85 1.681 11.664 1 97.19 125 MET B C 1
ATOM 3545 O O . MET B 1 125 ? 5.035 1.797 11.977 1 97.19 125 MET B O 1
ATOM 3549 N N . SER B 1 126 ? 2.998 1.062 12.398 1 96.62 126 SER B N 1
ATOM 3550 C CA . SER B 1 126 ? 3.342 0.513 13.711 1 96.62 126 SER B CA 1
ATOM 3551 C C . SER B 1 126 ? 4.242 -0.71 13.57 1 96.62 126 SER B C 1
ATOM 3553 O O . SER B 1 126 ? 4.805 -1.184 14.562 1 96.62 126 SER B O 1
ATOM 3555 N N . HIS B 1 127 ? 4.469 -1.146 12.383 1 94.88 127 HIS B N 1
ATOM 3556 C CA . HIS B 1 127 ? 5.277 -2.342 12.172 1 94.88 127 HIS B CA 1
ATOM 3557 C C . HIS B 1 127 ? 6.75 -1.989 11.984 1 94.88 127 HIS B C 1
ATOM 3559 O O . HIS B 1 127 ? 7.59 -2.877 11.828 1 94.88 127 HIS B O 1
ATOM 3565 N N . ILE B 1 128 ? 7.047 -0.769 12.016 1 96.12 128 ILE B N 1
ATOM 3566 C CA . ILE B 1 128 ? 8.453 -0.375 11.977 1 96.12 128 ILE B CA 1
ATOM 3567 C C . ILE B 1 128 ? 9.195 -1.011 13.148 1 96.12 128 ILE B C 1
ATOM 3569 O O . ILE B 1 128 ? 8.797 -0.86 14.305 1 96.12 128 ILE B O 1
ATOM 3573 N N . PRO B 1 129 ? 10.289 -1.71 12.867 1 94.94 129 PRO B N 1
ATOM 3574 C CA . PRO B 1 129 ? 11 -2.412 13.938 1 94.94 129 PRO B CA 1
ATOM 3575 C C . PRO B 1 129 ? 11.68 -1.461 14.922 1 94.94 129 PRO B C 1
ATOM 3577 O O . PRO B 1 129 ? 11.914 -0.295 14.594 1 94.94 129 PRO B O 1
ATOM 3580 N N . PHE B 1 130 ? 12.047 -1.995 16.047 1 95.25 130 PHE B N 1
ATOM 3581 C CA . PHE B 1 130 ? 12.766 -1.252 17.062 1 95.25 130 PHE B CA 1
ATOM 3582 C C . PHE B 1 130 ? 14.211 -1.007 16.641 1 95.25 130 PHE B C 1
ATOM 3584 O O . PHE B 1 130 ? 14.805 -1.829 15.938 1 95.25 130 PHE B O 1
ATOM 3591 N N . THR B 1 131 ? 14.68 0.123 17.094 1 93.19 131 THR B N 1
ATOM 3592 C CA . THR B 1 131 ? 16.125 0.364 17.047 1 93.19 131 THR B CA 1
ATOM 3593 C C . THR B 1 131 ? 16.75 0.095 18.406 1 93.19 131 THR B C 1
ATOM 3595 O O . THR B 1 131 ? 16.062 -0.308 19.359 1 93.19 131 THR B O 1
ATOM 3598 N N . THR B 1 132 ? 18.062 0.28 18.469 1 90.06 132 THR B N 1
ATOM 3599 C CA . THR B 1 132 ? 18.766 0.076 19.734 1 90.06 132 THR B CA 1
ATOM 3600 C C . THR B 1 132 ? 18.234 1.026 20.797 1 90.06 132 THR B C 1
ATOM 3602 O O . THR B 1 132 ? 18.219 0.686 21.984 1 90.06 132 THR B O 1
ATOM 3605 N N . LYS B 1 133 ? 17.75 2.162 20.422 1 91 133 LYS B N 1
ATOM 3606 C CA . LYS B 1 133 ? 17.25 3.154 21.359 1 91 133 LYS B CA 1
ATOM 3607 C C . LYS B 1 133 ? 15.75 3.01 21.562 1 91 133 LYS B C 1
ATOM 3609 O O . LYS B 1 133 ? 15.133 3.805 22.281 1 91 133 LYS B O 1
ATOM 3614 N N . GLY B 1 134 ? 15.18 2.039 20.859 1 93.25 134 GLY B N 1
ATOM 3615 C CA . GLY B 1 134 ? 13.766 1.798 21.109 1 93.25 134 GLY B CA 1
ATOM 3616 C C . GLY B 1 134 ? 12.891 2.07 19.891 1 93.25 134 GLY B C 1
ATOM 3617 O O . GLY B 1 134 ? 13.344 1.937 18.75 1 93.25 134 GLY B O 1
ATOM 3618 N N . PRO B 1 135 ? 11.617 2.439 20.172 1 95.12 135 PRO B N 1
ATOM 3619 C CA . PRO B 1 135 ? 10.648 2.604 19.094 1 95.12 135 PRO B CA 1
ATOM 3620 C C . PRO B 1 135 ? 10.953 3.801 18.203 1 95.12 135 PRO B C 1
ATOM 3622 O O . PRO B 1 135 ? 11.508 4.801 18.672 1 95.12 135 PRO B O 1
ATOM 3625 N N . ALA B 1 136 ? 10.562 3.656 16.984 1 94.44 136 ALA B N 1
ATOM 3626 C CA . ALA B 1 136 ? 10.633 4.797 16.062 1 94.44 136 ALA B CA 1
ATOM 3627 C C . ALA B 1 136 ? 9.703 5.918 16.516 1 94.44 136 ALA B C 1
ATOM 3629 O O . ALA B 1 136 ? 8.594 5.66 17 1 94.44 136 ALA B O 1
ATOM 3630 N N . GLN B 1 137 ? 10.156 7.062 16.406 1 92.94 137 GLN B N 1
ATOM 3631 C CA . GLN B 1 137 ? 9.312 8.234 16.625 1 92.94 137 GLN B CA 1
ATOM 3632 C C . GLN B 1 137 ? 8.727 8.742 15.305 1 92.94 137 GLN B C 1
ATOM 3634 O O . GLN B 1 137 ? 9.461 8.984 14.344 1 92.94 137 GLN B O 1
ATOM 3639 N N . ILE B 1 138 ? 7.438 8.875 15.25 1 95.25 138 ILE B N 1
ATOM 3640 C CA . ILE B 1 138 ? 6.758 9.305 14.039 1 95.25 138 ILE B CA 1
ATOM 3641 C C . ILE B 1 138 ? 6.129 10.68 14.258 1 95.25 138 ILE B C 1
ATOM 3643 O O . ILE B 1 138 ? 5.207 10.828 15.062 1 95.25 138 ILE B O 1
ATOM 3647 N N . THR B 1 139 ? 6.594 11.688 13.539 1 94.12 139 THR B N 1
ATOM 3648 C CA . THR B 1 139 ? 6.078 13.047 13.688 1 94.12 139 THR B CA 1
ATOM 3649 C C . THR B 1 139 ? 5.051 13.352 12.602 1 94.12 139 THR B C 1
ATOM 3651 O O . THR B 1 139 ? 5.332 13.195 11.406 1 94.12 139 THR B O 1
ATOM 3654 N N . ILE B 1 140 ? 3.914 13.766 12.992 1 96.12 140 ILE B N 1
ATOM 3655 C CA . ILE B 1 140 ? 2.818 14.109 12.094 1 96.12 140 ILE B CA 1
ATOM 3656 C C . ILE B 1 140 ? 2.297 15.508 12.438 1 96.12 140 ILE B C 1
ATOM 3658 O O . ILE B 1 140 ? 2.166 15.859 13.609 1 96.12 140 ILE B O 1
ATOM 3662 N N . PHE B 1 141 ? 2.006 16.297 11.398 1 96.25 141 PHE B N 1
ATOM 3663 C CA . PHE B 1 141 ? 1.505 17.656 11.633 1 96.25 141 PHE B CA 1
ATOM 3664 C C . PHE B 1 141 ? -0.01 17.703 11.469 1 96.25 141 PHE B C 1
ATOM 3666 O O . PHE B 1 141 ? -0.549 17.203 10.477 1 96.25 141 PHE B O 1
ATOM 3673 N N . ASP B 1 142 ? -0.664 18.297 12.43 1 96.62 142 ASP B N 1
ATOM 3674 C CA . ASP B 1 142 ? -2.086 18.625 12.398 1 96.62 142 ASP B CA 1
ATOM 3675 C C . ASP B 1 142 ? -2.912 17.453 11.883 1 96.62 142 ASP B C 1
ATOM 3677 O O . ASP B 1 142 ? -3.693 17.609 10.945 1 96.62 142 ASP B O 1
ATOM 3681 N N . ILE B 1 143 ? -2.701 16.312 12.547 1 95.62 143 ILE B N 1
ATOM 3682 C CA . ILE B 1 143 ? -3.535 15.156 12.242 1 95.62 143 ILE B CA 1
ATOM 3683 C C . ILE B 1 143 ? -5.008 15.508 12.438 1 95.62 143 ILE B C 1
ATOM 3685 O O . ILE B 1 143 ? -5.352 16.297 13.32 1 95.62 143 ILE B O 1
ATOM 3689 N N . HIS B 1 144 ? -5.902 15.008 11.664 1 93.5 144 HIS B N 1
ATOM 3690 C CA . HIS B 1 144 ? -7.305 15.406 11.609 1 93.5 144 HIS B CA 1
ATOM 3691 C C . HIS B 1 144 ? -7.992 15.203 12.953 1 93.5 144 HIS B C 1
ATOM 3693 O O . HIS B 1 144 ? -8.812 16.031 13.367 1 93.5 144 HIS B O 1
ATOM 3699 N N . ALA B 1 145 ? -7.684 14.125 13.609 1 91.56 145 ALA B N 1
ATOM 3700 C CA . ALA B 1 145 ? -8.234 13.828 14.93 1 91.56 145 ALA B CA 1
ATOM 3701 C C . ALA B 1 145 ? -7.145 13.32 15.875 1 91.56 145 ALA B C 1
ATOM 3703 O O . ALA B 1 145 ? -6.484 12.32 15.586 1 91.56 145 ALA B O 1
ATOM 3704 N N . LEU B 1 146 ? -7.082 13.945 17.047 1 90.06 146 LEU B N 1
ATOM 3705 C CA . LEU B 1 146 ? -6.008 13.633 17.984 1 90.06 146 LEU B CA 1
ATOM 3706 C C . LEU B 1 146 ? -6.152 12.211 18.516 1 90.06 146 LEU B C 1
ATOM 3708 O O . LEU B 1 146 ? -5.156 11.578 18.891 1 90.06 146 LEU B O 1
ATOM 3712 N N . GLN B 1 147 ? -7.344 11.695 18.531 1 92 147 GLN B N 1
ATOM 3713 C CA . GLN B 1 147 ? -7.602 10.352 19.047 1 92 147 GLN B CA 1
ATOM 3714 C C . GLN B 1 147 ? -6.895 9.289 18.219 1 92 147 GLN B C 1
ATOM 3716 O O . GLN B 1 147 ? -6.707 8.164 18.672 1 92 147 GLN B O 1
ATOM 3721 N N . GLU B 1 148 ? -6.488 9.695 17.016 1 94.56 148 GLU B N 1
ATOM 3722 C CA . GLU B 1 148 ? -5.801 8.75 16.141 1 94.56 148 GLU B CA 1
ATOM 3723 C C . GLU B 1 148 ? -4.465 8.312 16.734 1 94.56 148 GLU B C 1
ATOM 3725 O O . GLU B 1 148 ? -3.881 7.32 16.297 1 94.56 148 GLU B O 1
ATOM 3730 N N . ARG B 1 149 ? -4 9.086 17.75 1 94.06 149 ARG B N 1
ATOM 3731 C CA . ARG B 1 149 ? -2.783 8.711 18.453 1 94.06 149 ARG B CA 1
ATOM 3732 C C . ARG B 1 149 ? -2.891 7.293 19 1 94.06 149 ARG B C 1
ATOM 3734 O O . ARG B 1 149 ? -1.889 6.582 19.094 1 94.06 149 ARG B O 1
ATOM 3741 N N . PHE B 1 150 ? -4.047 6.824 19.297 1 94.31 150 PHE B N 1
ATOM 3742 C CA . PHE B 1 150 ? -4.266 5.535 19.938 1 94.31 150 PHE B CA 1
ATOM 3743 C C . PHE B 1 150 ? -4.441 4.434 18.906 1 94.31 150 PHE B C 1
ATOM 3745 O O . PHE B 1 150 ? -4.582 3.26 19.25 1 94.31 150 PHE B O 1
ATOM 3752 N N . TYR B 1 151 ? -4.488 4.848 17.641 1 95.44 151 TYR B N 1
ATOM 3753 C CA . TYR B 1 151 ? -4.566 3.861 16.562 1 95.44 151 TYR B CA 1
ATOM 3754 C C . TYR B 1 151 ? -3.221 3.178 16.359 1 95.44 151 TYR B C 1
ATOM 3756 O O . TYR B 1 151 ? -3.156 2.082 15.797 1 95.44 151 TYR B O 1
ATOM 3764 N N . PHE B 1 152 ? -2.178 3.873 16.766 1 96.69 152 PHE B N 1
ATOM 3765 C CA . PHE B 1 152 ? -0.837 3.311 16.672 1 96.69 152 PHE B CA 1
ATOM 3766 C C . PHE B 1 152 ? -0.585 2.309 17.781 1 96.69 152 PHE B C 1
ATOM 3768 O O . PHE B 1 152 ? -1.113 2.459 18.891 1 96.69 152 PHE B O 1
ATOM 3775 N N . SER B 1 153 ? 0.17 1.26 17.438 1 94.5 153 SER B N 1
ATOM 3776 C CA . SER B 1 153 ? 0.599 0.354 18.484 1 94.5 153 SER B CA 1
ATOM 3777 C C . SER B 1 153 ? 1.76 0.943 19.281 1 94.5 153 SER B C 1
ATOM 3779 O O . SER B 1 153 ? 2.338 1.958 18.891 1 94.5 153 SER B O 1
ATOM 3781 N N . ASP B 1 154 ? 2.09 0.304 20.375 1 92.12 154 ASP B N 1
ATOM 3782 C CA . ASP B 1 154 ? 3.137 0.808 21.25 1 92.12 154 ASP B CA 1
ATOM 3783 C C . ASP B 1 154 ? 4.523 0.507 20.688 1 92.12 154 ASP B C 1
ATOM 3785 O O . ASP B 1 154 ? 5.535 0.858 21.297 1 92.12 154 ASP B O 1
ATOM 3789 N N . THR B 1 155 ? 4.582 -0.027 19.578 1 93.62 155 THR B N 1
ATOM 3790 C CA . THR B 1 155 ? 5.855 -0.331 18.922 1 93.62 155 THR B CA 1
ATOM 3791 C C . THR B 1 155 ? 6.449 0.921 18.297 1 93.62 155 THR B C 1
ATOM 3793 O O . THR B 1 155 ? 7.621 0.929 17.891 1 93.62 155 THR B O 1
ATOM 3796 N N . VAL B 1 156 ? 5.645 1.972 18.203 1 96.12 156 VAL B N 1
ATOM 3797 C CA . VAL B 1 156 ? 6.102 3.275 17.734 1 96.12 156 VAL B CA 1
ATOM 3798 C C . VAL B 1 156 ? 5.559 4.375 18.641 1 96.12 156 VAL B C 1
ATOM 3800 O O . VAL B 1 156 ? 4.66 4.129 19.453 1 96.12 156 VAL B O 1
ATOM 3803 N N . ILE B 1 157 ? 6.133 5.523 18.516 1 94.5 157 ILE B N 1
ATOM 3804 C CA . ILE B 1 157 ? 5.672 6.664 19.297 1 94.5 157 ILE B CA 1
ATOM 3805 C C . ILE B 1 157 ? 5.238 7.793 18.359 1 94.5 157 ILE B C 1
ATOM 3807 O O . ILE B 1 157 ? 6.082 8.492 17.797 1 94.5 157 ILE B O 1
ATOM 3811 N N . PRO B 1 158 ? 4 7.957 18.219 1 95.56 158 PRO B N 1
ATOM 3812 C CA . PRO B 1 158 ? 3.545 9.102 17.422 1 95.56 158 PRO B CA 1
ATOM 3813 C C . PRO B 1 158 ? 3.717 10.43 18.156 1 95.56 158 PRO B C 1
ATOM 3815 O O . PRO B 1 158 ? 3.342 10.547 19.328 1 95.56 158 PRO B O 1
ATOM 3818 N N . ARG B 1 159 ? 4.27 11.375 17.531 1 93.62 159 ARG B N 1
ATOM 3819 C CA . ARG B 1 159 ? 4.387 12.758 17.984 1 93.62 159 ARG B CA 1
ATOM 3820 C C . ARG B 1 159 ? 3.531 13.688 17.125 1 93.62 159 ARG B C 1
ATOM 3822 O O . ARG B 1 159 ? 3.895 14.016 16 1 93.62 159 ARG B O 1
ATOM 3829 N N . LEU B 1 160 ? 2.516 14.078 17.75 1 95 160 LEU B N 1
ATOM 3830 C CA . LEU B 1 160 ? 1.583 14.922 17 1 95 160 LEU B CA 1
ATOM 3831 C C . LEU B 1 160 ? 1.895 16.406 17.234 1 95 160 LEU B C 1
ATOM 3833 O O . LEU B 1 160 ? 1.803 16.891 18.359 1 95 160 LEU B O 1
ATOM 3837 N N . GLU B 1 161 ? 2.268 17.078 16.109 1 93.88 161 GLU B N 1
ATOM 3838 C CA . GLU B 1 161 ? 2.666 18.484 16.125 1 93.88 161 GLU B CA 1
ATOM 3839 C C . GLU B 1 161 ? 1.668 19.359 15.375 1 93.88 161 GLU B C 1
ATOM 3841 O O . GLU B 1 161 ? 0.772 18.844 14.703 1 93.88 161 GLU B O 1
ATOM 3846 N N . SER B 1 162 ? 1.782 20.641 15.578 1 95.44 162 SER B N 1
ATOM 3847 C CA . SER B 1 162 ? 0.928 21.578 14.852 1 95.44 162 SER B CA 1
ATOM 3848 C C . SER B 1 162 ? 1.754 22.641 14.133 1 95.44 162 SER B C 1
ATOM 3850 O O . SER B 1 162 ? 2.756 23.109 14.664 1 95.44 162 SER B O 1
ATOM 3852 N N . ALA B 1 163 ? 1.296 23 12.977 1 94.88 163 ALA B N 1
ATOM 3853 C CA . ALA B 1 163 ? 1.955 24.062 12.203 1 94.88 163 ALA B CA 1
ATOM 3854 C C . ALA B 1 163 ? 1.336 25.422 12.484 1 94.88 163 ALA B C 1
ATOM 3856 O O . ALA B 1 163 ? 1.753 26.438 11.914 1 94.88 163 ALA B O 1
ATOM 3857 N N . ILE B 1 164 ? 0.428 25.516 13.398 1 95.31 164 ILE B N 1
ATOM 3858 C CA . ILE B 1 164 ? -0.318 26.734 13.703 1 95.31 164 ILE B CA 1
ATOM 3859 C C . ILE B 1 164 ? 0.644 27.828 14.148 1 95.31 164 ILE B C 1
ATOM 3861 O O . ILE B 1 164 ? 0.478 29 13.789 1 95.31 164 ILE B O 1
ATOM 3865 N N . PRO B 1 165 ? 1.673 27.531 14.922 1 92.69 165 PRO B N 1
ATOM 3866 C CA . PRO B 1 165 ? 2.607 28.594 15.312 1 92.69 165 PRO B CA 1
ATOM 3867 C C . PRO B 1 165 ? 3.213 29.328 14.109 1 92.69 165 PRO B C 1
ATOM 3869 O O . PRO B 1 165 ? 3.514 30.516 14.195 1 92.69 165 PRO B O 1
ATOM 3872 N N . LEU B 1 166 ? 3.389 28.625 12.984 1 91.62 166 LEU B N 1
ATOM 3873 C CA . LEU B 1 166 ? 3.926 29.234 11.773 1 91.62 166 LEU B CA 1
ATOM 3874 C C . LEU B 1 166 ? 2.977 30.312 11.234 1 91.62 166 LEU B C 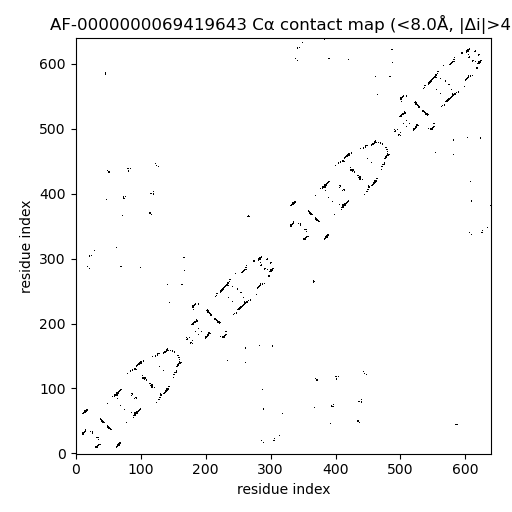1
ATOM 3876 O O . LEU B 1 166 ? 3.402 31.422 10.922 1 91.62 166 LEU B O 1
ATOM 3880 N N . VAL B 1 167 ? 1.689 29.953 11.18 1 92.69 167 VAL B N 1
ATOM 3881 C CA . VAL B 1 167 ? 0.73 30.891 10.617 1 92.69 167 VAL B CA 1
ATOM 3882 C C . VAL B 1 167 ? 0.491 32.031 11.609 1 92.69 167 VAL B C 1
ATOM 3884 O O . VAL B 1 167 ? 0.291 33.188 11.203 1 92.69 167 VAL B O 1
ATOM 3887 N N . LYS B 1 168 ? 0.507 31.75 12.812 1 92.88 168 LYS B N 1
ATOM 3888 C CA . LYS B 1 168 ? 0.337 32.812 13.82 1 92.88 168 LYS B CA 1
ATOM 3889 C C . LYS B 1 168 ? 1.372 33.906 13.641 1 92.88 168 LYS B C 1
ATOM 3891 O O . LYS B 1 168 ? 1.034 35.094 13.68 1 92.88 168 LYS B O 1
ATOM 3896 N N . LEU B 1 169 ? 2.598 33.469 13.445 1 91.19 169 LEU B N 1
ATOM 3897 C CA . LEU B 1 169 ? 3.666 34.438 13.203 1 91.19 169 LEU B CA 1
ATOM 3898 C C . LEU B 1 169 ? 3.389 35.25 11.945 1 91.19 169 LEU B C 1
ATOM 3900 O O . LEU B 1 169 ? 3.596 36.469 11.938 1 91.19 169 LEU B O 1
ATOM 3904 N N . GLU B 1 170 ? 2.943 34.594 10.961 1 92.69 170 GLU B N 1
ATOM 3905 C CA . GLU B 1 170 ? 2.631 35.25 9.703 1 92.69 170 GLU B CA 1
ATOM 3906 C C . GLU B 1 170 ? 1.481 36.25 9.867 1 92.69 170 GLU B C 1
ATOM 3908 O O . GLU B 1 170 ? 1.506 37.344 9.297 1 92.69 170 GLU B O 1
ATOM 3913 N N . LEU B 1 171 ? 0.479 35.938 10.609 1 92.94 171 LEU B N 1
ATOM 3914 C CA . LEU B 1 171 ? -0.678 36.781 10.844 1 92.94 171 LEU B CA 1
ATOM 3915 C C . LEU B 1 171 ? -0.275 38.031 11.602 1 92.94 171 LEU B C 1
ATOM 3917 O O . LEU B 1 171 ? -0.761 39.125 11.305 1 92.94 171 LEU B O 1
ATOM 3921 N N . GLU B 1 172 ? 0.578 37.875 12.508 1 91.31 172 GLU B N 1
ATOM 3922 C CA . GLU B 1 172 ? 1.075 39.031 13.258 1 91.31 172 GLU B CA 1
ATOM 3923 C C . GLU B 1 172 ? 1.857 39.969 12.359 1 91.31 172 GLU B C 1
ATOM 3925 O O . GLU B 1 172 ? 1.778 41.188 12.523 1 91.31 172 GLU B O 1
ATOM 3930 N N . ASN B 1 173 ? 2.535 39.406 11.461 1 91 173 ASN B N 1
ATOM 3931 C CA . ASN B 1 173 ? 3.32 40.188 10.531 1 91 173 ASN B CA 1
ATOM 3932 C C . ASN B 1 173 ? 2.43 40.938 9.539 1 91 173 ASN B C 1
ATOM 3934 O O . ASN B 1 173 ? 2.701 42.094 9.203 1 91 173 ASN B O 1
ATOM 3938 N N . VAL B 1 174 ? 1.395 40.312 9.109 1 90.94 174 VAL B N 1
ATOM 3939 C CA . VAL B 1 174 ? 0.56 40.844 8.031 1 90.94 174 VAL B CA 1
ATOM 3940 C C . VAL B 1 174 ? -0.494 41.781 8.609 1 90.94 174 VAL B C 1
ATOM 3942 O O . VAL B 1 174 ? -0.755 42.844 8.047 1 90.94 174 VAL B O 1
ATOM 3945 N N . PHE B 1 175 ? -1.119 41.438 9.734 1 90.81 175 PHE B N 1
ATOM 3946 C CA . PHE B 1 175 ? -2.271 42.156 10.242 1 90.81 175 PHE B CA 1
ATOM 3947 C C . PHE B 1 175 ? -1.903 42.969 11.492 1 90.81 175 PHE B C 1
ATOM 3949 O O . PHE B 1 175 ? -2.605 43.906 11.867 1 90.81 175 PHE B O 1
ATOM 3956 N N . GLY B 1 176 ? -0.829 42.625 12.094 1 87.31 176 GLY B N 1
ATOM 3957 C CA . GLY B 1 176 ? -0.509 43.188 13.391 1 87.31 176 GLY B CA 1
ATOM 3958 C C . GLY B 1 176 ? -1.116 42.406 14.547 1 87.31 176 GLY B C 1
ATOM 3959 O O . GLY B 1 176 ? -2.08 41.656 14.352 1 87.31 176 GLY B O 1
ATOM 3960 N N . SER B 1 177 ? -0.575 42.594 15.695 1 81.5 177 SER B N 1
ATOM 3961 C CA . SER B 1 177 ? -1.025 41.875 16.875 1 81.5 177 SER B CA 1
ATOM 3962 C C . SER B 1 177 ? -2.461 42.219 17.234 1 81.5 177 SER B C 1
ATOM 3964 O O . SER B 1 177 ? -2.807 43.406 17.312 1 81.5 177 SER B O 1
ATOM 3966 N N . ASN B 1 178 ? -3.35 41.344 17.266 1 77.62 178 ASN B N 1
ATOM 3967 C CA . ASN B 1 178 ? -4.723 41.469 17.75 1 77.62 178 ASN B CA 1
ATOM 3968 C C . ASN B 1 178 ? -5.602 42.219 16.75 1 77.62 178 ASN B C 1
ATOM 3970 O O . ASN B 1 178 ? -6.609 42.812 17.141 1 77.62 178 ASN B O 1
ATOM 3974 N N . ASN B 1 179 ? -5.199 42.344 15.516 1 88.75 179 ASN B N 1
ATOM 3975 C CA . ASN B 1 179 ? -5.98 43.094 14.523 1 88.75 179 ASN B CA 1
ATOM 3976 C C . ASN B 1 179 ? -6.684 42.125 13.555 1 88.75 179 ASN B C 1
ATOM 3978 O O . ASN B 1 179 ? -6.961 42.5 12.414 1 88.75 179 ASN B O 1
ATOM 3982 N N . TYR B 1 180 ? -6.766 40.906 13.984 1 93.31 180 TYR B N 1
ATOM 3983 C CA . TYR B 1 180 ? -7.496 39.938 13.188 1 93.31 180 TYR B CA 1
ATOM 3984 C C . TYR B 1 180 ? -8.383 39.062 14.07 1 93.31 180 TYR B C 1
ATOM 3986 O O . TYR B 1 180 ? -8.188 39 15.289 1 93.31 180 TYR B O 1
ATOM 3994 N N . THR B 1 181 ? -9.438 38.562 13.5 1 96.38 181 THR B N 1
ATOM 3995 C CA . THR B 1 181 ? -10.367 37.625 14.141 1 96.38 181 THR B CA 1
ATOM 3996 C C . THR B 1 181 ? -10.234 36.25 13.539 1 96.38 181 THR B C 1
ATOM 3998 O O . THR B 1 181 ? -10.117 36.094 12.328 1 96.38 181 THR B O 1
ATOM 4001 N N . VAL B 1 182 ? -10.172 35.25 14.422 1 96.94 182 VAL B N 1
ATOM 4002 C CA . VAL B 1 182 ? -9.992 33.875 13.961 1 96.94 182 VAL B CA 1
ATOM 4003 C C . VAL B 1 182 ? -11.352 33.188 13.875 1 96.94 182 VAL B C 1
ATOM 4005 O O . VAL B 1 182 ? -12.164 33.25 14.797 1 96.94 182 VAL B O 1
ATOM 4008 N N . ALA B 1 183 ? -11.594 32.594 12.742 1 97.62 183 ALA B N 1
ATOM 4009 C CA . ALA B 1 183 ? -12.82 31.812 12.562 1 97.62 183 ALA B CA 1
ATOM 4010 C C . ALA B 1 183 ? -12.516 30.344 12.352 1 97.62 183 ALA B C 1
ATOM 4012 O O . ALA B 1 183 ? -11.531 29.984 11.695 1 97.62 183 ALA B O 1
ATOM 4013 N N . PHE B 1 184 ? -13.328 29.484 12.906 1 96.56 184 PHE B N 1
ATOM 4014 C CA . PHE B 1 184 ? -13.25 28.047 12.711 1 96.56 184 PHE B CA 1
ATOM 4015 C C . PHE B 1 184 ? -14.469 27.531 11.961 1 96.56 184 PHE B C 1
ATOM 4017 O O . PHE B 1 184 ? -15.609 27.859 12.305 1 96.56 184 PHE B O 1
ATOM 4024 N N . PRO B 1 185 ? -14.203 26.75 10.914 1 94.25 185 PRO B N 1
ATOM 4025 C CA . PRO B 1 185 ? -15.312 26.297 10.078 1 94.25 185 PRO B CA 1
ATOM 4026 C C . PRO B 1 185 ? -16.219 25.297 10.781 1 94.25 185 PRO B C 1
ATOM 4028 O O . PRO B 1 185 ? -17.375 25.109 10.383 1 94.25 185 PRO B O 1
ATOM 4031 N N . ASP B 1 186 ? -15.688 24.531 11.766 1 89.19 186 ASP B N 1
ATOM 4032 C CA . ASP B 1 186 ? -16.484 23.562 12.531 1 89.19 186 ASP B CA 1
ATOM 4033 C C . ASP B 1 186 ? -15.938 23.406 13.945 1 89.19 186 ASP B C 1
ATOM 4035 O O . ASP B 1 186 ? -14.922 24.016 14.297 1 89.19 186 ASP B O 1
ATOM 4039 N N . ASP B 1 187 ? -16.625 22.625 14.711 1 88.81 187 ASP B N 1
ATOM 4040 C CA . ASP B 1 187 ? -16.266 22.438 16.109 1 88.81 187 ASP B CA 1
ATOM 4041 C C . ASP B 1 187 ? -14.93 21.703 16.234 1 88.81 187 ASP B C 1
ATOM 4043 O O . ASP B 1 187 ? -14.172 21.938 17.172 1 88.81 187 ASP B O 1
ATOM 4047 N N . GLY B 1 188 ? -14.672 20.844 15.328 1 88.81 188 GLY B N 1
ATOM 4048 C CA . GLY B 1 188 ? -13.422 20.094 15.359 1 88.81 188 GLY B CA 1
ATOM 4049 C C . GLY B 1 188 ? -12.195 20.984 15.242 1 88.81 188 GLY B C 1
ATOM 4050 O O . GLY B 1 188 ? -11.258 20.859 16.031 1 88.81 188 GLY B O 1
ATOM 4051 N N . ALA B 1 189 ? -12.289 21.812 14.32 1 93 189 ALA B N 1
ATOM 4052 C CA . ALA B 1 189 ? -11.188 22.766 14.133 1 93 189 ALA B CA 1
ATOM 4053 C C . ALA B 1 189 ? -11.016 23.656 15.359 1 93 189 ALA B C 1
ATOM 4055 O O . ALA B 1 189 ? -9.898 23.922 15.789 1 93 189 ALA B O 1
ATOM 4056 N N . CYS B 1 190 ? -12.117 24.125 15.859 1 93 190 CYS B N 1
ATOM 4057 C CA . CYS B 1 190 ? -12.078 24.969 17.047 1 93 190 CYS B CA 1
ATOM 4058 C C . CYS B 1 190 ? -11.398 24.25 18.203 1 93 190 CYS B C 1
ATOM 4060 O O . CYS B 1 190 ? -10.477 24.797 18.828 1 93 190 CYS B O 1
ATOM 4062 N N . LYS B 1 191 ? -11.805 23.062 18.453 1 90.25 191 LYS B N 1
ATOM 4063 C CA . LYS B 1 191 ? -11.266 22.266 19.547 1 90.25 191 LYS B CA 1
ATOM 4064 C C . LYS B 1 191 ? -9.766 22.047 19.391 1 90.25 191 LYS B C 1
ATOM 4066 O O . LYS B 1 191 ? -9.016 22.031 20.359 1 90.25 191 LYS B O 1
ATOM 4071 N N . ARG B 1 192 ? -9.344 21.938 18.203 1 91.88 192 ARG B N 1
ATOM 4072 C CA . ARG B 1 192 ? -7.949 21.594 17.922 1 91.88 192 ARG B CA 1
ATOM 4073 C C . ARG B 1 192 ? -7.059 22.828 18 1 91.88 192 ARG B C 1
ATOM 4075 O O . ARG B 1 192 ? -5.914 22.75 18.453 1 91.88 192 ARG B O 1
ATOM 4082 N N . PHE B 1 193 ? -7.578 23.984 17.578 1 95.5 193 PHE B N 1
ATOM 4083 C CA . PHE B 1 193 ? -6.637 25.062 17.266 1 95.5 193 PHE B CA 1
ATOM 4084 C C . PHE B 1 193 ? -6.906 26.281 18.156 1 95.5 193 PHE B C 1
ATOM 4086 O O . PHE B 1 193 ? -6.074 27.172 18.234 1 95.5 193 PHE B O 1
ATOM 4093 N N . GLN B 1 194 ? -8.047 26.359 18.844 1 93.75 194 GLN B N 1
ATOM 4094 C CA . GLN B 1 194 ? -8.422 27.547 19.609 1 93.75 194 GLN B CA 1
ATOM 4095 C C . GLN B 1 194 ? -7.359 27.891 20.641 1 93.75 194 GLN B C 1
ATOM 4097 O O . GLN B 1 194 ? -7.109 29.078 20.922 1 93.75 194 GLN B O 1
ATOM 4102 N N . ARG B 1 195 ? -6.719 26.906 21.219 1 93.88 195 ARG B N 1
ATOM 4103 C CA . ARG B 1 195 ? -5.734 27.094 22.281 1 93.88 195 ARG B CA 1
ATOM 4104 C C . ARG B 1 195 ? -4.559 27.938 21.797 1 93.88 195 ARG B C 1
ATOM 4106 O O . ARG B 1 195 ? -3.861 28.562 22.594 1 93.88 195 ARG B O 1
ATOM 4113 N N . TYR B 1 196 ? -4.289 27.969 20.516 1 93.94 196 TYR B N 1
ATOM 4114 C CA . TYR B 1 196 ? -3.164 28.703 19.969 1 93.94 196 TYR B CA 1
ATOM 4115 C C . TYR B 1 196 ? -3.492 30.188 19.844 1 93.94 196 TYR B C 1
ATOM 4117 O O . TYR B 1 196 ? -2.604 31.016 19.609 1 93.94 196 TYR B O 1
ATOM 4125 N N . PHE B 1 197 ? -4.781 30.484 20 1 92.94 197 PHE B N 1
ATOM 4126 C CA . PHE B 1 197 ? -5.234 31.875 19.875 1 92.94 197 PHE B CA 1
ATOM 4127 C C . PHE B 1 197 ? -6.012 32.312 21.109 1 92.94 197 PHE B C 1
ATOM 4129 O O . PHE B 1 197 ? -7.152 32.75 21 1 92.94 197 PHE B O 1
ATOM 4136 N N . PRO B 1 198 ? -5.445 32.344 22.219 1 89.06 198 PRO B N 1
ATOM 4137 C CA . PRO B 1 198 ? -6.172 32.625 23.469 1 89.06 198 PRO B CA 1
ATOM 4138 C C . PRO B 1 198 ? -6.684 34.062 23.531 1 89.06 198 PRO B C 1
ATOM 4140 O O . PRO B 1 198 ? -7.703 34.344 24.172 1 89.06 198 PRO B O 1
ATOM 4143 N N . ASN B 1 199 ? -6.055 35.031 22.859 1 87.12 199 ASN B N 1
ATOM 4144 C CA . ASN B 1 199 ? -6.398 36.438 23 1 87.12 199 ASN B CA 1
ATOM 4145 C C . ASN B 1 199 ? -7.133 36.938 21.766 1 87.12 199 ASN B C 1
ATOM 4147 O O . ASN B 1 199 ? -7.508 38.125 21.703 1 87.12 199 ASN B O 1
ATOM 4151 N N . ALA B 1 200 ? -7.312 36.094 20.812 1 87.5 200 ALA B N 1
ATOM 4152 C CA . ALA B 1 200 ? -7.965 36.562 19.578 1 87.5 200 ALA B CA 1
ATOM 4153 C C . ALA B 1 200 ? -9.477 36.406 19.672 1 87.5 200 ALA B C 1
ATOM 4155 O O . ALA B 1 200 ? -9.977 35.469 20.312 1 87.5 200 ALA B O 1
ATOM 4156 N N . ASP B 1 201 ? -10.133 37.406 19.109 1 92.25 201 ASP B N 1
ATOM 4157 C CA . ASP B 1 201 ? -11.562 37.188 18.906 1 92.25 201 ASP B CA 1
ATOM 4158 C C . ASP B 1 201 ? -11.828 36 18 1 92.25 201 ASP B C 1
ATOM 4160 O O . ASP B 1 201 ? -11.125 35.812 17 1 92.25 201 ASP B O 1
ATOM 4164 N N . THR B 1 202 ? -12.781 35.188 18.453 1 94.56 202 THR B N 1
ATOM 4165 C CA . THR B 1 202 ? -13.008 33.938 17.719 1 94.56 202 THR B CA 1
ATOM 4166 C C . THR B 1 202 ? -14.445 33.875 17.219 1 94.56 202 THR B C 1
ATOM 4168 O O . THR B 1 202 ? -15.359 34.406 17.844 1 94.56 202 THR B O 1
ATOM 4171 N N . ILE B 1 203 ? -14.586 33.344 16.031 1 96.56 203 ILE B N 1
ATOM 4172 C CA . ILE B 1 203 ? -15.875 33.031 15.43 1 96.56 203 ILE B CA 1
ATOM 4173 C C . ILE B 1 203 ? -15.977 31.531 15.172 1 96.56 203 ILE B C 1
ATOM 4175 O O . ILE B 1 203 ? -15.047 30.922 14.633 1 96.56 203 ILE B O 1
ATOM 4179 N N . ILE B 1 204 ? -17.047 30.969 15.625 1 95.56 204 ILE B N 1
ATOM 4180 C CA . ILE B 1 204 ? -17.25 29.531 15.422 1 95.56 204 ILE B CA 1
ATOM 4181 C C . ILE B 1 204 ? -18.406 29.312 14.461 1 95.56 204 ILE B C 1
ATOM 4183 O O . ILE B 1 204 ? -19.516 29.812 14.688 1 95.56 204 ILE B O 1
ATOM 4187 N N . CYS B 1 205 ? -18.078 28.625 13.359 1 94.62 205 CYS B N 1
ATOM 4188 C CA . CYS B 1 205 ? -19.109 28.281 12.398 1 94.62 205 CYS B CA 1
ATOM 4189 C C . CYS B 1 205 ? -19.531 26.812 12.547 1 94.62 205 CYS B C 1
ATOM 4191 O O . CYS B 1 205 ? -18.891 26.062 13.281 1 94.62 205 CYS B O 1
ATOM 4193 N N . ASN B 1 206 ? -20.656 26.453 12.016 1 88.81 206 ASN B N 1
ATOM 4194 C CA . ASN B 1 206 ? -21.109 25.062 12.023 1 88.81 206 ASN B CA 1
ATOM 4195 C C . ASN B 1 206 ? -21.781 24.688 10.703 1 88.81 206 ASN B C 1
ATOM 4197 O O . ASN B 1 206 ? -22.266 25.562 9.969 1 88.81 206 ASN B O 1
ATOM 4201 N N . LYS B 1 207 ? -21.484 23.344 10.359 1 78.38 207 LYS B N 1
ATOM 4202 C CA . LYS B 1 207 ? -22.078 22.797 9.141 1 78.38 207 LYS B CA 1
ATOM 4203 C C . LYS B 1 207 ? -23.359 22.016 9.438 1 78.38 207 LYS B C 1
ATOM 4205 O O . LYS B 1 207 ? -23.375 21.172 10.328 1 78.38 207 LYS B O 1
ATOM 4210 N N . THR B 1 208 ? -24.422 22.484 8.992 1 76 208 THR B N 1
ATOM 4211 C CA . THR B 1 208 ? -25.656 21.734 9.117 1 76 208 THR B CA 1
ATOM 4212 C C . THR B 1 208 ? -26.078 21.172 7.762 1 76 208 THR B C 1
ATOM 4214 O O . THR B 1 208 ? -25.672 21.672 6.715 1 76 208 THR B O 1
ATOM 4217 N N . ARG B 1 209 ? -26.594 19.859 7.742 1 64.06 209 ARG B N 1
ATOM 4218 C CA . ARG B 1 209 ? -27.047 19.234 6.508 1 64.06 209 ARG B CA 1
ATOM 4219 C C . ARG B 1 209 ? -28.547 19.453 6.305 1 64.06 209 ARG B C 1
ATOM 4221 O O . ARG B 1 209 ? -29.344 19.266 7.23 1 64.06 209 ARG B O 1
ATOM 4228 N N . ASN B 1 210 ? -28.797 20.234 5.449 1 67.75 210 ASN B N 1
ATOM 4229 C CA . ASN B 1 210 ? -30.172 20.344 4.992 1 67.75 210 ASN B CA 1
ATOM 4230 C C . ASN B 1 210 ? -30.391 19.562 3.699 1 67.75 210 ASN B C 1
ATOM 4232 O O . ASN B 1 210 ? -30.172 20.094 2.607 1 67.75 210 ASN B O 1
ATOM 4236 N N . GLY B 1 211 ? -30.812 18.375 3.707 1 59.5 211 GLY B N 1
ATOM 4237 C CA . GLY B 1 211 ? -30.859 17.469 2.566 1 59.5 211 GLY B CA 1
ATOM 4238 C C . GLY B 1 211 ? -29.5 17.109 2.027 1 59.5 211 GLY B C 1
ATOM 4239 O O . GLY B 1 211 ? -28.641 16.594 2.764 1 59.5 211 GLY B O 1
ATOM 4240 N N . SER B 1 212 ? -29.297 17.391 0.672 1 63.72 212 SER B N 1
ATOM 4241 C CA . SER B 1 212 ? -28.031 17.094 0.003 1 63.72 212 SER B CA 1
ATOM 4242 C C . SER B 1 212 ? -27.062 18.266 0.076 1 63.72 212 SER B C 1
ATOM 4244 O O . SER B 1 212 ? -25.891 18.141 -0.24 1 63.72 212 SER B O 1
ATOM 4246 N N . LYS B 1 213 ? -27.844 19.438 0.732 1 63 213 LYS B N 1
ATOM 4247 C CA . LYS B 1 213 ? -27.031 20.641 0.719 1 63 213 LYS B CA 1
ATOM 4248 C C . LYS B 1 213 ? -26.344 20.875 2.068 1 63 213 LYS B C 1
ATOM 4250 O O . LYS B 1 213 ? -26.969 20.672 3.117 1 63 213 LYS B O 1
ATOM 4255 N N . ARG B 1 214 ? -25.156 21.203 2.098 1 66.19 214 ARG B N 1
ATOM 4256 C CA . ARG B 1 214 ? -24.406 21.578 3.285 1 66.19 214 ARG B CA 1
ATOM 4257 C C . ARG B 1 214 ? -24.438 23.094 3.49 1 66.19 214 ARG B C 1
ATOM 4259 O O . ARG B 1 214 ? -24.031 23.859 2.609 1 66.19 214 ARG B O 1
ATOM 4266 N N . ILE B 1 215 ? -25.156 23.469 4.645 1 78.12 215 ILE B N 1
ATOM 4267 C CA . ILE B 1 215 ? -25.281 24.891 4.93 1 78.12 215 ILE B CA 1
ATOM 4268 C C . ILE B 1 215 ? -24.375 25.266 6.098 1 78.12 215 ILE B C 1
ATOM 4270 O O . ILE B 1 215 ? -24.359 24.578 7.125 1 78.12 215 ILE B O 1
ATOM 4274 N N . VAL B 1 216 ? -23.531 26.312 5.879 1 84.06 216 VAL B N 1
ATOM 4275 C CA . VAL B 1 216 ? -22.656 26.812 6.938 1 84.06 216 VAL B CA 1
ATOM 4276 C C . VAL B 1 216 ? -23.328 28 7.633 1 84.06 216 VAL B C 1
ATOM 4278 O O . VAL B 1 216 ? -23.938 28.844 6.98 1 84.06 216 VAL B O 1
ATOM 4281 N N . GLN B 1 217 ? -23.391 27.922 8.969 1 89.81 217 GLN B N 1
ATOM 4282 C CA . GLN B 1 217 ? -23.938 29.016 9.773 1 89.81 217 GLN B CA 1
ATOM 4283 C C . GLN B 1 217 ? -22.953 29.469 10.852 1 89.81 217 GLN B C 1
ATOM 4285 O O . GLN B 1 217 ? -22.078 28.703 11.242 1 89.81 217 GLN B O 1
ATOM 4290 N N . ILE B 1 218 ? -23.141 30.734 11.234 1 93.44 218 ILE B N 1
ATOM 4291 C CA . ILE B 1 218 ? -22.344 31.219 12.344 1 93.44 218 ILE B CA 1
ATOM 4292 C C . ILE B 1 218 ? -22.969 30.797 13.672 1 93.44 218 ILE B C 1
ATOM 4294 O O . ILE B 1 218 ? -24.109 31.156 13.969 1 93.44 218 ILE B O 1
ATOM 4298 N N . LYS B 1 219 ? -22.297 30.031 14.406 1 92.38 219 LYS B N 1
ATOM 4299 C CA . LYS B 1 219 ? -22.781 29.531 15.688 1 92.38 219 LYS B CA 1
ATOM 4300 C C . LYS B 1 219 ? -22.469 30.5 16.812 1 92.38 219 LYS B C 1
ATOM 4302 O O . LYS B 1 219 ? -23.281 30.719 17.719 1 92.38 219 LYS B O 1
ATOM 4307 N N . ASP B 1 220 ? -21.312 31.094 16.75 1 93.75 220 ASP B N 1
ATOM 4308 C CA . ASP B 1 220 ? -20.859 32 17.797 1 93.75 220 ASP B CA 1
ATOM 4309 C C . ASP B 1 220 ? -19.859 33.031 17.25 1 93.75 220 ASP B C 1
ATOM 4311 O O . ASP B 1 220 ? -19.062 32.719 16.375 1 93.75 220 ASP B O 1
ATOM 4315 N N . GLY B 1 221 ? -19.938 34.281 17.766 1 94.44 221 GLY B N 1
ATOM 4316 C CA . GLY B 1 221 ? -19.031 35.344 17.359 1 94.44 221 GLY B CA 1
ATOM 4317 C C . GLY B 1 221 ? -19.672 36.312 16.391 1 94.44 221 GLY B C 1
ATOM 4318 O O . GLY B 1 221 ? -20.781 36.094 15.906 1 94.44 221 GLY B O 1
ATOM 4319 N N . ASN B 1 222 ? -19.047 37.469 16.172 1 94.81 222 ASN B N 1
ATOM 4320 C CA . ASN B 1 222 ? -19.531 38.531 15.281 1 94.81 222 ASN B CA 1
ATOM 4321 C C . ASN B 1 222 ? -18.438 38.969 14.32 1 94.81 222 ASN B C 1
ATOM 4323 O O . ASN B 1 222 ? -17.438 39.594 14.742 1 94.81 222 ASN B O 1
ATOM 4327 N N . PRO B 1 223 ? -18.641 38.75 13.023 1 96.5 223 PRO B N 1
ATOM 4328 C CA . PRO B 1 223 ? -17.625 39.094 12.031 1 96.5 223 PRO B CA 1
ATOM 4329 C C . PRO B 1 223 ? -17.703 40.562 11.586 1 96.5 223 PRO B C 1
ATOM 4331 O O . PRO B 1 223 ? -16.812 41.062 10.891 1 96.5 223 PRO B O 1
ATOM 4334 N N . LYS B 1 224 ? -18.734 41.312 12.016 1 96.88 224 LYS B N 1
ATOM 4335 C CA . LYS B 1 224 ? -18.969 42.656 11.5 1 96.88 224 LYS B CA 1
ATOM 4336 C C . LYS B 1 224 ? -17.781 43.562 11.75 1 96.88 224 LYS B C 1
ATOM 4338 O O . LYS B 1 224 ? -17.344 43.719 12.891 1 96.88 224 LYS B O 1
ATOM 4343 N N . GLY B 1 225 ? -17.297 44.094 10.664 1 96.19 225 GLY B N 1
ATOM 4344 C CA . GLY B 1 225 ? -16.234 45.094 10.742 1 96.19 225 GLY B CA 1
ATOM 4345 C C . GLY B 1 225 ? -14.875 44.469 11.031 1 96.19 225 GLY B C 1
ATOM 4346 O O . GLY B 1 225 ? -13.938 45.188 11.414 1 96.19 225 GLY B O 1
ATOM 4347 N N . LYS B 1 226 ? -14.703 43.219 10.859 1 95.44 226 LYS B N 1
ATOM 4348 C CA . LYS B 1 226 ? -13.469 42.562 11.266 1 95.44 226 LYS B CA 1
ATOM 4349 C C . LYS B 1 226 ? -12.766 41.938 10.062 1 95.44 226 LYS B C 1
ATOM 4351 O O . LYS B 1 226 ? -13.406 41.594 9.07 1 95.44 226 LYS B O 1
ATOM 4356 N N . SER B 1 227 ? -11.43 41.875 10.172 1 95.88 227 SER B N 1
ATOM 4357 C CA . SER B 1 227 ? -10.656 41 9.289 1 95.88 227 SER B CA 1
ATOM 4358 C C . SER B 1 227 ? -10.586 39.562 9.828 1 95.88 227 SER B C 1
ATOM 4360 O O . SER B 1 227 ? -10.016 39.344 10.898 1 95.88 227 SER B O 1
ATOM 4362 N N . VAL B 1 228 ? -11.133 38.625 9.062 1 97.31 228 VAL B N 1
ATOM 4363 C CA . VAL B 1 228 ? -11.328 37.281 9.602 1 97.31 228 VAL B CA 1
ATOM 4364 C C . VAL B 1 228 ? -10.406 36.312 8.891 1 97.31 228 VAL B C 1
ATOM 4366 O O . VAL B 1 228 ? -10.25 36.375 7.664 1 97.31 228 VAL B O 1
ATOM 4369 N N . ILE B 1 229 ? -9.773 35.469 9.656 1 97.44 229 ILE B N 1
ATOM 4370 C CA . ILE B 1 229 ? -8.961 34.375 9.125 1 97.44 229 ILE B CA 1
ATOM 4371 C C . ILE B 1 229 ? -9.578 33.031 9.508 1 97.44 229 ILE B C 1
ATOM 4373 O O . ILE B 1 229 ? -9.711 32.719 10.695 1 97.44 229 ILE B O 1
ATOM 4377 N N . ILE B 1 230 ? -9.922 32.281 8.5 1 97.69 230 ILE B N 1
ATOM 4378 C CA . ILE B 1 230 ? -10.461 30.938 8.742 1 97.69 230 ILE B CA 1
ATOM 4379 C C . ILE B 1 230 ? -9.32 29.938 8.891 1 97.69 230 ILE B C 1
ATOM 4381 O O . ILE B 1 230 ? -8.445 29.844 8.023 1 97.69 230 ILE B O 1
ATOM 4385 N N . ILE B 1 231 ? -9.344 29.172 9.984 1 97.56 231 ILE B N 1
ATOM 4386 C CA . ILE B 1 231 ? -8.266 28.234 10.266 1 97.56 231 ILE B CA 1
ATOM 4387 C C . ILE B 1 231 ? -8.812 26.797 10.25 1 97.56 231 ILE B C 1
ATOM 4389 O O . ILE B 1 231 ? -9.789 26.5 10.938 1 97.56 231 ILE B O 1
ATOM 4393 N N . ASP B 1 232 ? -8.195 25.922 9.484 1 96.38 232 ASP B N 1
ATOM 4394 C CA . ASP B 1 232 ? -8.555 24.516 9.414 1 96.38 232 ASP B CA 1
ATOM 4395 C C . ASP B 1 232 ? -7.316 23.641 9.227 1 96.38 232 ASP B C 1
ATOM 4397 O O . ASP B 1 232 ? -6.234 24.156 8.93 1 96.38 232 ASP B O 1
ATOM 4401 N N . ASP B 1 233 ? -7.422 22.344 9.5 1 96.06 233 ASP B N 1
ATOM 4402 C CA . ASP B 1 233 ? -6.289 21.438 9.336 1 96.06 233 ASP B CA 1
ATOM 4403 C C . ASP B 1 233 ? -6.094 21.078 7.867 1 96.06 233 ASP B C 1
ATOM 4405 O O . ASP B 1 233 ? -4.965 21.047 7.375 1 96.06 233 ASP B O 1
ATOM 4409 N N . LEU B 1 234 ? -7.168 20.734 7.203 1 95.75 234 LEU B N 1
ATOM 4410 C CA . LEU B 1 234 ? -7.004 20.312 5.816 1 95.75 234 LEU B CA 1
ATOM 4411 C C . LEU B 1 234 ? -8.172 20.781 4.961 1 95.75 234 LEU B C 1
ATOM 4413 O O . LEU B 1 234 ? -9.234 21.125 5.488 1 95.75 234 LEU B O 1
ATOM 4417 N N . VAL B 1 235 ? -7.918 20.922 3.646 1 95.75 235 VAL B N 1
ATOM 4418 C CA . VAL B 1 235 ? -8.945 21.266 2.666 1 95.75 235 VAL B CA 1
ATOM 4419 C C . VAL B 1 235 ? -8.992 20.188 1.581 1 95.75 235 VAL B C 1
ATOM 4421 O O . VAL B 1 235 ? -7.953 19.734 1.093 1 95.75 235 VAL B O 1
ATOM 4424 N N . LEU B 1 236 ? -10.109 19.688 1.328 1 93.88 236 LEU B N 1
ATOM 4425 C CA . LEU B 1 236 ? -10.312 18.797 0.191 1 93.88 236 LEU B CA 1
ATOM 4426 C C . LEU B 1 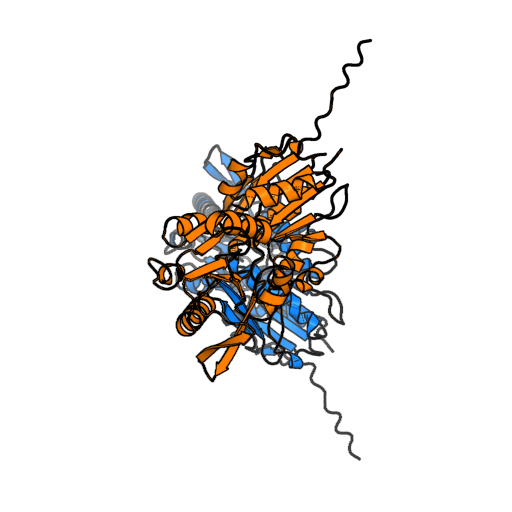236 ? -10.789 19.578 -1.029 1 93.88 236 LEU B C 1
ATOM 4428 O O . LEU B 1 236 ? -10.023 20.328 -1.629 1 93.88 236 LEU B O 1
ATOM 4432 N N . THR B 1 237 ? -12.117 19.641 -1.222 1 91.62 237 THR B N 1
ATOM 4433 C CA . THR B 1 237 ? -12.617 20.391 -2.365 1 91.62 237 THR B CA 1
ATOM 4434 C C . THR B 1 237 ? -12.609 21.891 -2.066 1 91.62 237 THR B C 1
ATOM 4436 O O . THR B 1 237 ? -12.555 22.703 -2.982 1 91.62 237 THR B O 1
ATOM 4439 N N . GLY B 1 238 ? -12.758 22.172 -0.865 1 91.62 238 GLY B N 1
ATOM 4440 C CA . GLY B 1 238 ? -12.758 23.562 -0.433 1 91.62 238 GLY B CA 1
ATOM 4441 C C . GLY B 1 238 ? -14.156 24.156 -0.327 1 91.62 238 GLY B C 1
ATOM 4442 O O . GLY B 1 238 ? -14.32 25.328 -0.012 1 91.62 238 GLY B O 1
ATOM 4443 N N . GLY B 1 239 ? -15.094 23.328 -0.536 1 88.5 239 GLY B N 1
ATOM 4444 C CA . GLY B 1 239 ? -16.469 23.797 -0.49 1 88.5 239 GLY B CA 1
ATOM 4445 C C . GLY B 1 239 ? -16.859 24.406 0.843 1 88.5 239 GLY B C 1
ATOM 4446 O O . GLY B 1 239 ? -17.453 25.5 0.887 1 88.5 239 GLY B O 1
ATOM 4447 N N . THR B 1 240 ? -16.484 23.781 1.94 1 88.81 240 THR B N 1
ATOM 4448 C CA . THR B 1 240 ? -16.797 24.266 3.281 1 88.81 240 THR B CA 1
ATOM 4449 C C . THR B 1 240 ? -16.125 25.625 3.531 1 88.81 240 THR B C 1
ATOM 4451 O O . THR B 1 240 ? -16.75 26.547 4.043 1 88.81 240 THR B O 1
ATOM 4454 N N . LEU B 1 241 ? -14.93 25.781 3.117 1 93.12 241 LEU B N 1
ATOM 4455 C CA . LEU B 1 241 ? -14.188 27.016 3.336 1 93.12 241 LEU B CA 1
ATOM 4456 C C . LEU B 1 241 ? -14.805 28.156 2.549 1 93.12 241 LEU B C 1
ATOM 4458 O O . LEU B 1 241 ? -14.945 29.266 3.068 1 93.12 241 LEU B O 1
ATOM 4462 N N . LYS B 1 242 ? -15.172 27.875 1.359 1 93.06 242 LYS B N 1
ATOM 4463 C CA . LYS B 1 242 ? -15.789 28.906 0.527 1 93.06 242 LYS B CA 1
ATOM 4464 C C . LYS B 1 242 ? -17.125 29.359 1.116 1 93.06 242 LYS B C 1
ATOM 4466 O O . LYS B 1 242 ? -17.406 30.562 1.18 1 93.06 242 LYS B O 1
ATOM 4471 N N . GLU B 1 243 ? -17.875 28.406 1.474 1 91.81 243 GLU B N 1
ATOM 4472 C CA . GLU B 1 243 ? -19.156 28.719 2.066 1 91.81 243 GLU B CA 1
ATOM 4473 C C . GLU B 1 243 ? -19 29.516 3.357 1 91.81 243 GLU B C 1
ATOM 4475 O O . GLU B 1 243 ? -19.766 30.453 3.627 1 91.81 243 GLU B O 1
ATOM 4480 N N . CYS B 1 244 ? -18.094 29.109 4.141 1 94.44 244 CYS B N 1
ATOM 4481 C CA . CYS B 1 244 ? -17.797 29.828 5.375 1 94.44 244 CYS B CA 1
ATOM 4482 C C . CYS B 1 244 ? -17.375 31.266 5.082 1 94.44 244 CYS B C 1
ATOM 4484 O O . CYS B 1 244 ? -17.859 32.219 5.727 1 94.44 244 CYS B O 1
ATOM 4486 N N . GLY B 1 245 ? -16.516 31.484 4.113 1 95.19 245 GLY B N 1
ATOM 4487 C CA . GLY B 1 245 ? -16.094 32.812 3.707 1 95.19 245 GLY B CA 1
ATOM 4488 C C . GLY B 1 245 ? -17.234 33.688 3.258 1 95.19 245 GLY B C 1
ATOM 4489 O O . GLY B 1 245 ? -17.328 34.844 3.658 1 95.19 245 GLY B O 1
ATOM 4490 N N . ARG B 1 246 ? -18.094 33.125 2.5 1 93.5 246 ARG B N 1
ATOM 4491 C CA . ARG B 1 246 ? -19.234 33.844 1.983 1 93.5 246 ARG B CA 1
ATOM 4492 C C . ARG B 1 246 ? -20.141 34.344 3.117 1 93.5 246 ARG B C 1
ATOM 4494 O O . ARG B 1 246 ? -20.562 35.5 3.139 1 93.5 246 ARG B O 1
ATOM 4501 N N . ILE B 1 247 ? -20.438 33.438 3.965 1 94.56 247 ILE B N 1
ATOM 4502 C CA . ILE B 1 247 ? -21.328 33.75 5.066 1 94.56 247 ILE B CA 1
ATOM 4503 C C . ILE B 1 247 ? -20.719 34.844 5.949 1 94.56 247 ILE B C 1
ATOM 4505 O O . ILE B 1 247 ? -21.438 35.719 6.426 1 94.56 247 ILE B O 1
ATOM 4509 N N . LEU B 1 248 ? -19.469 34.781 6.164 1 97.06 248 LEU B N 1
ATOM 4510 C CA . LEU B 1 248 ? -18.781 35.781 6.988 1 97.06 248 LEU B CA 1
ATOM 4511 C C . LEU B 1 248 ? -18.828 37.156 6.328 1 97.06 248 LEU B C 1
ATOM 4513 O O . LEU B 1 248 ? -19.047 38.156 6.996 1 97.06 248 LEU B O 1
ATOM 4517 N N . LEU B 1 249 ? -18.641 37.156 5.035 1 96.25 249 LEU B N 1
ATOM 4518 C CA . LEU B 1 249 ? -18.734 38.406 4.289 1 96.25 249 LEU B CA 1
ATOM 4519 C C . LEU B 1 249 ? -20.156 38.969 4.355 1 96.25 249 LEU B C 1
ATOM 4521 O O . LEU B 1 249 ? -20.344 40.188 4.57 1 96.25 249 LEU B O 1
ATOM 4525 N N . GLN B 1 250 ? -21.062 38.125 4.199 1 95.44 250 GLN B N 1
ATOM 4526 C CA . GLN B 1 250 ? -22.469 38.531 4.234 1 95.44 250 GLN B CA 1
ATOM 4527 C C . GLN B 1 250 ? -22.844 39.125 5.586 1 95.44 250 GLN B C 1
ATOM 4529 O O . GLN B 1 250 ? -23.734 39.969 5.668 1 95.44 250 GLN B O 1
ATOM 4534 N N . HIS B 1 251 ? -22.172 38.719 6.559 1 96.69 251 HIS B N 1
ATOM 4535 C CA . HIS B 1 251 ? -22.469 39.219 7.902 1 96.69 251 HIS B CA 1
ATOM 4536 C C . HIS B 1 251 ? -21.562 40.375 8.281 1 96.69 251 HIS B C 1
ATOM 4538 O O . HIS B 1 251 ? -21.438 40.719 9.461 1 96.69 251 HIS B O 1
ATOM 4544 N N . GLY B 1 252 ? -20.75 40.875 7.352 1 96.88 252 GLY B N 1
ATOM 4545 C CA . GLY B 1 252 ? -20.141 42.188 7.551 1 96.88 252 GLY B CA 1
ATOM 4546 C C . GLY B 1 252 ? -18.641 42.094 7.742 1 96.88 252 GLY B C 1
ATOM 4547 O O . GLY B 1 252 ? -18 43.094 8.109 1 96.88 252 GLY B O 1
ATOM 4548 N N . ALA B 1 253 ? -18 41 7.551 1 97.31 253 ALA B N 1
ATOM 4549 C CA . ALA B 1 253 ? -16.547 40.938 7.617 1 97.31 253 ALA B CA 1
ATOM 4550 C C . ALA B 1 253 ? -15.914 41.844 6.57 1 97.31 253 ALA B C 1
ATOM 4552 O O . ALA B 1 253 ? -16.391 41.938 5.434 1 97.31 253 ALA B O 1
ATOM 4553 N N . ILE B 1 254 ? -14.852 42.531 6.906 1 95.69 254 ILE B N 1
ATOM 4554 C CA . ILE B 1 254 ? -14.18 43.438 6.004 1 95.69 254 ILE B CA 1
ATOM 4555 C C . ILE B 1 254 ? -13.32 42.656 5.012 1 95.69 254 ILE B C 1
ATOM 4557 O O . ILE B 1 254 ? -13.227 43.031 3.84 1 95.69 254 ILE B O 1
ATOM 4561 N N . SER B 1 255 ? -12.656 41.688 5.555 1 95.81 255 SER B N 1
ATOM 4562 C CA . SER B 1 255 ? -11.805 40.844 4.723 1 95.81 255 SER B CA 1
ATOM 4563 C C . SER B 1 255 ? -11.781 39.406 5.242 1 95.81 255 SER B C 1
ATOM 4565 O O . SER B 1 255 ? -11.992 39.188 6.434 1 95.81 255 SER B O 1
ATOM 4567 N N . ILE B 1 256 ? -11.547 38.531 4.254 1 97.31 256 ILE B N 1
ATOM 4568 C CA . ILE B 1 256 ? -11.484 37.094 4.602 1 97.31 256 ILE B CA 1
ATOM 4569 C C . ILE B 1 256 ? -10.164 36.5 4.117 1 97.31 256 ILE B C 1
ATOM 4571 O O . ILE B 1 256 ? -9.75 36.75 2.982 1 97.31 256 ILE B O 1
ATOM 4575 N N . SER B 1 257 ? -9.5 35.844 4.98 1 97.06 257 SER B N 1
ATOM 4576 C CA . SER B 1 257 ? -8.352 35 4.656 1 97.06 257 SER B CA 1
ATOM 4577 C C . SER B 1 257 ? -8.516 33.594 5.215 1 97.06 257 SER B C 1
ATOM 4579 O O . SER B 1 257 ? -9.43 33.344 6 1 97.06 257 SER B O 1
ATOM 4581 N N . ALA B 1 258 ? -7.68 32.688 4.684 1 97.69 258 ALA B N 1
ATOM 4582 C CA . ALA B 1 258 ? -7.781 31.312 5.152 1 97.69 258 ALA B CA 1
ATOM 4583 C C . ALA B 1 258 ? -6.398 30.703 5.359 1 97.69 258 ALA B C 1
ATOM 4585 O O . ALA B 1 258 ? -5.418 31.156 4.766 1 97.69 258 ALA B O 1
ATOM 4586 N N . TYR B 1 259 ? -6.395 29.75 6.281 1 97.75 259 TYR B N 1
ATOM 4587 C CA . TYR B 1 259 ? -5.223 28.906 6.496 1 97.75 259 TYR B CA 1
ATOM 4588 C C . TYR B 1 259 ? -5.621 27.453 6.621 1 97.75 259 TYR B C 1
ATOM 4590 O O . TYR B 1 259 ? -6.566 27.109 7.344 1 97.75 259 TYR B O 1
ATOM 4598 N N . VAL B 1 260 ? -4.879 26.656 5.902 1 98 260 VAL B N 1
ATOM 4599 C CA . VAL B 1 260 ? -4.969 25.203 6.102 1 98 260 VAL B CA 1
ATOM 4600 C C . VAL B 1 260 ? -3.566 24.594 6.133 1 98 260 VAL B C 1
ATOM 4602 O O . VAL B 1 260 ? -2.688 25.016 5.375 1 98 260 VAL B O 1
ATOM 4605 N N . THR B 1 261 ? -3.346 23.641 6.977 1 97.5 261 THR B N 1
ATOM 4606 C CA . THR B 1 261 ? -2.053 22.969 7.031 1 97.5 261 THR B CA 1
ATOM 4607 C C . THR B 1 261 ? -1.854 22.078 5.801 1 97.5 261 THR B C 1
ATOM 4609 O O . THR B 1 261 ? -0.782 22.094 5.191 1 97.5 261 THR B O 1
ATOM 4612 N N . HIS B 1 262 ? -2.869 21.375 5.426 1 97.19 262 HIS B N 1
ATOM 4613 C CA . HIS B 1 262 ? -2.75 20.406 4.336 1 97.19 262 HIS B CA 1
ATOM 4614 C C . HIS B 1 262 ? -3.674 20.781 3.178 1 97.19 262 HIS B C 1
ATOM 4616 O O . HIS B 1 262 ? -4.887 20.578 3.264 1 97.19 262 HIS B O 1
ATOM 4622 N N . ALA B 1 263 ? -3.115 21.266 2.125 1 96.94 263 ALA B N 1
ATOM 4623 C CA . ALA B 1 263 ? -3.863 21.609 0.917 1 96.94 263 ALA B CA 1
ATOM 4624 C C . ALA B 1 263 ? -3.965 20.406 -0.021 1 96.94 263 ALA B C 1
ATOM 4626 O O . ALA B 1 263 ? -3.195 20.297 -0.979 1 96.94 263 ALA B O 1
ATOM 4627 N N . VAL B 1 264 ? -4.941 19.594 0.203 1 95.25 264 VAL B N 1
ATOM 4628 C CA . VAL B 1 264 ? -5.078 18.359 -0.561 1 95.25 264 VAL B CA 1
ATOM 4629 C C . VAL B 1 264 ? -5.645 18.672 -1.945 1 95.25 264 VAL B C 1
ATOM 4631 O O . VAL B 1 264 ? -5.031 18.328 -2.961 1 95.25 264 VAL B O 1
ATOM 4634 N N . PHE B 1 265 ? -6.785 19.344 -2.064 1 95.94 265 PHE B N 1
ATOM 4635 C CA . PHE B 1 265 ? -7.43 19.797 -3.295 1 95.94 265 PHE B CA 1
ATOM 4636 C C . PHE B 1 265 ? -7.422 18.688 -4.344 1 95.94 265 PHE B C 1
ATOM 4638 O O . PHE B 1 265 ? -6.758 18.812 -5.375 1 95.94 265 PHE B O 1
ATOM 4645 N N . PRO B 1 266 ? -8.25 17.672 -4.141 1 94.31 266 PRO B N 1
ATOM 4646 C CA . PRO B 1 266 ? -8.312 16.609 -5.137 1 94.31 266 PRO B CA 1
ATOM 4647 C C . PRO B 1 266 ? -8.852 17.094 -6.484 1 94.31 266 PRO B C 1
ATOM 4649 O O . PRO B 1 266 ? -9.617 18.047 -6.539 1 94.31 266 PRO B O 1
ATOM 4652 N N . LYS B 1 267 ? -8.414 16.516 -7.598 1 93.94 267 LYS B N 1
ATOM 4653 C CA . LYS B 1 267 ? -8.914 16.766 -8.945 1 93.94 267 LYS B CA 1
ATOM 4654 C C . LYS B 1 267 ? -8.789 18.25 -9.297 1 93.94 267 LYS B C 1
ATOM 4656 O O . LYS B 1 267 ? -9.727 18.844 -9.852 1 93.94 267 LYS B O 1
ATOM 4661 N N . ASP B 1 268 ? -7.832 18.859 -8.82 1 93.94 268 ASP B N 1
ATOM 4662 C CA . ASP B 1 268 ? -7.477 20.25 -9.117 1 93.94 268 ASP B CA 1
ATOM 4663 C C . ASP B 1 268 ? -8.555 21.219 -8.617 1 93.94 268 ASP B C 1
ATOM 4665 O O . ASP B 1 268 ? -8.82 22.234 -9.258 1 93.94 268 ASP B O 1
ATOM 4669 N N . SER B 1 269 ? -9.172 20.875 -7.574 1 95.31 269 SER B N 1
ATOM 4670 C CA . SER B 1 269 ? -10.234 21.719 -7.035 1 95.31 269 SER B CA 1
ATOM 4671 C C . SER B 1 269 ? -9.688 23.062 -6.57 1 95.31 269 SER B C 1
ATOM 4673 O O . SER B 1 269 ? -10.445 24 -6.348 1 95.31 269 SER B O 1
ATOM 4675 N N . TRP B 1 270 ? -8.352 23.125 -6.426 1 95.5 270 TRP B N 1
ATOM 4676 C CA . TRP B 1 270 ? -7.723 24.375 -6.023 1 95.5 270 TRP B CA 1
ATOM 4677 C C . TRP B 1 270 ? -7.969 25.469 -7.062 1 95.5 270 TRP B C 1
ATOM 4679 O O . TRP B 1 270 ? -7.961 26.656 -6.734 1 95.5 270 TRP B O 1
ATOM 4689 N N . LYS B 1 271 ? -8.211 25.109 -8.289 1 95.06 271 LYS B N 1
ATOM 4690 C CA . LYS B 1 271 ? -8.438 26.062 -9.367 1 95.06 271 LYS B CA 1
ATOM 4691 C C . LYS B 1 271 ? -9.672 26.922 -9.094 1 95.06 271 LYS B C 1
ATOM 4693 O O . LYS B 1 271 ? -9.766 28.062 -9.562 1 95.06 271 LYS B O 1
ATOM 4698 N N . ASN B 1 272 ? -10.562 26.391 -8.312 1 92.38 272 ASN B N 1
ATOM 4699 C CA . ASN B 1 272 ? -11.766 27.125 -7.953 1 92.38 272 ASN B CA 1
ATOM 4700 C C . ASN B 1 272 ? -11.453 28.297 -7.027 1 92.38 272 ASN B C 1
ATOM 4702 O O . ASN B 1 272 ? -12.289 29.188 -6.816 1 92.38 272 ASN B O 1
ATOM 4706 N N . PHE B 1 273 ? -10.297 28.359 -6.516 1 94.81 273 PHE B N 1
ATOM 4707 C CA . PHE B 1 273 ? -9.914 29.391 -5.566 1 94.81 273 PHE B CA 1
ATOM 4708 C C . PHE B 1 273 ? -9.047 30.453 -6.242 1 94.81 273 PHE B C 1
ATOM 4710 O O . PHE B 1 273 ? -8.781 31.5 -5.664 1 94.81 273 PHE B O 1
ATOM 4717 N N . VAL B 1 274 ? -8.656 30.062 -7.426 1 91 274 VAL B N 1
ATOM 4718 C CA . VAL B 1 274 ? -7.781 31 -8.125 1 91 274 VAL B CA 1
ATOM 4719 C C . VAL B 1 274 ? -8.562 32.25 -8.5 1 91 274 VAL B C 1
ATOM 4721 O O . VAL B 1 274 ? -9.68 32.188 -9.016 1 91 274 VAL B O 1
ATOM 4724 N N . ASP B 1 275 ? -7.898 33.406 -8.203 1 82.19 275 ASP B N 1
ATOM 4725 C CA . ASP B 1 275 ? -8.477 34.75 -8.422 1 82.19 275 ASP B CA 1
ATOM 4726 C C . ASP B 1 275 ? -9.844 34.844 -7.742 1 82.19 275 ASP B C 1
ATOM 4728 O O . ASP B 1 275 ? -10.797 35.375 -8.344 1 82.19 275 ASP B O 1
ATOM 4732 N N . SER B 1 276 ? -9.898 34.125 -6.66 1 77.69 276 SER B N 1
ATOM 4733 C CA . SER B 1 276 ? -11.117 34.125 -5.859 1 77.69 276 SER B CA 1
ATOM 4734 C C . SER B 1 276 ? -11.43 35.5 -5.324 1 77.69 276 SER B C 1
ATOM 4736 O O . SER B 1 276 ? -10.516 36.281 -5.016 1 77.69 276 SER B O 1
ATOM 4738 N N . ASP B 1 277 ? -12.727 35.75 -5.289 1 84.19 277 ASP B N 1
ATOM 4739 C CA . ASP B 1 277 ? -13.203 37.031 -4.766 1 84.19 277 ASP B CA 1
ATOM 4740 C C . ASP B 1 277 ? -13.508 36.938 -3.271 1 84.19 277 ASP B C 1
ATOM 4742 O O . ASP B 1 277 ? -13.805 37.938 -2.625 1 84.19 277 ASP B O 1
ATOM 4746 N N . ILE B 1 278 ? -13.234 35.812 -2.789 1 92.81 278 ILE B N 1
ATOM 4747 C CA . ILE B 1 278 ? -13.641 35.625 -1.401 1 92.81 278 ILE B CA 1
ATOM 4748 C C . ILE B 1 278 ? -12.43 35.781 -0.483 1 92.81 278 ILE B C 1
ATOM 4750 O O . ILE B 1 278 ? -12.492 36.469 0.537 1 92.81 278 ILE B O 1
ATOM 4754 N N . PHE B 1 279 ? -11.359 35.219 -0.889 1 96.81 279 PHE B N 1
ATOM 4755 C CA . PHE B 1 279 ? -10.203 35.125 -0.001 1 96.81 279 PHE B CA 1
ATOM 4756 C C . PHE B 1 279 ? -9.109 36.094 -0.459 1 96.81 279 PHE B C 1
ATOM 4758 O O . PHE B 1 279 ? -8.625 36 -1.59 1 96.81 279 PHE B O 1
ATOM 4765 N N . ASP B 1 280 ? -8.703 36.969 0.482 1 95.44 280 ASP B N 1
ATOM 4766 C CA . ASP B 1 280 ? -7.578 37.844 0.217 1 95.44 280 ASP B CA 1
ATOM 4767 C C . ASP B 1 280 ? -6.254 37.094 0.25 1 95.44 280 ASP B C 1
ATOM 4769 O O . ASP B 1 280 ? -5.363 37.344 -0.562 1 95.44 280 ASP B O 1
ATOM 4773 N N . ASN B 1 281 ? -6.109 36.25 1.229 1 95.56 281 ASN B N 1
ATOM 4774 C CA . ASN B 1 281 ? -4.961 35.375 1.411 1 95.56 281 ASN B CA 1
ATOM 4775 C C . ASN B 1 281 ? -5.391 33.938 1.751 1 95.56 281 ASN B C 1
ATOM 4777 O O . ASN B 1 281 ? -6.379 33.75 2.457 1 95.56 281 ASN B O 1
ATOM 4781 N N . PHE B 1 282 ? -4.637 33.031 1.175 1 97.5 282 PHE B N 1
ATOM 4782 C CA . PHE B 1 282 ? -4.832 31.641 1.491 1 97.5 282 PHE B CA 1
ATOM 4783 C C . PHE B 1 282 ? -3.504 30.953 1.796 1 97.5 282 PHE B C 1
ATOM 4785 O O . PHE B 1 282 ? -2.789 30.547 0.881 1 97.5 282 PHE B O 1
ATOM 4792 N N . TRP B 1 283 ? -3.227 30.859 3.09 1 97.75 283 TRP B N 1
ATOM 4793 C CA . TRP B 1 283 ? -1.953 30.281 3.504 1 97.75 283 TRP B CA 1
ATOM 4794 C C . TRP B 1 283 ? -2.035 28.75 3.553 1 97.75 283 TRP B C 1
ATOM 4796 O O . TRP B 1 283 ? -3.018 28.203 4.043 1 97.75 283 TRP B O 1
ATOM 4806 N N . ILE B 1 284 ? -1.035 28.094 2.992 1 97.62 284 ILE B N 1
ATOM 4807 C CA . ILE B 1 284 ? -0.908 26.641 2.998 1 97.62 284 ILE B CA 1
ATOM 4808 C C . ILE B 1 284 ? 0.522 26.25 3.361 1 97.62 284 ILE B C 1
ATOM 4810 O O . ILE B 1 284 ? 1.425 27.078 3.35 1 97.62 284 ILE B O 1
ATOM 4814 N N . THR B 1 285 ? 0.705 24.984 3.727 1 96.31 285 THR B N 1
ATOM 4815 C CA . THR B 1 285 ? 2.061 24.516 3.994 1 96.31 285 THR B CA 1
ATOM 4816 C C . THR B 1 285 ? 2.525 23.562 2.9 1 96.31 285 THR B C 1
ATOM 4818 O O . THR B 1 285 ? 1.759 23.219 1.998 1 96.31 285 THR B O 1
ATOM 4821 N N . ASP B 1 286 ? 3.795 23.219 3.016 1 93.81 286 ASP B N 1
ATOM 4822 C CA . ASP B 1 286 ? 4.344 22.266 2.049 1 93.81 286 ASP B CA 1
ATOM 4823 C C . ASP B 1 286 ? 4.289 20.844 2.59 1 93.81 286 ASP B C 1
ATOM 4825 O O . ASP B 1 286 ? 5.191 20.047 2.33 1 93.81 286 ASP B O 1
ATOM 4829 N N . SER B 1 287 ? 3.293 20.562 3.354 1 94.06 287 SER B N 1
ATOM 4830 C CA . SER B 1 287 ? 3.109 19.203 3.881 1 94.06 287 SER B CA 1
ATOM 4831 C C . SER B 1 287 ? 2.826 18.219 2.762 1 94.06 287 SER B C 1
ATOM 4833 O O . SER B 1 287 ? 3.057 17.016 2.922 1 94.06 287 SER B O 1
ATOM 4835 N N . ILE B 1 288 ? 2.293 18.734 1.717 1 92.88 288 ILE B N 1
ATOM 4836 C CA . ILE B 1 288 ? 2.025 17.938 0.523 1 92.88 288 ILE B CA 1
ATOM 4837 C C . ILE B 1 288 ? 2.832 18.484 -0.652 1 92.88 288 ILE B C 1
ATOM 4839 O O . ILE B 1 288 ? 2.898 19.703 -0.853 1 92.88 288 ILE B O 1
ATOM 4843 N N . PRO B 1 289 ? 3.373 17.625 -1.492 1 87.19 289 PRO B N 1
ATOM 4844 C CA . PRO B 1 289 ? 4.344 18.047 -2.506 1 87.19 289 PRO B CA 1
ATOM 4845 C C . PRO B 1 289 ? 3.764 19.062 -3.49 1 87.19 289 PRO B C 1
ATOM 4847 O O . PRO B 1 289 ? 4.461 19.984 -3.908 1 87.19 289 PRO B O 1
ATOM 4850 N N . HIS B 1 290 ? 2.525 18.984 -3.855 1 91 290 HIS B N 1
ATOM 4851 C CA . HIS B 1 290 ? 1.993 19.844 -4.91 1 91 290 HIS B CA 1
ATOM 4852 C C . HIS B 1 290 ? 1.673 21.234 -4.379 1 91 290 HIS B C 1
ATOM 4854 O O . HIS B 1 290 ? 1.298 22.125 -5.145 1 91 290 HIS B O 1
ATOM 4860 N N . ALA B 1 291 ? 1.856 21.469 -3.105 1 92.56 291 ALA B N 1
ATOM 4861 C CA . ALA B 1 291 ? 1.554 22.75 -2.496 1 92.56 291 ALA B CA 1
ATOM 4862 C C . ALA B 1 291 ? 2.402 23.859 -3.109 1 92.56 291 ALA B C 1
ATOM 4864 O O . ALA B 1 291 ? 1.947 25 -3.244 1 92.56 291 ALA B O 1
ATOM 4865 N N . LEU B 1 292 ? 3.57 23.5 -3.49 1 90.56 292 LEU B N 1
ATOM 4866 C CA . LEU B 1 292 ? 4.477 24.469 -4.09 1 90.56 292 LEU B CA 1
ATOM 4867 C C . LEU B 1 292 ? 3.898 25.031 -5.387 1 90.56 292 LEU B C 1
ATOM 4869 O O . LEU B 1 292 ? 4.023 26.219 -5.668 1 90.56 292 LEU B O 1
ATOM 4873 N N . GLN B 1 293 ? 3.342 24.156 -6.102 1 93.06 293 GLN B N 1
ATOM 4874 C CA . GLN B 1 293 ? 2.725 24.578 -7.355 1 93.06 293 GLN B CA 1
ATOM 4875 C C . GLN B 1 293 ? 1.509 25.469 -7.102 1 93.06 293 GLN B C 1
ATOM 4877 O O . GLN B 1 293 ? 1.294 26.453 -7.809 1 93.06 293 GLN B O 1
ATOM 4882 N N . LEU B 1 294 ? 0.77 25.156 -6.102 1 95.19 294 LEU B N 1
ATOM 4883 C CA . LEU B 1 294 ? -0.409 25.938 -5.754 1 95.19 294 LEU B CA 1
ATOM 4884 C C . LEU B 1 294 ? -0.022 27.359 -5.383 1 95.19 294 LEU B C 1
ATOM 4886 O O . LEU B 1 294 ? -0.711 28.312 -5.758 1 95.19 294 LEU B O 1
ATOM 4890 N N . ALA B 1 295 ? 1.039 27.5 -4.734 1 94.69 295 ALA B N 1
ATOM 4891 C CA . ALA B 1 295 ? 1.473 28.781 -4.172 1 94.69 295 ALA B CA 1
ATOM 4892 C C . ALA B 1 295 ? 1.878 29.75 -5.277 1 94.69 295 ALA B C 1
ATOM 4894 O O . ALA B 1 295 ? 2.1 30.938 -5.02 1 94.69 295 ALA B O 1
ATOM 4895 N N . GLN B 1 296 ? 1.926 29.266 -6.477 1 94.88 296 GLN B N 1
ATOM 4896 C CA . GLN B 1 296 ? 2.234 30.125 -7.617 1 94.88 296 GLN B CA 1
ATOM 4897 C C . GLN B 1 296 ? 1.002 30.906 -8.07 1 94.88 296 GLN B C 1
ATOM 4899 O O . GLN B 1 296 ? 1.109 31.828 -8.867 1 94.88 296 GLN B O 1
ATOM 4904 N N . HIS B 1 297 ? -0.1 30.562 -7.523 1 95.75 297 HIS B N 1
ATOM 4905 C CA . HIS B 1 297 ? -1.365 31.172 -7.906 1 95.75 297 HIS B CA 1
ATOM 4906 C C . HIS B 1 297 ? -1.989 31.922 -6.73 1 95.75 297 HIS B C 1
ATOM 4908 O O . HIS B 1 297 ? -2.184 31.344 -5.656 1 95.75 297 HIS B O 1
ATOM 4914 N N . LYS B 1 298 ? -2.27 33.188 -7.004 1 94.5 298 LYS B N 1
ATOM 4915 C CA . LYS B 1 298 ? -3.041 33.906 -5.988 1 94.5 298 LYS B CA 1
ATOM 4916 C C . LYS B 1 298 ? -4.402 33.219 -5.77 1 94.5 298 LYS B C 1
ATOM 4918 O O . LYS B 1 298 ? -5.035 32.781 -6.723 1 94.5 298 LYS B O 1
ATOM 4923 N N . PRO B 1 299 ? -4.844 33.156 -4.551 1 96.44 299 PRO B N 1
ATOM 4924 C CA . PRO B 1 299 ? -4.402 33.844 -3.33 1 96.44 299 PRO B CA 1
ATOM 4925 C C . PRO B 1 299 ? -3.49 32.969 -2.471 1 96.44 299 PRO B C 1
ATOM 4927 O O . PRO B 1 299 ? -3.164 33.312 -1.339 1 96.44 299 PRO B O 1
ATOM 4930 N N . PHE B 1 300 ? -3.016 31.875 -2.988 1 97.38 300 PHE B N 1
ATOM 4931 C CA . PHE B 1 300 ? -2.27 30.906 -2.188 1 97.38 300 PHE B CA 1
ATOM 4932 C C . PHE B 1 300 ? -0.901 31.469 -1.81 1 97.38 300 PHE B C 1
ATOM 4934 O O . PHE B 1 300 ? -0.237 32.094 -2.629 1 97.38 300 PHE B O 1
ATOM 4941 N N . LYS B 1 301 ? -0.562 31.297 -0.553 1 96.19 301 LYS B N 1
ATOM 4942 C CA . LYS B 1 301 ? 0.748 31.641 -0.002 1 96.19 301 LYS B CA 1
ATOM 4943 C C . LYS B 1 301 ? 1.334 30.469 0.777 1 96.19 301 LYS B C 1
ATOM 4945 O O . LYS B 1 301 ? 0.625 29.797 1.537 1 96.19 301 LYS B O 1
ATOM 4950 N N . LEU B 1 302 ? 2.611 30.25 0.563 1 96 302 LEU B N 1
ATOM 4951 C CA . LEU B 1 302 ? 3.24 29.062 1.131 1 96 302 LEU B CA 1
ATOM 4952 C C . LEU B 1 302 ? 3.959 29.406 2.434 1 96 302 LEU B C 1
ATOM 4954 O O . LEU B 1 302 ? 4.703 30.391 2.502 1 96 302 LEU B O 1
ATOM 4958 N N . LEU B 1 303 ? 3.654 28.641 3.439 1 94.44 303 LEU B N 1
ATOM 4959 C CA . LEU B 1 303 ? 4.426 28.609 4.68 1 94.44 303 LEU B CA 1
ATOM 4960 C C . LEU B 1 303 ? 5.168 27.297 4.824 1 94.44 303 LEU B C 1
ATOM 4962 O O . LEU B 1 303 ? 4.551 26.25 5.051 1 94.44 303 LEU B O 1
ATOM 4966 N N . SER B 1 304 ? 6.441 27.344 4.73 1 91.31 304 SER B N 1
ATOM 4967 C CA . SER B 1 304 ? 7.234 26.109 4.754 1 91.31 304 SER B CA 1
ATOM 4968 C C . SER B 1 304 ? 7.25 25.484 6.145 1 91.31 304 SER B C 1
ATOM 4970 O O . SER B 1 304 ? 7.383 26.203 7.148 1 91.31 304 SER B O 1
ATOM 4972 N N . LEU B 1 305 ? 7.188 24.188 6.211 1 91.38 305 LEU B N 1
ATOM 4973 C CA . LEU B 1 305 ? 7.242 23.469 7.473 1 91.38 305 LEU B CA 1
ATOM 4974 C C . LEU B 1 305 ? 8.688 23.266 7.922 1 91.38 305 LEU B C 1
ATOM 4976 O O . LEU B 1 305 ? 8.938 22.688 8.984 1 91.38 305 LEU B O 1
ATOM 4980 N N . CYS B 1 306 ? 9.562 23.719 7.215 1 82.88 306 CYS B N 1
ATOM 4981 C CA . CYS B 1 306 ? 10.977 23.484 7.457 1 82.88 306 CYS B CA 1
ATOM 4982 C C . CYS B 1 306 ? 11.367 23.875 8.875 1 82.88 306 CYS B C 1
ATOM 4984 O O . CYS B 1 306 ? 11.977 23.094 9.602 1 82.88 306 CYS B O 1
ATOM 4986 N N . ASP B 1 307 ? 10.953 25.062 9.227 1 78.38 307 ASP B N 1
ATOM 4987 C CA . ASP B 1 307 ? 11.328 25.547 10.547 1 78.38 307 ASP B CA 1
ATOM 4988 C C . ASP B 1 307 ? 10.664 24.734 11.648 1 78.38 307 ASP B C 1
ATOM 4990 O O . ASP B 1 307 ? 11.297 24.422 12.664 1 78.38 307 ASP B O 1
ATOM 4994 N N . ALA B 1 308 ? 9.43 24.453 11.445 1 84.31 308 ALA B N 1
ATOM 4995 C CA . ALA B 1 308 ? 8.711 23.641 12.422 1 84.31 308 ALA B CA 1
ATOM 4996 C C . ALA B 1 308 ? 9.352 22.266 12.562 1 84.31 308 ALA B C 1
ATOM 4998 O O . ALA B 1 308 ? 9.492 21.75 13.68 1 84.31 308 ALA B O 1
ATOM 4999 N N . ILE B 1 309 ? 9.75 21.641 11.484 1 84.62 309 ILE B N 1
ATOM 5000 C CA . ILE B 1 309 ? 10.391 20.328 11.477 1 84.62 309 ILE B CA 1
ATOM 5001 C C . ILE B 1 309 ? 11.75 20.422 12.164 1 84.62 309 ILE B C 1
ATOM 5003 O O . ILE B 1 309 ? 12.102 19.547 12.961 1 84.62 309 ILE B O 1
ATOM 5007 N N . ALA B 1 310 ? 12.484 21.438 11.891 1 77.12 310 ALA B N 1
ATOM 5008 C CA . ALA B 1 310 ? 13.789 21.641 12.516 1 77.12 310 ALA B CA 1
ATOM 5009 C C . ALA B 1 310 ? 13.656 21.734 14.031 1 77.12 310 ALA B C 1
ATOM 5011 O O . ALA B 1 310 ? 14.453 21.141 14.766 1 77.12 310 ALA B O 1
ATOM 5012 N N . ASP B 1 311 ? 12.688 22.422 14.453 1 75.81 311 ASP B N 1
ATOM 5013 C CA . ASP B 1 311 ? 12.453 22.562 15.883 1 75.81 311 ASP B CA 1
ATOM 5014 C C . ASP B 1 311 ? 12.141 21.203 16.531 1 75.81 311 ASP B C 1
ATOM 5016 O O . ASP B 1 311 ? 12.594 20.922 17.641 1 75.81 311 ASP B O 1
ATOM 5020 N N . CYS B 1 312 ? 11.367 20.422 15.836 1 77.06 312 CYS B N 1
ATOM 5021 C CA . CYS B 1 312 ? 11.031 19.094 16.328 1 77.06 312 CYS B CA 1
ATOM 5022 C C . CYS B 1 312 ? 12.273 18.219 16.453 1 77.06 312 CYS B C 1
ATOM 5024 O O . CYS B 1 312 ? 12.406 17.453 17.422 1 77.06 312 CYS B O 1
ATOM 5026 N N . LEU B 1 313 ? 13.117 18.312 15.523 1 73.75 313 LEU B N 1
ATOM 5027 C CA . LEU B 1 313 ? 14.32 17.5 15.492 1 73.75 313 LEU B CA 1
ATOM 5028 C C . LEU B 1 313 ? 15.281 17.891 16.594 1 73.75 313 LEU B C 1
ATOM 5030 O O . LEU B 1 313 ? 16 17.047 17.141 1 73.75 313 LEU B O 1
ATOM 5034 N N . LEU B 1 314 ? 15.336 19.188 16.922 1 63.75 314 LEU B N 1
ATOM 5035 C CA . LEU B 1 314 ? 16.203 19.688 17.984 1 63.75 314 LEU B CA 1
ATOM 5036 C C . LEU B 1 314 ? 15.75 19.156 19.344 1 63.75 314 LEU B C 1
ATOM 5038 O O . LEU B 1 314 ? 16.562 19 20.25 1 63.75 314 LEU B O 1
ATOM 5042 N N . GLY B 1 315 ? 14.477 18.875 19.438 1 56.75 315 GLY B N 1
ATOM 5043 C CA . GLY B 1 315 ? 13.922 18.359 20.688 1 56.75 315 GLY B CA 1
ATOM 5044 C C . GLY B 1 315 ? 14.188 16.875 20.891 1 56.75 315 GLY B C 1
ATOM 5045 O O . GLY B 1 315 ? 14 16.344 21.984 1 56.75 315 GLY B O 1
ATOM 5046 N N . TYR B 1 316 ? 14.398 16.219 19.844 1 58.12 316 TYR B N 1
ATOM 5047 C CA . TYR B 1 316 ? 14.727 14.797 19.984 1 58.12 316 TYR B CA 1
ATOM 5048 C C . TYR B 1 316 ? 16.016 14.617 20.781 1 58.12 316 TYR B C 1
ATOM 5050 O O . TYR B 1 316 ? 16.906 15.477 20.734 1 58.12 316 TYR B O 1
ATOM 5058 N N . ASP B 1 317 ? 15.836 13.875 21.969 1 49.16 317 ASP B N 1
ATOM 5059 C CA . ASP B 1 317 ? 17.094 13.508 22.594 1 49.16 317 ASP B CA 1
ATOM 5060 C C . ASP B 1 317 ? 18.094 12.984 21.562 1 49.16 317 ASP B C 1
ATOM 5062 O O . ASP B 1 317 ? 18.484 11.812 21.594 1 49.16 317 ASP B O 1
ATOM 5066 N N . LEU B 1 318 ? 17.953 13.352 20.453 1 48.75 318 LEU B N 1
ATOM 5067 C CA . LEU B 1 318 ? 19.031 13.062 19.516 1 48.75 318 LEU B CA 1
ATOM 5068 C C . LEU B 1 318 ? 20.375 13.555 20.047 1 48.75 318 LEU B C 1
ATOM 5070 O O . LEU B 1 318 ? 21.391 13.453 19.359 1 48.75 318 LEU B O 1
ATOM 5074 N N . LEU B 1 319 ? 20.219 14.195 21.219 1 37.69 319 LEU B N 1
ATOM 5075 C CA . LEU B 1 319 ? 21.406 14.766 21.828 1 37.69 319 LEU B CA 1
ATOM 5076 C C . LEU B 1 319 ? 22.297 13.672 22.406 1 37.69 319 LEU B C 1
ATOM 5078 O O . LEU B 1 319 ? 21.797 12.68 22.938 1 37.69 319 LEU B O 1
A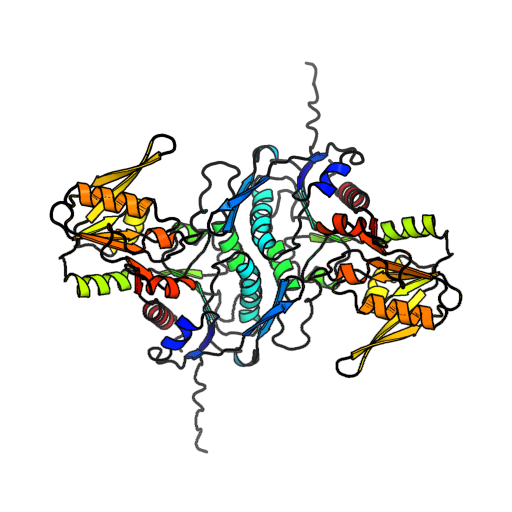TOM 5082 N N . PRO B 1 320 ? 23.625 13.727 22.062 1 36.25 320 PRO B N 1
ATOM 5083 C CA . PRO B 1 320 ? 24.609 12.836 22.688 1 36.25 320 PRO B CA 1
ATOM 5084 C C . PRO B 1 320 ? 24.422 12.742 24.203 1 36.25 320 PRO B C 1
ATOM 5086 O O . PRO B 1 320 ? 23.938 13.68 24.844 1 36.25 320 PRO B O 1
#

Radius of gyration: 29.14 Å; Cα contacts (8 Å, |Δi|>4): 1338; chains: 2; bounding box: 94×85×58 Å

Solvent-accessible surface area (backbone atoms only — not comparable to full-atom values): 34258 Å² total; per-residue (Å²): 135,85,80,77,76,75,77,78,72,81,45,33,40,34,42,54,71,61,57,69,60,59,67,68,49,57,72,79,48,86,56,63,55,41,76,42,93,34,67,44,88,42,59,45,79,67,63,45,72,44,42,35,32,54,71,46,74,70,37,44,71,16,40,37,32,34,38,52,73,45,84,42,52,51,41,40,58,51,51,48,41,52,56,50,42,50,32,74,45,45,14,32,33,47,36,40,36,32,43,44,63,64,51,36,85,36,59,68,68,90,47,90,32,46,53,37,46,24,42,41,52,31,44,60,60,27,61,33,51,58,23,81,72,35,53,30,37,35,37,30,36,47,60,74,46,75,72,54,66,71,43,38,45,88,44,32,42,77,41,82,43,68,63,58,69,59,52,52,54,49,44,36,71,75,56,36,81,80,53,46,30,42,28,17,65,31,66,68,38,37,73,72,48,46,80,81,44,80,83,43,53,60,30,38,27,35,74,44,75,58,83,96,44,78,43,65,43,81,74,41,67,78,45,54,76,30,39,35,34,35,42,42,48,61,35,50,65,42,60,68,59,52,48,43,45,50,51,37,44,75,53,38,26,72,42,34,29,38,35,27,49,33,64,61,26,32,89,60,30,55,61,73,46,47,78,38,90,61,43,73,36,30,39,27,23,57,47,40,83,66,33,63,65,49,36,74,38,53,34,34,36,74,46,71,53,48,64,62,51,51,54,54,57,68,66,39,79,76,59,130,136,83,81,74,75,76,77,78,73,81,45,34,41,33,42,52,71,60,58,69,59,60,66,71,48,59,72,78,47,87,54,63,55,41,76,41,93,33,69,44,86,42,59,44,77,68,63,46,72,42,41,36,30,54,70,47,74,70,37,45,69,16,41,37,33,35,40,51,72,45,83,43,52,51,42,41,58,51,50,48,41,51,54,50,43,50,32,76,45,45,15,32,32,45,35,40,38,29,43,46,63,63,51,35,85,36,59,67,68,89,47,91,33,47,53,36,46,25,42,40,52,31,45,59,61,27,62,34,50,57,23,84,74,34,53,29,38,34,37,30,37,46,61,77,48,78,73,55,65,70,44,37,44,87,43,31,42,78,42,83,42,68,64,57,68,59,52,51,54,50,45,38,70,75,56,34,82,80,54,46,30,42,27,16,64,31,67,67,38,35,72,72,49,44,79,82,43,78,86,42,53,59,30,38,27,35,76,43,74,59,83,94,44,78,44,64,44,80,73,41,67,78,46,56,76,30,40,35,35,36,43,41,47,61,36,50,66,42,62,68,59,51,47,45,46,50,52,36,44,74,53,39,26,72,40,35,28,36,36,27,49,33,65,62,26,34,88,60,29,55,62,76,46,48,78,37,91,62,44,72,36,31,39,28,24,56,47,40,82,65,32,64,65,50,37,75,38,56,36,34,37,75,46,70,52,48,64,62,51,49,54,54,57,69,64,41,80,75,60,130

Foldseek 3Di:
DPCPPPPPQQEEEEEEPDVPLVVPQCPPQPRRHDDDPFKDWAADPVGHTDIDGHPLLVQAAHEYEYEYEPLDPSVLVVVLVVQQCSQVSQHQAYEYEQAAQPLLVQQDDPDPPRDRCLLVSLASNLNRAAHNNFAYEYEYELRQDPVSQVSHDPRHHYDYHYPVVLVVVVCCVPQNPQQAAEEELAPSFCVVCVVVPVPHHYWYWHWDDDDPDTAIGTPDGAQAPGHYEYEEAEDELCPSVQRVLVNSVVRHHPAYAYEYAYYSHPPVSLVVCAVNPRHQAYEYEPSDPCLVVSCVGPRYHYRYCSVVVSVVVVPPVSPD/DPPPVPPPQQEEEEEEPDVPLVVPQCPPQPRRHDDDPFKDFDADPVGHTDIGGHPLLVQAAHEYEYEYEPLDPSVLVVVLVVQQCSQVSQHQAYEYEQAAQPLLVQQDDPDPPRDRCLLVSLASNLNRAAHNNFAYEYEYELRQDPVSQVSHDPRHHYDYHYPVVLVVVVCCVPQNDQQAAEEELAPSFCVVCVVVPVPHHYWYWHWDDDDPDTAIGTPDGAQAPGHYEYEEAEDELCPSVQRVLVNSVVRHHPAYAYEYAYYSHPPVSLVVCAVNPRHQAYEYEPSDPCLVVSCVGPPYHYRYCSVVVSVVVVPPVSPD

Sequence (640 aa):
MNDNSQNDSQGTSLCGITSSLAAKRSRRIKRQVQLRKTINWGSFDDGFPNIFISDVKYMAGKDVIFLGSFHSPEIIFEQLSVLYMFPRYRARSFHFLLPYFPTGTMERVENEGEIPTAKTLASLMSHIPFTTKGPAQITIFDIHALQERFYFSDTVIPRLESAIPLVKLELENVFGSNNYTVAFPDDGACKRFQRYFPNADTIICNKTRNGSKRIVQIKDGNPKGKSVIIIDDLVLTGGTLKECGRILLQHGAISISAYVTHAVFPKDSWKNFVDSDIFDNFWITDSIPHALQLAQHKPFKLLSLCDAIADCLLGYDLLPMNDNSQNDSQGTSLCGITSSLAAKRSRRIKRQVQLRKTINWGSFDDGFPNIFISDVKYMAGKDVIFLGSFHSPEIIFEQLSVLYMFPRYRARSFHFLLPYFPTGTMERVENEGEIPTAKTLASLMSHIPFTTKGPAQITIFDIHALQERFYFSDTVIPRLESAIPLVKLELENVFGSNNYTVAFPDDGACKRFQRYFPNADTIICNKTRNGSKRIVQIKDGNPKGKSVIIIDDLVLTGGTLKECGRILLQHGAISISAYVTHAVFPKDSWKNFVDSDIFDNFWITDSIPHALQLAQHKPFKLLSLCDAIADCLLGYDLLP

pLDDT: mean 84.96, std 17.82, range [23.41, 98.06]

Organism: NCBI:txid2607531

Secondary structure (DSSP, 8-state):
-----------EEEEES-HHHHHHGGGT-SS-EEEE--EEEEE-TTS-EEEEETTGGGGTTSEEEEE----SHHHHHHHHHHHTTGGGGT-SEEEEEES--TTTT----SSBTB--HHHHHHHHHTTPPPBTTBSEEEEEES-S-GGGGGGS-TTEEEEEE-SHHHHHHHHHHHH-TT--EEEESSHHHHHHHGGG-TTSEEEEEEEEEETTEEEEEEEE---TT-EEEEEEEEESS-HHHHHHHHHHHHTT-SEEEEEEEEE--GGGGGGGGTT-SS-SEEEEESSSTTHHHHTTSTTEEEE-SHHHHHHHHHHSS---/-----------EEEEES-HHHHHHGGGT-SS-EEEE--EEEEE-TTS-EEEEETTGGGGTTSEEEEE---SSHHHHHHHHHHHTTGGGGT-SEEEEEES--TTTT----SSBTB--HHHHHHHHHTTPPPBTTBSEEEEEES-S-GGGGGGS-TTEEEEEE-SHHHHHHHHHHHH-TT--EEEESSHHHHHHHGGG-TTSEEEEEEEEEETTEEEEEEEE---TT-EEEEEEEEESS-HHHHHHHHHHHHTT-SEEEEEEEEE--GGGGGGGGTT-SS-SEEEEESSSTTHHHHTTSTTEEEE-SHHHHHHHHHHSS---

InterPro domains:
  IPR000836 Phosphoribosyltransferase domain [PF00156] (219-288)
  IPR000836 Phosphoribosyltransferase domain [cd06223] (206-277)
  IPR005946 Ribose-phosphate pyrophosphokinase [PTHR10210] (26-312)
  IPR029057 Phosphoribosyltransferase-like [G3DSA:3.40.50.2020] (17-171)
  IPR029057 Phosphoribosyltransferase-like [G3DSA:3.40.50.2020] (172-301)
  IPR029057 Phosphoribosyltransferase-like [SSF53271] (39-156)
  IPR029057 Phosphoribosyltransferase-like [SSF53271] (134-311)

Nearest PDB structures (foldseek):
  6asv-assembly1_C  TM=8.811E-01  e=7.365E-20  Escherichia coli O157:H7
  8dbe-assembly1_A  TM=8.756E-01  e=2.452E-18  Homo sapiens
  8dbo-assembly1_A  TM=8.749E-01  e=2.731E-18  Homo sapiens
  4lzn-assembly1_B  TM=8.703E-01  e=7.607E-18  Homo sapiens
  7yk1-assembly1_D  TM=8.872E-01  e=4.272E-17  Homo sapiens